Protein AF-A0A558NL32-F1 (afdb_monomer_lite)

Foldseek 3Di:
DDWWKKKFWDDPLAGDAIGGPVVVLVQQQVQPADPDDDQFKTWMKMFTADPVLATQFIFIFIFTDHPRGGHNPDDDPVVVQRVQAPFADDLPPDTHRYHALVTTPDPVRSVGGHDDDPSNSVNVSCCSVDCRVVVDDPPPPVVVDPDDPPDDPDDDDDDDDDDDDDPPPDPDVVVVVVVVVVVVVVVVVVVVVVVVVVVVVVVVVVVVVVVVVVVVVVVVVVVVVVVVVVVVVVVVVVVVVVVVVVVVVVVVVVVVVVVVVVVVDDDDDPPCDVVNVVVVVVVVVVVVVVVVVVVVVVLVVVLVVCVVVQHWDWDQDQQQGTDTHHSVCVVVCVVPVQQVVCVSLVHGSVLSVLLVVCQVFPAAPPPRDHFDRDRHSVPDDCLQRNHDPVVSVVSVVVD

Secondary structure (DSSP, 8-state):
---EEEEEEEETTEEEEEEEHHHHHHHHHHTPPPTT--SSEEEEEEEEE-TTS-EEEEEEEEEEEETTEE-TT----HHHHHHT-EEEEE-SSSEEEEE-GGG-SSGGGGGGB----HHHHHHHHHHHHSSTTTSS----GGGGS---------------------------HHHHHHHHHHHHHHHHHHHHHHHHHHHHHHHHHHHHHHHHHHHHHHHHHHHHHHHHHHHHHHHHHHHHHHHHHHHHHHHHHHHHHHHHHHHTS--------HHHHHHHHHHHHHHHHHHHHHHHHHHHHHHHHHHHTT--EEEEETTTEEEEE-HHHHHHHHH-HHHHHHHHHTS-HHHHHHHHHHHHS-B-TTT--B-PPPS-GGG--HHHHSS-HHHHHHHHHH-

pLDDT: mean 79.1, std 15.91, range [29.22, 96.56]

Sequence (399 aa):
MSIQEAVLVLHDHEVVEAYWLADFERLVRQQTPLQHAAEHKIQAAYLQIGNHRSAEALVLFEAPVKHSVIDARWYMPLRRLADSAGRGPNMGAGRIRLACRSQCSISWHADSLWEPVTSDFMAIRKALRGSMLRDQAPLTERDLWPQERISAVERVTGGAGAGSLLAKKHSDPEVEDLKRTLRNEMEAYRRQLQQLQQEIERQKSLNEKLGRQADASGEAELEELRQVHRNEMAAHAAEVESLTLALEQERQETERLRQSLNDNQPVAEPVVSDEEAARLKEEAATLRQYLEQAEEQSAERFVNRLDGLEAVLVAFHPGVGHLTITPANMLRYADNPLAYAAQKCFVSEEVYRRWLDHYDDPRCQQCNAEIPRIEHPREFDHDLNAYCKLHRQLHLAGS

Radius of gyration: 38.89 Å; chains: 1; bounding box: 104×57×118 Å

Structure (mmCIF, N/CA/C/O backbone):
data_AF-A0A558NL32-F1
#
_entry.id   AF-A0A558NL32-F1
#
loop_
_atom_site.group_PDB
_atom_site.id
_atom_site.type_symbol
_atom_site.label_atom_id
_atom_site.label_alt_id
_atom_site.label_comp_id
_atom_site.label_asym_id
_atom_site.label_entity_id
_atom_site.label_seq_id
_atom_site.pdbx_PDB_ins_code
_atom_site.Cartn_x
_atom_site.Cartn_y
_atom_site.Cartn_z
_atom_site.occupancy
_atom_site.B_iso_or_equiv
_atom_site.auth_seq_id
_atom_site.auth_comp_id
_atom_site.auth_asym_id
_atom_site.auth_atom_id
_atom_site.pdbx_PDB_model_num
ATOM 1 N N . MET A 1 1 ? 21.631 3.223 -28.228 1.00 47.09 1 MET A N 1
ATOM 2 C CA . MET A 1 1 ? 22.002 2.672 -26.908 1.00 47.09 1 MET A CA 1
ATOM 3 C C . MET A 1 1 ? 21.368 1.298 -26.822 1.00 47.09 1 MET A C 1
ATOM 5 O O . MET A 1 1 ? 20.150 1.228 -26.850 1.00 47.09 1 MET A O 1
ATOM 9 N N . SER A 1 2 ? 22.153 0.223 -26.873 1.00 62.09 2 SER A N 1
ATOM 10 C CA . SER A 1 2 ? 21.621 -1.146 -26.854 1.00 62.09 2 SER A CA 1
ATOM 11 C C . SER A 1 2 ? 21.577 -1.634 -25.409 1.00 62.09 2 SER A C 1
ATOM 13 O O . SER A 1 2 ? 22.583 -2.127 -24.902 1.00 62.09 2 SER A O 1
ATOM 15 N N . ILE A 1 3 ? 20.440 -1.451 -24.742 1.00 74.75 3 ILE A N 1
ATOM 16 C CA . ILE A 1 3 ? 20.199 -2.073 -23.438 1.00 74.75 3 ILE A CA 1
ATOM 17 C C . ILE A 1 3 ? 19.966 -3.559 -23.704 1.00 74.75 3 ILE A C 1
ATOM 19 O O . ILE A 1 3 ? 19.124 -3.914 -24.528 1.00 74.75 3 ILE A O 1
ATOM 23 N N . GLN A 1 4 ? 20.757 -4.414 -23.065 1.00 82.94 4 GLN A N 1
ATOM 24 C CA . GLN A 1 4 ? 20.587 -5.861 -23.150 1.00 82.94 4 GLN A CA 1
ATOM 25 C C . GLN A 1 4 ? 19.827 -6.354 -21.921 1.00 82.94 4 GLN A C 1
ATOM 27 O O . GLN A 1 4 ? 20.002 -5.821 -20.830 1.00 82.94 4 GLN A O 1
ATOM 32 N N . GLU A 1 5 ? 18.982 -7.365 -22.084 1.00 86.94 5 GLU A N 1
ATOM 33 C CA . GLU A 1 5 ? 18.046 -7.794 -21.042 1.00 86.94 5 GLU A CA 1
ATOM 34 C C . GLU A 1 5 ? 18.222 -9.278 -20.752 1.00 86.94 5 GLU A C 1
ATOM 36 O O . GLU A 1 5 ? 18.058 -10.113 -21.643 1.00 86.94 5 GLU A O 1
ATOM 41 N N . ALA A 1 6 ? 18.540 -9.609 -19.506 1.00 86.38 6 ALA A N 1
ATOM 42 C CA . ALA A 1 6 ? 18.813 -10.975 -19.079 1.00 86.38 6 ALA A CA 1
ATOM 43 C C . ALA A 1 6 ? 17.983 -11.354 -17.852 1.00 86.38 6 ALA A C 1
ATOM 45 O O . ALA A 1 6 ? 17.604 -10.501 -17.052 1.00 86.38 6 ALA A O 1
ATOM 46 N N . V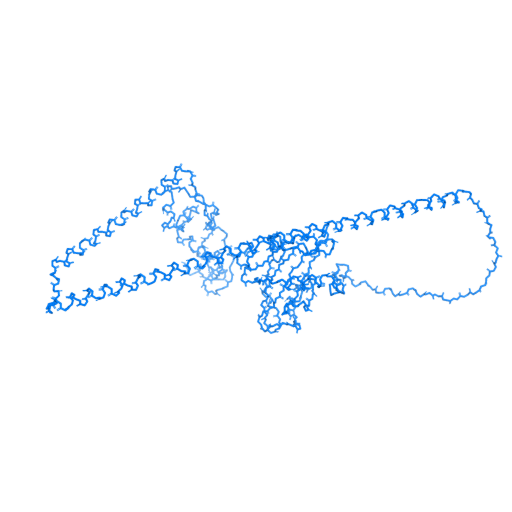AL A 1 7 ? 17.724 -12.647 -17.697 1.00 87.12 7 VAL A N 1
ATOM 47 C CA . VAL A 1 7 ? 17.088 -13.253 -16.530 1.00 87.12 7 VAL A CA 1
ATOM 48 C C . VAL A 1 7 ? 18.059 -14.271 -15.946 1.00 87.12 7 VAL A C 1
ATOM 50 O O . VAL A 1 7 ? 18.533 -15.167 -16.641 1.00 87.12 7 VAL A O 1
ATOM 53 N N . LEU A 1 8 ? 18.373 -14.120 -14.665 1.00 85.50 8 LEU A N 1
ATOM 54 C CA . LEU A 1 8 ? 19.165 -15.066 -13.890 1.00 85.50 8 LEU A CA 1
ATOM 55 C C . LEU A 1 8 ? 18.236 -15.846 -12.971 1.00 85.50 8 LEU A C 1
ATOM 57 O O . LEU A 1 8 ? 17.367 -15.261 -12.333 1.00 85.50 8 LEU A O 1
ATOM 61 N N . VAL A 1 9 ? 18.438 -17.149 -12.885 1.00 84.31 9 VAL A N 1
ATOM 62 C CA . VAL A 1 9 ? 17.718 -18.038 -11.979 1.00 84.31 9 VAL A CA 1
ATOM 63 C C . VAL A 1 9 ? 18.613 -18.320 -10.780 1.00 84.31 9 VAL A C 1
ATOM 65 O O . VAL A 1 9 ? 19.775 -18.703 -10.945 1.00 84.31 9 VAL A O 1
ATOM 68 N N . LEU A 1 10 ? 18.076 -18.108 -9.580 1.00 80.62 10 LEU A N 1
ATOM 69 C CA . LEU A 1 10 ? 18.781 -18.288 -8.320 1.00 80.62 10 LEU A CA 1
ATOM 70 C C . LEU A 1 10 ? 18.198 -19.457 -7.524 1.00 80.62 10 LEU A C 1
ATOM 72 O O . LEU A 1 10 ? 16.984 -19.660 -7.479 1.00 80.62 10 LEU A O 1
ATOM 76 N N . HIS A 1 11 ? 19.089 -20.194 -6.870 1.00 78.00 11 HIS A N 1
ATOM 77 C CA . HIS A 1 11 ? 18.764 -21.222 -5.889 1.00 78.00 11 HIS A CA 1
ATOM 78 C C . HIS A 1 11 ? 19.760 -21.108 -4.732 1.00 78.00 11 HIS A C 1
ATOM 80 O O . HIS A 1 11 ? 20.960 -21.018 -4.982 1.00 78.00 11 HIS A O 1
ATOM 86 N N . ASP A 1 12 ? 19.274 -21.053 -3.490 1.00 71.25 12 ASP A N 1
ATOM 87 C CA . ASP A 1 12 ? 20.101 -20.944 -2.276 1.00 71.25 12 ASP A CA 1
ATOM 88 C C . ASP A 1 12 ? 21.215 -19.878 -2.356 1.00 71.25 12 ASP A C 1
ATOM 90 O O . ASP A 1 12 ? 22.365 -20.110 -1.988 1.00 71.25 12 ASP A O 1
ATOM 94 N N . HIS A 1 13 ? 20.869 -18.680 -2.840 1.00 73.12 13 HIS A N 1
ATOM 95 C CA . HIS A 1 13 ? 21.782 -17.538 -3.002 1.00 73.12 13 HIS A CA 1
ATOM 96 C C . HIS A 1 13 ? 22.908 -17.718 -4.037 1.00 73.12 13 HIS A C 1
ATOM 98 O O . HIS A 1 13 ? 23.832 -16.900 -4.096 1.00 73.12 13 HIS A O 1
ATOM 104 N N . GLU A 1 14 ? 22.829 -18.735 -4.897 1.00 74.56 14 GLU A N 1
ATOM 105 C CA . GLU A 1 14 ? 23.719 -18.918 -6.043 1.00 74.56 14 GLU A CA 1
ATOM 106 C C . GLU A 1 14 ? 22.961 -18.809 -7.371 1.00 74.56 14 GLU A C 1
ATOM 108 O O . GLU A 1 14 ? 21.807 -19.212 -7.499 1.00 74.56 14 GLU A O 1
ATOM 113 N N . VAL A 1 15 ? 23.617 -18.236 -8.385 1.00 78.50 15 VAL A N 1
ATOM 114 C CA . VAL A 1 15 ? 23.070 -18.176 -9.747 1.00 78.50 15 VAL A CA 1
ATOM 115 C C . VAL A 1 15 ? 23.340 -19.512 -10.422 1.00 78.50 15 VAL A C 1
ATOM 117 O O . VAL A 1 15 ? 24.498 -19.843 -10.682 1.00 78.50 15 VAL A O 1
ATOM 120 N N . VAL A 1 16 ? 22.275 -20.254 -10.709 1.00 77.31 16 VAL A N 1
ATOM 121 C CA . VAL A 1 16 ? 22.363 -21.604 -11.277 1.00 77.31 16 VAL A CA 1
ATOM 122 C C . VAL A 1 16 ? 22.254 -21.569 -12.795 1.00 77.31 16 VAL A C 1
ATOM 124 O O . VAL A 1 16 ? 23.026 -22.219 -13.497 1.00 77.31 16 VAL A O 1
ATOM 127 N N . GLU A 1 17 ? 21.326 -20.764 -13.312 1.00 76.94 17 GLU A N 1
ATOM 128 C CA . GLU A 1 17 ? 21.079 -20.628 -14.745 1.00 76.94 17 GLU A CA 1
ATOM 129 C C . GLU A 1 17 ? 20.969 -19.147 -15.126 1.00 76.94 17 GLU A C 1
ATOM 131 O O . GLU A 1 17 ? 20.566 -18.293 -14.334 1.00 76.94 17 GLU A O 1
ATOM 136 N N . ALA A 1 18 ? 21.351 -18.832 -16.358 1.00 81.81 18 ALA A N 1
ATOM 137 C CA . ALA A 1 18 ? 21.277 -17.496 -16.930 1.00 81.81 18 ALA A CA 1
ATOM 138 C C . ALA A 1 18 ? 20.695 -17.611 -18.337 1.00 81.81 18 ALA A C 1
ATOM 140 O O . ALA A 1 18 ? 21.094 -18.511 -19.072 1.00 81.81 18 ALA A O 1
ATOM 141 N N . TYR A 1 19 ? 19.782 -16.710 -18.691 1.00 82.62 19 TYR A N 1
ATOM 142 C CA . TYR A 1 19 ? 19.100 -16.670 -19.983 1.00 82.62 19 TYR A CA 1
ATOM 143 C C . TYR A 1 19 ? 18.935 -15.223 -20.455 1.00 82.62 19 TYR A C 1
ATOM 145 O O . TYR A 1 19 ? 18.805 -14.306 -19.642 1.00 82.62 19 TYR A O 1
ATOM 153 N N . TRP A 1 20 ? 18.877 -14.985 -21.766 1.00 84.62 20 TRP A N 1
ATOM 154 C CA . TRP A 1 20 ? 18.369 -13.706 -22.279 1.00 84.62 20 TRP A CA 1
ATOM 155 C C . TRP A 1 20 ? 16.858 -13.625 -22.100 1.00 84.62 20 TRP A C 1
ATOM 157 O O . TRP A 1 20 ? 16.180 -14.650 -22.134 1.00 84.62 20 TRP A O 1
ATOM 167 N N . LEU A 1 21 ? 16.307 -12.414 -21.972 1.00 83.38 21 LEU A N 1
ATOM 168 C CA . LEU A 1 21 ? 14.862 -12.231 -21.793 1.00 83.38 21 LEU A CA 1
ATOM 169 C C . LEU A 1 21 ? 14.055 -12.923 -22.905 1.00 83.38 21 LEU A C 1
ATOM 171 O O . LEU A 1 21 ? 13.088 -13.619 -22.617 1.00 83.38 21 LEU A O 1
ATOM 175 N N . ALA A 1 22 ? 14.488 -12.791 -24.162 1.00 81.12 22 ALA A N 1
ATOM 176 C CA . ALA A 1 22 ? 13.816 -13.407 -25.308 1.00 81.12 22 ALA A CA 1
ATOM 177 C C . ALA A 1 22 ? 13.823 -14.947 -25.261 1.00 81.12 22 ALA A C 1
ATOM 179 O O . ALA A 1 22 ? 12.872 -15.593 -25.706 1.00 81.12 22 ALA A O 1
ATOM 180 N N . ASP A 1 23 ? 14.887 -15.541 -24.720 1.00 81.12 23 ASP A N 1
ATOM 181 C CA . ASP A 1 23 ? 14.994 -16.991 -24.562 1.00 81.12 23 ASP A CA 1
ATOM 182 C C . ASP A 1 23 ? 14.188 -17.460 -23.351 1.00 81.12 23 ASP A C 1
ATOM 184 O O . ASP A 1 23 ? 13.478 -18.459 -23.433 1.00 81.12 23 ASP A O 1
ATOM 188 N N . PHE A 1 24 ? 14.195 -16.693 -22.262 1.00 82.38 24 PHE A N 1
ATOM 189 C CA . PHE A 1 24 ? 13.385 -16.962 -21.080 1.00 82.38 24 PHE A CA 1
ATOM 190 C C . PHE A 1 24 ? 11.880 -16.919 -21.387 1.00 82.38 24 PHE A C 1
ATOM 192 O O . PHE A 1 24 ? 11.158 -17.858 -21.061 1.00 82.38 24 PHE A O 1
ATOM 199 N N . GLU A 1 25 ? 11.395 -15.891 -22.092 1.00 81.25 25 GLU A N 1
ATOM 200 C CA . GLU A 1 25 ? 9.992 -15.815 -22.528 1.00 81.25 25 GLU A CA 1
ATOM 201 C C . GLU A 1 25 ? 9.606 -16.999 -23.424 1.00 81.25 25 GLU A C 1
ATOM 203 O O . GLU A 1 25 ? 8.476 -17.493 -23.373 1.00 81.25 25 GLU A O 1
ATOM 208 N N . ARG A 1 26 ? 10.551 -17.487 -24.235 1.00 79.19 26 ARG A N 1
ATOM 209 C CA . ARG A 1 26 ? 10.356 -18.675 -25.065 1.00 79.19 26 ARG A CA 1
ATOM 210 C C . ARG A 1 26 ? 10.267 -19.941 -24.221 1.00 79.19 26 ARG A C 1
ATOM 212 O O . ARG A 1 26 ? 9.374 -20.741 -24.477 1.00 79.19 26 ARG A O 1
ATOM 219 N N . LEU A 1 27 ? 11.126 -20.101 -23.214 1.00 78.88 27 LEU A N 1
ATOM 220 C CA . LEU A 1 27 ? 11.086 -21.229 -22.278 1.00 78.88 27 LEU A CA 1
ATOM 221 C C . LEU A 1 27 ? 9.757 -21.276 -21.512 1.00 78.88 27 LEU A C 1
ATOM 223 O O . LEU A 1 27 ? 9.153 -22.343 -21.418 1.00 78.88 27 LEU A O 1
ATOM 227 N N . VAL A 1 28 ? 9.254 -20.123 -21.053 1.00 79.62 28 VAL A N 1
ATOM 228 C CA . VAL A 1 28 ? 7.941 -20.021 -20.388 1.00 79.62 28 VAL A CA 1
ATOM 229 C C . VAL A 1 28 ? 6.806 -20.403 -21.347 1.00 79.62 28 VAL A C 1
ATOM 231 O O . VAL A 1 28 ? 5.924 -21.178 -20.984 1.00 79.62 28 VAL A O 1
ATOM 234 N N . ARG A 1 29 ? 6.838 -19.927 -22.602 1.00 76.25 29 ARG A N 1
ATOM 235 C CA . ARG A 1 29 ? 5.827 -20.282 -23.620 1.00 76.25 29 ARG A CA 1
ATOM 236 C C . ARG A 1 29 ? 5.870 -21.754 -24.027 1.00 76.25 29 ARG A C 1
ATOM 238 O O . ARG A 1 29 ? 4.824 -22.329 -24.309 1.00 76.25 29 ARG A O 1
ATOM 245 N N . GLN A 1 30 ? 7.063 -22.336 -24.107 1.00 76.31 30 GLN A N 1
ATOM 246 C CA . GLN A 1 30 ? 7.280 -23.725 -24.520 1.00 76.31 30 GLN A CA 1
ATOM 247 C C . GLN A 1 30 ? 7.145 -24.721 -23.369 1.00 76.31 30 GLN A C 1
ATOM 249 O O . GLN A 1 30 ? 7.211 -25.921 -23.618 1.00 76.31 30 GLN A O 1
ATOM 254 N N . GLN A 1 31 ? 6.916 -24.240 -22.141 1.00 73.88 31 GLN A N 1
ATOM 255 C CA . GLN A 1 31 ? 6.741 -25.088 -20.967 1.00 73.88 31 GLN A CA 1
ATOM 256 C C . GLN A 1 31 ? 7.930 -26.044 -20.749 1.00 73.88 31 GLN A C 1
ATOM 258 O O . GLN A 1 31 ? 7.764 -27.207 -20.383 1.00 73.88 31 GLN A O 1
ATOM 263 N N . THR A 1 32 ? 9.148 -25.554 -20.989 1.00 69.81 32 THR A N 1
ATOM 264 C CA . THR A 1 32 ? 10.369 -26.357 -20.861 1.00 69.81 32 THR A CA 1
ATOM 265 C C . THR A 1 32 ? 10.717 -26.569 -19.383 1.00 69.81 32 THR A C 1
ATOM 267 O O . THR A 1 32 ? 10.715 -25.596 -18.623 1.00 69.81 32 THR A O 1
ATOM 270 N N . PRO A 1 33 ? 11.042 -27.802 -18.951 1.00 66.81 33 PRO A N 1
ATOM 271 C CA . PRO A 1 33 ? 11.432 -28.061 -17.572 1.00 66.81 33 PRO A CA 1
ATOM 272 C C . PRO A 1 33 ? 12.791 -27.426 -17.248 1.00 66.81 33 PRO A C 1
ATOM 274 O O . PRO A 1 33 ? 13.761 -27.610 -17.987 1.00 66.81 33 PRO A O 1
ATOM 277 N N . LEU A 1 34 ? 12.860 -26.692 -16.137 1.00 68.31 34 LEU A N 1
ATOM 278 C CA . LEU A 1 34 ? 14.097 -26.102 -15.611 1.00 68.31 34 LEU A CA 1
ATOM 279 C C . LEU A 1 34 ? 14.805 -27.125 -14.714 1.00 68.31 34 LEU A C 1
ATOM 281 O O . LEU A 1 34 ? 14.155 -27.798 -13.911 1.00 68.31 34 LEU A O 1
ATOM 285 N N . GLN A 1 35 ? 16.130 -27.256 -14.839 1.00 59.69 35 GLN A N 1
ATOM 286 C CA . GLN A 1 35 ? 16.876 -28.356 -14.205 1.00 59.69 35 GLN A CA 1
ATOM 287 C C . GLN A 1 35 ? 16.937 -28.229 -12.674 1.00 59.69 35 GLN A C 1
ATOM 289 O O . GLN A 1 35 ? 17.120 -29.229 -11.986 1.00 59.69 35 GLN A O 1
ATOM 294 N N . HIS A 1 36 ? 16.728 -27.018 -12.146 1.00 62.06 36 HIS A N 1
ATOM 295 C CA . HIS A 1 36 ? 16.843 -26.692 -10.720 1.00 62.06 36 HIS A CA 1
ATOM 296 C C . HIS A 1 36 ? 15.595 -25.992 -10.160 1.00 62.06 36 HIS A C 1
ATOM 298 O O . HIS A 1 36 ? 15.676 -25.173 -9.245 1.00 62.06 36 HIS A O 1
ATOM 304 N N . ALA A 1 37 ? 14.417 -26.282 -10.720 1.00 58.72 37 ALA A N 1
ATOM 305 C CA . ALA A 1 37 ? 13.176 -25.717 -10.208 1.00 58.72 37 ALA A CA 1
ATOM 306 C C . ALA A 1 37 ? 12.769 -26.373 -8.879 1.00 58.72 37 ALA A C 1
ATOM 308 O O . ALA A 1 37 ? 12.465 -27.565 -8.837 1.00 58.72 37 ALA A O 1
ATOM 309 N N . ALA A 1 38 ? 12.718 -25.580 -7.805 1.00 58.75 38 ALA A N 1
ATOM 310 C CA . ALA A 1 38 ? 12.114 -26.007 -6.547 1.00 58.75 38 ALA A CA 1
ATOM 311 C C . ALA A 1 38 ? 10.613 -26.292 -6.745 1.00 58.75 38 ALA A C 1
ATOM 313 O O . ALA A 1 38 ? 9.960 -25.664 -7.580 1.00 58.75 38 ALA A O 1
ATOM 314 N N . GLU A 1 39 ? 10.059 -27.226 -5.964 1.00 56.84 39 GLU A N 1
ATOM 315 C CA . GLU A 1 39 ? 8.739 -27.849 -6.192 1.00 56.84 39 GLU A CA 1
ATOM 316 C C . GLU A 1 39 ? 7.543 -26.875 -6.288 1.00 56.84 39 GLU A C 1
ATOM 318 O O . GLU A 1 39 ? 6.479 -27.280 -6.747 1.00 56.84 39 GLU A O 1
ATOM 323 N N . HIS A 1 40 ? 7.695 -25.601 -5.894 1.00 63.97 40 HIS A N 1
ATOM 324 C CA . HIS A 1 40 ? 6.584 -24.641 -5.819 1.00 63.97 40 HIS A CA 1
ATOM 325 C C . HIS A 1 40 ? 6.880 -23.250 -6.412 1.00 63.97 40 HIS A C 1
ATOM 327 O O . HIS A 1 40 ? 5.987 -22.619 -6.984 1.00 63.97 40 HIS A O 1
ATOM 333 N N . LYS A 1 41 ? 8.109 -22.737 -6.282 1.00 77.81 41 LYS A N 1
ATOM 334 C CA . LYS A 1 41 ? 8.485 -21.384 -6.721 1.00 77.81 41 LYS A CA 1
ATOM 335 C C . LYS A 1 41 ? 9.950 -21.331 -7.119 1.00 77.81 41 LYS A C 1
ATOM 337 O O . LYS A 1 41 ? 10.776 -21.970 -6.478 1.00 77.81 41 LYS A O 1
ATOM 342 N N . ILE A 1 42 ? 10.269 -20.518 -8.120 1.00 82.31 42 ILE A N 1
ATOM 343 C CA . ILE A 1 42 ? 11.649 -20.251 -8.519 1.00 82.31 42 ILE A CA 1
ATOM 344 C C . ILE A 1 42 ? 11.984 -18.778 -8.316 1.00 82.31 42 ILE A C 1
ATOM 346 O O . ILE A 1 42 ? 11.212 -17.903 -8.711 1.00 82.31 42 ILE A O 1
ATOM 350 N N . GLN A 1 43 ? 13.124 -18.509 -7.683 1.00 86.19 43 GLN A N 1
ATOM 351 C CA . GLN A 1 43 ? 13.634 -17.155 -7.510 1.00 86.19 43 GLN A CA 1
ATOM 352 C C . GLN A 1 43 ? 14.421 -16.766 -8.754 1.00 86.19 43 GLN A C 1
ATOM 354 O O . GLN A 1 43 ? 15.348 -17.457 -9.173 1.00 86.19 43 GLN A O 1
ATOM 359 N N . ALA A 1 44 ? 14.039 -15.654 -9.364 1.00 86.81 44 ALA A N 1
ATOM 360 C CA . ALA A 1 44 ? 14.695 -15.132 -10.543 1.00 86.81 44 ALA A CA 1
ATOM 361 C C . ALA A 1 44 ? 14.977 -13.636 -10.391 1.00 86.81 44 ALA A C 1
ATOM 363 O O . ALA A 1 44 ? 14.311 -12.902 -9.656 1.00 86.81 44 ALA A O 1
ATOM 364 N N . ALA A 1 45 ? 16.008 -13.192 -11.095 1.00 88.12 45 ALA A N 1
ATOM 365 C CA . ALA A 1 45 ? 16.477 -11.824 -11.129 1.00 88.12 45 ALA A CA 1
ATOM 366 C C . ALA A 1 45 ? 16.535 -11.355 -12.582 1.00 88.12 45 ALA A C 1
ATOM 368 O O . ALA A 1 45 ? 17.319 -11.860 -13.382 1.00 88.12 45 ALA A O 1
ATOM 369 N N . TYR A 1 46 ? 15.708 -10.380 -12.929 1.00 89.88 46 TYR A N 1
ATOM 370 C CA . TYR A 1 46 ? 15.735 -9.707 -14.219 1.00 89.88 46 TYR A CA 1
ATOM 371 C C . TYR A 1 46 ? 16.705 -8.526 -14.187 1.00 89.88 46 TYR A C 1
ATOM 373 O O . TYR A 1 46 ? 16.661 -7.716 -13.263 1.00 89.88 46 TYR A O 1
ATOM 381 N N . LEU A 1 47 ? 17.553 -8.407 -15.209 1.00 88.62 47 LEU A N 1
ATOM 382 C CA . LEU A 1 47 ? 18.591 -7.388 -15.317 1.00 88.62 47 LEU A CA 1
ATOM 383 C C . LEU A 1 47 ? 18.520 -6.634 -16.637 1.00 88.62 47 LEU A C 1
ATOM 385 O O . LEU A 1 47 ? 18.509 -7.238 -17.710 1.00 88.62 47 LEU A O 1
ATOM 389 N N . GLN A 1 48 ? 18.610 -5.308 -16.546 1.00 88.12 48 GLN A N 1
ATOM 390 C CA . GLN A 1 48 ? 18.974 -4.451 -17.672 1.00 88.12 48 GLN A CA 1
ATOM 391 C C . GLN A 1 48 ? 20.475 -4.179 -17.623 1.00 88.12 48 GLN A C 1
ATOM 393 O O . GLN A 1 48 ? 20.988 -3.599 -16.664 1.00 88.12 48 GLN A O 1
ATOM 398 N N . ILE A 1 49 ? 21.181 -4.610 -18.659 1.00 82.88 49 ILE A N 1
ATOM 399 C CA . ILE A 1 49 ? 22.624 -4.487 -18.809 1.00 82.88 49 ILE A CA 1
ATOM 400 C C . ILE A 1 49 ? 22.914 -3.326 -19.760 1.00 82.88 49 ILE A C 1
ATOM 402 O O . ILE A 1 49 ? 22.501 -3.326 -20.922 1.00 82.88 49 ILE A O 1
ATOM 406 N N . GLY A 1 50 ? 23.651 -2.345 -19.247 1.00 78.62 50 GLY A N 1
ATOM 407 C CA . GLY A 1 50 ? 24.116 -1.187 -19.999 1.00 78.62 50 GLY A CA 1
ATOM 408 C C . GLY A 1 50 ? 25.305 -1.483 -20.913 1.00 78.62 50 GLY A C 1
ATOM 409 O O . GLY A 1 50 ? 25.902 -2.563 -20.893 1.00 78.62 50 GLY A O 1
ATOM 410 N N . ASN A 1 51 ? 25.739 -0.464 -21.659 1.00 70.94 51 ASN A N 1
ATOM 411 C CA . ASN A 1 51 ? 26.839 -0.566 -22.634 1.00 70.94 51 ASN A CA 1
ATOM 412 C C . ASN A 1 51 ? 28.179 -1.032 -22.020 1.00 70.94 51 ASN A C 1
ATOM 414 O O . ASN A 1 51 ? 29.049 -1.531 -22.731 1.00 70.94 51 ASN A O 1
ATOM 418 N N . HIS A 1 52 ? 28.359 -0.877 -20.705 1.00 66.50 52 HIS A N 1
ATOM 419 C CA . HIS A 1 52 ? 29.585 -1.228 -19.984 1.00 66.50 52 HIS A CA 1
ATOM 420 C C . HIS A 1 52 ? 29.518 -2.581 -19.258 1.00 66.50 52 HIS A C 1
ATOM 422 O O . HIS A 1 52 ? 30.355 -2.843 -18.396 1.00 66.50 52 HIS A O 1
ATOM 428 N N . ARG A 1 53 ? 28.544 -3.450 -19.585 1.00 69.12 53 ARG A N 1
ATOM 429 C CA . ARG A 1 53 ? 28.270 -4.703 -18.844 1.00 69.12 53 ARG A CA 1
ATOM 430 C C . ARG A 1 53 ? 27.992 -4.476 -17.354 1.00 69.12 53 ARG A C 1
ATOM 432 O O . ARG A 1 53 ? 28.267 -5.323 -16.507 1.00 69.12 53 ARG A O 1
ATOM 439 N N . SER A 1 54 ? 27.446 -3.312 -17.042 1.00 74.31 54 SER A N 1
ATOM 440 C CA . SER A 1 54 ? 26.947 -2.955 -15.724 1.00 74.31 54 SER A CA 1
ATOM 441 C C . SER A 1 54 ? 25.447 -3.190 -15.664 1.00 74.31 54 SER A C 1
ATOM 443 O O . SER A 1 54 ? 24.739 -2.844 -16.608 1.00 74.31 54 SER A O 1
ATOM 445 N N . ALA A 1 55 ? 24.959 -3.735 -14.551 1.00 81.19 55 ALA A N 1
ATOM 446 C CA . ALA A 1 55 ? 23.528 -3.735 -14.278 1.00 81.19 55 ALA A CA 1
ATOM 447 C C . ALA A 1 55 ? 23.068 -2.290 -14.033 1.00 81.19 55 ALA A C 1
ATOM 449 O O . ALA A 1 55 ? 23.592 -1.623 -13.144 1.00 81.19 55 ALA A O 1
ATOM 450 N N . GLU A 1 56 ? 22.125 -1.806 -14.835 1.00 86.31 56 GLU A N 1
ATOM 451 C CA . GLU A 1 56 ? 21.489 -0.493 -14.676 1.00 86.31 56 GLU A CA 1
ATOM 452 C C . GLU A 1 56 ? 20.167 -0.602 -13.902 1.00 86.31 56 GLU A C 1
ATOM 454 O O . GLU A 1 56 ? 19.823 0.297 -13.131 1.00 86.31 56 GLU A O 1
ATOM 459 N N . ALA A 1 57 ? 19.446 -1.714 -14.069 1.00 87.31 57 ALA A N 1
ATOM 460 C CA . ALA A 1 57 ? 18.239 -2.033 -13.313 1.00 87.31 57 ALA A CA 1
ATOM 461 C C . ALA A 1 57 ? 18.166 -3.527 -12.974 1.00 87.31 57 ALA A C 1
ATOM 463 O O . ALA A 1 57 ? 18.645 -4.363 -13.745 1.00 87.31 57 ALA A O 1
ATOM 464 N N . LEU A 1 58 ? 17.563 -3.839 -11.828 1.00 88.69 58 LEU A N 1
ATOM 465 C CA . LEU A 1 58 ? 17.402 -5.173 -11.264 1.00 88.69 58 LEU A CA 1
ATOM 466 C C . LEU A 1 58 ? 15.976 -5.338 -10.715 1.00 88.69 58 LEU A C 1
ATOM 468 O O . LEU A 1 58 ? 15.525 -4.523 -9.911 1.00 88.69 58 LEU A O 1
ATOM 472 N N . VAL A 1 59 ? 15.280 -6.398 -11.123 1.00 90.06 59 VAL A N 1
ATOM 473 C CA . VAL A 1 59 ? 13.942 -6.757 -10.622 1.00 90.06 59 VAL A CA 1
ATOM 474 C C . VAL A 1 59 ? 13.980 -8.193 -10.117 1.00 90.06 59 VAL A C 1
ATOM 476 O O . VAL A 1 59 ? 14.354 -9.097 -10.859 1.00 90.06 59 VAL A O 1
ATOM 479 N N . LEU A 1 60 ? 13.602 -8.405 -8.861 1.00 89.06 60 LEU A N 1
ATOM 480 C CA . LEU A 1 60 ? 13.736 -9.691 -8.176 1.00 89.06 60 LEU A CA 1
ATOM 481 C C . LEU A 1 60 ? 12.367 -10.319 -7.958 1.00 89.06 60 LEU A C 1
ATOM 483 O O . LEU A 1 60 ? 11.611 -9.878 -7.095 1.00 89.06 60 LEU A O 1
ATOM 487 N N . PHE A 1 61 ? 12.046 -11.340 -8.746 1.00 89.44 61 PHE A N 1
ATOM 488 C CA . PHE A 1 61 ? 10.715 -11.933 -8.795 1.00 89.44 61 PHE A CA 1
ATOM 489 C C . PHE A 1 61 ? 10.726 -13.437 -8.529 1.00 89.44 61 PHE A C 1
ATOM 491 O O . PHE A 1 61 ? 11.710 -14.132 -8.769 1.00 89.44 61 PHE A O 1
ATOM 498 N N . GLU A 1 62 ? 9.610 -13.931 -8.010 1.00 85.88 62 GLU A N 1
ATOM 499 C CA . GLU A 1 62 ? 9.313 -15.345 -7.846 1.00 85.88 62 GLU A CA 1
ATOM 500 C C . GLU A 1 62 ? 8.328 -15.761 -8.940 1.00 85.88 62 GLU A C 1
ATOM 502 O O . GLU A 1 62 ? 7.229 -15.207 -9.046 1.00 85.88 62 GLU A O 1
ATOM 507 N N . ALA A 1 63 ? 8.705 -16.740 -9.761 1.00 83.38 63 ALA A N 1
ATOM 508 C CA . ALA A 1 63 ? 7.783 -17.339 -10.720 1.00 83.38 63 ALA A CA 1
ATOM 509 C C . ALA A 1 63 ? 7.191 -18.641 -10.142 1.00 83.38 63 ALA A C 1
ATOM 511 O O . ALA A 1 63 ? 7.934 -19.465 -9.595 1.00 83.38 63 ALA A O 1
ATOM 512 N N . PRO A 1 64 ? 5.862 -18.847 -10.231 1.00 80.88 64 PRO A N 1
ATOM 513 C CA . PRO A 1 64 ? 5.218 -20.070 -9.782 1.00 80.88 64 PRO A CA 1
ATOM 514 C C . PRO A 1 64 ? 5.561 -21.216 -10.735 1.00 80.88 64 PRO A C 1
ATOM 516 O O . PRO A 1 64 ? 5.397 -21.108 -11.955 1.00 80.88 64 PRO A O 1
ATOM 519 N N . VAL A 1 65 ? 6.011 -22.327 -10.161 1.00 78.88 65 VAL A N 1
ATOM 520 C CA . VAL A 1 65 ? 6.371 -23.538 -10.901 1.00 78.88 65 VAL A CA 1
ATOM 521 C C . VAL A 1 65 ? 5.333 -24.619 -10.619 1.00 78.88 65 VAL A C 1
ATOM 523 O O . VAL A 1 65 ? 4.948 -24.838 -9.473 1.00 78.88 65 VAL A O 1
ATOM 526 N N . LYS A 1 66 ? 4.887 -25.320 -11.665 1.00 73.75 66 LYS A N 1
ATOM 527 C CA . LYS A 1 66 ? 4.084 -26.547 -11.574 1.00 73.75 66 LYS A CA 1
ATOM 528 C C . LYS A 1 66 ? 4.803 -27.651 -12.345 1.00 73.75 66 LYS A C 1
ATOM 530 O O . LYS A 1 66 ? 5.030 -27.502 -13.540 1.00 73.75 66 LYS A O 1
ATOM 535 N N . HIS A 1 67 ? 5.141 -28.759 -11.684 1.00 65.94 67 HIS A N 1
ATOM 536 C CA . HIS A 1 67 ? 5.836 -29.905 -12.300 1.00 65.94 67 HIS A CA 1
ATOM 537 C C . HIS A 1 67 ? 7.152 -29.524 -13.012 1.00 65.94 67 HIS A C 1
ATOM 539 O O . HIS A 1 67 ? 7.376 -29.906 -14.157 1.00 65.94 67 HIS A O 1
ATOM 545 N N . SER A 1 68 ? 8.004 -28.729 -12.350 1.00 68.06 68 SER A N 1
ATOM 546 C CA . SER A 1 68 ? 9.290 -28.233 -12.887 1.00 68.06 68 SER A CA 1
ATOM 547 C C . SER A 1 68 ? 9.187 -27.308 -14.107 1.00 68.06 68 SER A C 1
ATOM 549 O O . SER A 1 68 ? 10.203 -26.970 -14.712 1.00 68.06 68 SER A O 1
ATOM 551 N N . VAL A 1 69 ? 7.978 -26.848 -14.437 1.00 74.88 69 VAL A N 1
ATOM 552 C CA . VAL A 1 69 ? 7.686 -25.927 -15.537 1.00 74.88 69 VAL A CA 1
ATOM 553 C C . VAL A 1 69 ? 7.056 -24.643 -14.991 1.00 74.88 69 VAL A C 1
ATOM 555 O O . VAL A 1 69 ? 6.218 -24.687 -14.090 1.00 74.88 69 VAL A O 1
ATOM 558 N N . ILE A 1 70 ? 7.439 -23.487 -15.536 1.00 77.38 70 ILE A N 1
ATOM 559 C CA . ILE A 1 70 ? 6.800 -22.204 -15.201 1.00 77.38 70 ILE A CA 1
ATOM 560 C C . ILE A 1 70 ? 5.390 -22.173 -15.806 1.00 77.38 70 ILE A C 1
ATOM 562 O O . ILE A 1 70 ? 5.206 -22.504 -16.978 1.00 77.38 70 ILE A O 1
ATOM 566 N N . ASP A 1 71 ? 4.388 -21.771 -15.019 1.00 75.44 71 ASP A N 1
ATOM 567 C CA . ASP A 1 71 ? 3.005 -21.677 -15.501 1.00 75.44 71 ASP A CA 1
ATOM 568 C C . ASP A 1 71 ? 2.920 -20.734 -16.718 1.00 75.44 71 ASP A C 1
ATOM 570 O O . ASP A 1 71 ? 3.324 -19.576 -16.649 1.00 75.44 71 ASP A O 1
ATOM 574 N N . ALA A 1 72 ? 2.361 -21.205 -17.836 1.00 68.12 72 ALA A N 1
ATOM 575 C CA . ALA A 1 72 ? 2.235 -20.405 -19.059 1.00 68.12 72 ALA A CA 1
ATOM 576 C C . ALA A 1 72 ? 1.305 -19.187 -18.893 1.00 68.12 72 ALA A C 1
ATOM 578 O O . ALA A 1 72 ? 1.337 -18.271 -19.714 1.00 68.12 72 ALA A O 1
ATOM 579 N N . ARG A 1 73 ? 0.466 -19.170 -17.846 1.00 70.88 73 ARG A N 1
ATOM 580 C CA . ARG A 1 73 ? -0.375 -18.017 -17.483 1.00 70.88 73 ARG A CA 1
ATOM 581 C C . ARG A 1 73 ? 0.365 -16.981 -16.640 1.00 70.88 73 ARG A C 1
ATOM 583 O O . ARG A 1 73 ? -0.197 -15.923 -16.363 1.00 70.88 73 ARG A O 1
ATOM 590 N N . TRP A 1 74 ? 1.593 -17.270 -16.213 1.00 79.19 74 TRP A N 1
ATOM 591 C CA . TRP A 1 74 ? 2.407 -16.308 -15.492 1.00 79.19 74 TRP A CA 1
ATOM 592 C C . TRP A 1 74 ? 2.872 -15.206 -16.445 1.00 79.19 74 TRP A C 1
ATOM 594 O O . TRP A 1 74 ? 3.549 -15.452 -17.443 1.00 79.19 74 TRP A O 1
ATOM 604 N N . TYR A 1 75 ? 2.496 -13.974 -16.125 1.00 76.06 75 TYR A N 1
ATOM 605 C CA . TYR A 1 75 ? 2.915 -12.788 -16.850 1.00 76.06 75 TYR A CA 1
ATOM 606 C C . TYR A 1 75 ? 3.272 -11.699 -15.847 1.00 76.06 75 TYR A C 1
ATOM 608 O O . TYR A 1 75 ? 2.450 -11.312 -15.015 1.00 76.06 75 TYR A O 1
ATOM 616 N N . MET A 1 76 ? 4.497 -11.189 -15.937 1.00 79.62 76 MET A N 1
ATOM 617 C CA . MET A 1 76 ? 4.960 -10.077 -15.118 1.00 79.62 76 MET A CA 1
ATOM 618 C C . MET A 1 76 ? 5.619 -9.023 -16.014 1.00 79.62 76 MET A C 1
ATOM 620 O O . MET A 1 76 ? 6.492 -9.364 -16.814 1.00 79.62 76 MET A O 1
ATOM 624 N N . PRO A 1 77 ? 5.244 -7.735 -15.904 1.00 80.81 77 PRO A N 1
ATOM 625 C CA . PRO A 1 77 ? 5.791 -6.678 -16.747 1.00 80.81 77 PRO A CA 1
ATOM 626 C C . PRO A 1 77 ? 7.184 -6.235 -16.259 1.00 80.81 77 PRO A C 1
ATOM 628 O O . PRO A 1 77 ? 7.357 -5.119 -15.768 1.00 80.81 77 PRO A O 1
ATOM 631 N N . LEU A 1 78 ? 8.186 -7.107 -16.421 1.00 85.06 78 LEU A N 1
ATOM 632 C CA . LEU A 1 78 ? 9.557 -6.932 -15.914 1.00 85.06 78 LEU A CA 1
ATOM 633 C C . LEU A 1 78 ? 10.201 -5.608 -16.354 1.00 85.06 78 LEU A C 1
ATOM 635 O O . LEU A 1 78 ? 10.792 -4.908 -15.537 1.00 85.06 78 LEU A O 1
ATOM 639 N N . ARG A 1 79 ? 10.023 -5.215 -17.624 1.00 87.00 79 ARG A N 1
ATOM 640 C CA . ARG A 1 79 ? 10.528 -3.935 -18.152 1.00 87.00 79 ARG A CA 1
ATOM 641 C C . ARG A 1 79 ? 9.934 -2.727 -17.431 1.00 87.00 79 ARG A C 1
ATOM 643 O O . ARG A 1 79 ? 10.676 -1.849 -17.011 1.00 87.00 79 ARG A O 1
ATOM 650 N N . ARG A 1 80 ? 8.609 -2.705 -17.231 1.00 84.06 80 ARG A N 1
ATOM 651 C CA . ARG A 1 80 ? 7.948 -1.587 -16.535 1.00 84.06 80 ARG A CA 1
ATOM 652 C C . ARG A 1 80 ? 8.382 -1.505 -15.079 1.00 84.06 80 ARG A C 1
ATOM 654 O O . ARG A 1 80 ? 8.644 -0.408 -14.609 1.00 84.06 80 ARG A O 1
ATOM 661 N N . LEU A 1 81 ? 8.513 -2.650 -14.408 1.00 83.69 81 LEU A N 1
ATOM 662 C CA . LEU A 1 81 ? 9.011 -2.709 -13.033 1.00 83.69 81 LEU A CA 1
ATOM 663 C C . LEU A 1 81 ? 10.461 -2.223 -12.923 1.00 83.69 81 LEU A C 1
ATOM 665 O O . LEU A 1 81 ? 10.790 -1.543 -11.959 1.00 83.69 81 LEU A O 1
ATOM 669 N N . ALA A 1 82 ? 11.312 -2.518 -13.909 1.00 85.31 82 ALA A N 1
ATOM 670 C CA . ALA A 1 82 ? 12.679 -2.001 -13.968 1.00 85.31 82 ALA A CA 1
ATOM 671 C C . ALA A 1 82 ? 12.724 -0.486 -14.237 1.00 85.31 82 ALA A C 1
ATOM 673 O O . ALA A 1 82 ? 13.581 0.219 -13.701 1.00 85.31 82 ALA A O 1
ATOM 674 N N . ASP A 1 83 ? 11.789 0.028 -15.037 1.00 84.44 83 ASP A N 1
ATOM 675 C CA . ASP A 1 83 ? 11.690 1.456 -15.340 1.00 84.44 83 ASP A CA 1
ATOM 676 C C . ASP A 1 83 ? 11.209 2.280 -14.147 1.00 84.44 83 ASP A C 1
ATOM 678 O O . ASP A 1 83 ? 11.775 3.338 -13.871 1.00 84.44 83 ASP A O 1
ATOM 682 N N . SER A 1 84 ? 10.237 1.766 -13.393 1.00 81.62 84 SER A N 1
ATOM 683 C CA . SER A 1 84 ? 9.699 2.394 -12.183 1.00 81.62 84 SER A CA 1
ATOM 684 C C . SER A 1 84 ? 10.377 1.929 -10.885 1.00 81.62 84 SER A C 1
ATOM 686 O O . SER A 1 84 ? 9.841 2.157 -9.797 1.00 81.62 84 SER A O 1
ATOM 688 N N . ALA A 1 85 ? 11.524 1.251 -10.976 1.00 83.25 85 ALA A N 1
ATOM 689 C CA . ALA A 1 85 ? 12.270 0.739 -9.831 1.00 83.25 85 ALA A CA 1
ATOM 690 C C . ALA A 1 85 ? 12.914 1.864 -8.997 1.00 83.25 85 ALA A C 1
ATOM 692 O O . ALA A 1 85 ? 13.354 2.893 -9.520 1.00 83.25 85 ALA A O 1
ATOM 693 N N . GLY A 1 86 ? 12.983 1.645 -7.681 1.00 81.25 86 GLY A N 1
ATOM 694 C CA . GLY A 1 86 ? 13.550 2.585 -6.717 1.00 81.25 86 GLY A CA 1
ATOM 695 C C . GLY A 1 86 ? 15.081 2.613 -6.723 1.00 81.25 86 GLY A C 1
ATOM 696 O O . GLY A 1 86 ? 15.748 1.989 -7.547 1.00 81.25 86 GLY A O 1
ATOM 697 N N . ARG A 1 87 ? 15.671 3.362 -5.784 1.00 82.75 87 ARG A N 1
ATOM 698 C CA . ARG A 1 87 ? 17.134 3.437 -5.635 1.00 82.75 87 ARG A CA 1
ATOM 699 C C . ARG A 1 87 ? 17.656 2.173 -4.952 1.00 82.75 87 ARG A C 1
ATOM 701 O O . ARG A 1 87 ? 17.319 1.936 -3.796 1.00 82.75 87 ARG A O 1
ATOM 708 N N . GLY A 1 88 ? 18.521 1.439 -5.645 1.00 82.50 88 GLY A N 1
ATOM 709 C CA . GLY A 1 88 ? 19.186 0.236 -5.156 1.00 82.50 88 GLY A CA 1
ATOM 710 C C . GLY A 1 88 ? 20.665 0.428 -4.783 1.00 82.50 88 GLY A C 1
ATOM 711 O O . GLY A 1 88 ? 21.218 1.534 -4.888 1.00 82.50 88 GLY A O 1
ATOM 712 N N . PRO A 1 89 ? 21.327 -0.659 -4.347 1.00 78.81 89 PRO A N 1
ATOM 713 C CA . PRO A 1 89 ? 22.747 -0.665 -4.008 1.00 78.81 89 PRO A CA 1
ATOM 714 C C . PRO A 1 89 ? 23.637 -0.447 -5.243 1.00 78.81 89 PRO A C 1
ATOM 716 O O . PRO A 1 89 ? 23.215 -0.585 -6.391 1.00 78.81 89 PRO A O 1
ATOM 719 N N . ASN A 1 90 ? 24.900 -0.082 -5.023 1.00 79.00 90 ASN A N 1
ATOM 720 C CA . ASN A 1 90 ? 25.868 0.060 -6.110 1.00 79.00 90 ASN A CA 1
ATOM 721 C C . ASN A 1 90 ? 26.497 -1.301 -6.445 1.00 79.00 90 ASN A C 1
ATOM 723 O O . ASN A 1 90 ? 27.104 -1.933 -5.585 1.00 79.00 90 ASN A O 1
ATOM 727 N N . MET A 1 91 ? 26.396 -1.736 -7.704 1.00 71.00 91 MET A N 1
ATOM 728 C CA . MET A 1 91 ? 26.966 -3.010 -8.176 1.00 71.00 91 MET A CA 1
ATOM 729 C C . MET A 1 91 ? 28.324 -2.877 -8.891 1.00 71.00 91 MET A C 1
ATOM 731 O O . MET A 1 91 ? 28.814 -3.836 -9.490 1.00 71.00 91 MET A O 1
ATOM 735 N N . GLY A 1 92 ? 28.971 -1.713 -8.794 1.00 62.69 92 GLY A N 1
ATOM 736 C CA . GLY A 1 92 ? 30.326 -1.460 -9.300 1.00 62.69 92 GLY A CA 1
ATOM 737 C C . GLY A 1 92 ? 30.415 -0.441 -10.438 1.00 62.69 92 GLY A C 1
ATOM 738 O O . GLY A 1 92 ? 31.522 -0.093 -10.834 1.00 62.69 92 GLY A O 1
ATOM 739 N N . ALA A 1 93 ? 29.285 0.060 -10.941 1.00 65.81 93 ALA A N 1
ATOM 740 C CA . ALA A 1 93 ? 29.230 1.099 -11.978 1.00 65.81 93 ALA A CA 1
ATOM 741 C C . ALA A 1 93 ? 28.297 2.272 -11.616 1.00 65.81 93 ALA A C 1
ATOM 743 O O . ALA A 1 93 ? 27.999 3.109 -12.461 1.00 65.81 93 ALA A O 1
ATOM 744 N N . GLY A 1 94 ? 27.830 2.331 -10.367 1.00 74.12 94 GLY A N 1
ATOM 745 C CA . GLY A 1 94 ? 26.820 3.279 -9.909 1.00 74.12 94 GLY A CA 1
ATOM 746 C C . GLY A 1 94 ? 25.653 2.576 -9.218 1.00 74.12 94 GLY A C 1
ATOM 747 O O . GLY A 1 94 ? 25.539 1.348 -9.237 1.00 74.12 94 GLY A O 1
ATOM 748 N N . ARG A 1 95 ? 24.797 3.368 -8.564 1.00 80.38 95 ARG A N 1
ATOM 749 C CA . ARG A 1 95 ? 23.568 2.868 -7.931 1.00 80.38 95 ARG A CA 1
ATOM 750 C C . ARG A 1 95 ? 22.656 2.285 -9.007 1.00 80.38 95 ARG A C 1
ATOM 752 O O . ARG A 1 95 ? 22.343 2.983 -9.970 1.00 80.38 95 ARG A O 1
ATOM 759 N N . ILE A 1 96 ? 22.241 1.036 -8.832 1.00 87.81 96 ILE A N 1
ATOM 760 C CA . ILE A 1 96 ? 21.286 0.394 -9.739 1.00 87.81 96 ILE A CA 1
ATOM 761 C C . ILE A 1 96 ? 19.865 0.831 -9.385 1.00 87.81 96 ILE A C 1
ATOM 763 O O . ILE A 1 96 ? 19.595 1.230 -8.248 1.00 87.81 96 ILE A O 1
ATOM 767 N N . ARG A 1 97 ? 18.937 0.714 -10.332 1.00 88.69 97 ARG A N 1
ATOM 768 C CA . ARG A 1 97 ? 17.506 0.738 -10.014 1.00 88.69 97 ARG A CA 1
ATOM 769 C C . ARG A 1 97 ? 17.090 -0.641 -9.498 1.00 88.69 97 ARG A C 1
ATOM 771 O O . ARG A 1 97 ? 17.386 -1.629 -10.161 1.00 88.69 97 ARG A O 1
ATOM 778 N N . LEU A 1 98 ? 16.462 -0.724 -8.327 1.00 88.62 98 LEU A N 1
ATOM 779 C CA . LEU A 1 98 ? 16.055 -1.991 -7.706 1.00 88.62 98 LEU A CA 1
ATOM 780 C C . LEU A 1 98 ? 14.539 -2.037 -7.499 1.00 88.62 98 LEU A C 1
ATOM 782 O O . LEU A 1 98 ? 13.960 -1.107 -6.941 1.00 88.62 98 LEU A O 1
ATOM 786 N N . ALA A 1 99 ? 13.920 -3.134 -7.933 1.00 88.50 99 ALA A N 1
ATOM 787 C CA . ALA A 1 99 ? 12.576 -3.520 -7.526 1.00 88.50 99 ALA A CA 1
ATOM 788 C C . ALA A 1 99 ? 12.634 -4.859 -6.778 1.00 88.50 99 ALA A C 1
ATOM 790 O O . ALA A 1 99 ? 12.974 -5.898 -7.350 1.00 88.50 99 ALA A O 1
ATOM 791 N N . CYS A 1 100 ? 12.304 -4.811 -5.493 1.00 86.19 100 CYS A N 1
ATOM 792 C CA . CYS A 1 100 ? 12.165 -5.956 -4.592 1.00 86.19 100 CYS A CA 1
ATOM 793 C C . CYS A 1 100 ? 10.832 -5.845 -3.835 1.00 86.19 100 CYS A C 1
ATOM 795 O O . CYS A 1 100 ? 10.114 -4.856 -3.997 1.00 86.19 100 CYS A O 1
ATOM 797 N N . ARG A 1 101 ? 10.498 -6.833 -2.994 1.00 84.81 101 ARG A N 1
ATOM 798 C CA . ARG A 1 101 ? 9.233 -6.844 -2.230 1.00 84.81 101 ARG A CA 1
ATOM 799 C C . ARG A 1 101 ? 8.973 -5.542 -1.459 1.00 84.81 101 ARG A C 1
ATOM 801 O O . ARG A 1 101 ? 7.880 -4.994 -1.552 1.00 84.81 101 ARG A O 1
ATOM 808 N N . SER A 1 102 ? 9.975 -5.028 -0.746 1.00 81.56 102 SER A N 1
ATOM 809 C CA . SER A 1 102 ? 9.887 -3.786 0.037 1.00 81.56 102 SER A CA 1
ATOM 810 C C . SER A 1 102 ? 9.994 -2.507 -0.805 1.00 81.56 102 SER A C 1
ATOM 812 O O . SER A 1 102 ? 9.634 -1.429 -0.336 1.00 81.56 102 SER A O 1
ATOM 814 N N . GLN A 1 103 ? 10.448 -2.608 -2.059 1.00 74.94 103 GLN A N 1
ATOM 815 C CA . GLN A 1 103 ? 10.690 -1.475 -2.956 1.00 74.94 103 GLN A CA 1
ATOM 816 C C . GLN A 1 103 ? 10.011 -1.677 -4.320 1.00 74.94 103 GLN A C 1
ATOM 818 O O . GLN A 1 103 ? 10.638 -1.557 -5.374 1.00 74.94 103 GLN A O 1
ATOM 823 N N . CYS A 1 104 ? 8.713 -1.985 -4.302 1.00 77.44 104 CYS A N 1
ATOM 824 C CA . CYS A 1 104 ? 7.896 -2.095 -5.506 1.00 77.44 104 CYS A CA 1
ATOM 825 C C . CYS A 1 104 ? 7.031 -0.843 -5.703 1.00 77.44 104 CYS A C 1
ATOM 827 O O . CYS A 1 104 ? 6.252 -0.470 -4.830 1.00 77.44 104 CYS A O 1
ATOM 829 N N . SER A 1 105 ? 7.117 -0.219 -6.878 1.00 72.56 105 SER A N 1
ATOM 830 C CA . SER A 1 105 ? 6.251 0.906 -7.263 1.00 72.56 105 SER A CA 1
ATOM 831 C C . SER A 1 105 ? 4.818 0.486 -7.602 1.00 72.56 105 SER A C 1
ATOM 833 O O . SER A 1 105 ? 3.929 1.333 -7.646 1.00 72.56 105 SER A O 1
ATOM 835 N N . ILE A 1 106 ? 4.583 -0.810 -7.831 1.00 75.62 106 ILE A N 1
ATOM 836 C CA . ILE A 1 106 ? 3.278 -1.375 -8.173 1.00 75.62 106 ILE A CA 1
ATOM 837 C C . ILE A 1 106 ? 2.896 -2.417 -7.113 1.00 75.62 106 ILE A C 1
ATOM 839 O O . ILE A 1 106 ? 3.315 -3.574 -7.176 1.00 75.62 106 ILE A O 1
ATOM 843 N N . SER A 1 107 ? 2.101 -2.002 -6.125 1.00 68.69 107 SER A N 1
ATOM 844 C CA . SER A 1 107 ? 1.812 -2.779 -4.909 1.00 68.69 107 SER A CA 1
ATOM 845 C C . SER A 1 107 ? 1.228 -4.174 -5.167 1.00 68.69 107 SER A C 1
ATOM 847 O O . SER A 1 107 ? 1.595 -5.111 -4.468 1.00 68.69 107 SER A O 1
ATOM 849 N N . TRP A 1 108 ? 0.409 -4.369 -6.206 1.00 78.25 108 TRP A N 1
ATOM 850 C CA . TRP A 1 108 ? -0.176 -5.684 -6.523 1.00 78.25 108 TRP A CA 1
ATOM 851 C C . TRP A 1 108 ? 0.828 -6.717 -7.065 1.00 78.25 108 TRP A C 1
ATOM 853 O O . TRP A 1 108 ? 0.509 -7.899 -7.146 1.00 78.25 108 TRP A O 1
ATOM 863 N N . HIS A 1 109 ? 2.037 -6.299 -7.455 1.00 76.56 109 HIS A N 1
ATOM 864 C CA . HIS A 1 109 ? 3.115 -7.219 -7.832 1.00 76.56 109 HIS A CA 1
ATOM 865 C C . HIS A 1 109 ? 4.061 -7.543 -6.663 1.00 76.56 109 HIS A C 1
ATOM 867 O O . HIS A 1 109 ? 4.918 -8.411 -6.820 1.00 76.56 109 HIS A O 1
ATOM 873 N N . ALA A 1 110 ? 3.905 -6.900 -5.496 1.00 75.00 110 ALA A N 1
ATOM 874 C CA . ALA A 1 110 ? 4.806 -7.054 -4.348 1.00 75.00 110 ALA A CA 1
ATOM 875 C C . ALA A 1 110 ? 4.880 -8.496 -3.814 1.00 75.00 110 ALA A C 1
ATOM 877 O O . ALA A 1 110 ? 5.969 -8.973 -3.498 1.00 75.00 110 ALA A O 1
ATOM 878 N N . ASP A 1 111 ? 3.760 -9.224 -3.804 1.00 79.56 111 ASP A N 1
ATOM 879 C CA . ASP A 1 111 ? 3.696 -10.613 -3.315 1.00 79.56 111 ASP A CA 1
ATOM 880 C C . ASP A 1 111 ? 4.460 -11.604 -4.202 1.00 79.56 111 ASP A C 1
ATOM 882 O O . ASP A 1 111 ? 4.893 -12.663 -3.749 1.00 79.56 111 ASP A O 1
ATOM 886 N N . SER A 1 112 ? 4.637 -11.251 -5.476 1.00 81.38 112 SER A N 1
ATOM 887 C CA . SER A 1 112 ? 5.411 -12.031 -6.446 1.00 81.38 112 SER A CA 1
ATOM 888 C C . SER A 1 112 ? 6.874 -11.591 -6.518 1.00 81.38 112 SER A C 1
ATOM 890 O O . SER A 1 112 ? 7.631 -12.140 -7.311 1.00 81.38 112 SER A O 1
ATOM 892 N N . LEU A 1 113 ? 7.283 -10.594 -5.732 1.00 84.69 113 LEU A N 1
ATOM 893 C CA . LEU A 1 113 ? 8.676 -10.185 -5.584 1.00 84.69 113 LEU A CA 1
ATOM 894 C C . LEU A 1 113 ? 9.250 -10.808 -4.309 1.00 84.69 113 LEU A C 1
ATOM 896 O O . LEU A 1 113 ? 8.536 -11.033 -3.324 1.00 84.69 113 LEU A O 1
ATOM 900 N N . TRP A 1 114 ? 10.552 -11.070 -4.322 1.00 87.06 114 TRP A N 1
ATOM 901 C CA . TRP A 1 114 ? 11.292 -11.514 -3.141 1.00 87.06 114 TRP A CA 1
ATOM 902 C C . TRP A 1 114 ? 12.239 -10.419 -2.650 1.00 87.06 114 TRP A C 1
ATOM 904 O O . TRP A 1 114 ? 12.457 -9.402 -3.319 1.00 87.06 114 TRP A O 1
ATOM 914 N N . GLU A 1 115 ? 12.734 -10.583 -1.427 1.00 85.25 115 GLU A N 1
ATOM 915 C CA . GLU A 1 115 ? 13.632 -9.628 -0.786 1.00 85.25 115 GLU A CA 1
ATOM 916 C C . GLU A 1 115 ? 15.064 -10.179 -0.791 1.00 85.25 115 GLU A C 1
ATOM 918 O O . GLU A 1 115 ? 15.293 -11.253 -0.234 1.00 85.25 115 GLU A O 1
ATOM 923 N N . PRO A 1 116 ? 16.017 -9.493 -1.447 1.00 82.31 116 PRO A N 1
ATOM 924 C CA . PRO A 1 116 ? 17.388 -9.971 -1.555 1.00 82.31 116 PRO A CA 1
ATOM 925 C C . PRO A 1 116 ? 18.193 -9.728 -0.287 1.00 82.31 116 PRO A C 1
ATOM 927 O O . PRO A 1 116 ? 18.041 -8.708 0.388 1.00 82.31 116 PRO A O 1
ATOM 930 N N . VAL A 1 117 ? 19.161 -10.604 -0.050 1.00 82.69 117 VAL A N 1
ATOM 931 C CA . VAL A 1 117 ? 20.239 -10.400 0.917 1.00 82.69 117 VAL A CA 1
ATOM 932 C C . VAL A 1 117 ? 21.547 -10.046 0.204 1.00 82.69 117 VAL A C 1
ATOM 934 O O . VAL A 1 117 ? 21.695 -10.172 -1.012 1.00 82.69 117 VAL A O 1
ATOM 937 N N . THR A 1 118 ? 22.543 -9.581 0.960 1.00 79.50 118 THR A N 1
ATOM 938 C CA . THR A 1 118 ? 23.833 -9.129 0.411 1.00 79.50 118 THR A CA 1
ATOM 939 C C . THR A 1 118 ? 24.535 -10.203 -0.436 1.00 79.50 118 THR A C 1
ATOM 941 O O . THR A 1 118 ? 25.188 -9.867 -1.427 1.00 79.50 118 THR A O 1
ATOM 944 N N . SER A 1 119 ? 24.384 -11.488 -0.092 1.00 78.06 119 SER A N 1
ATOM 945 C CA . SER A 1 119 ? 24.941 -12.616 -0.855 1.00 78.06 119 SER A CA 1
ATOM 946 C C . SER A 1 119 ? 24.369 -12.716 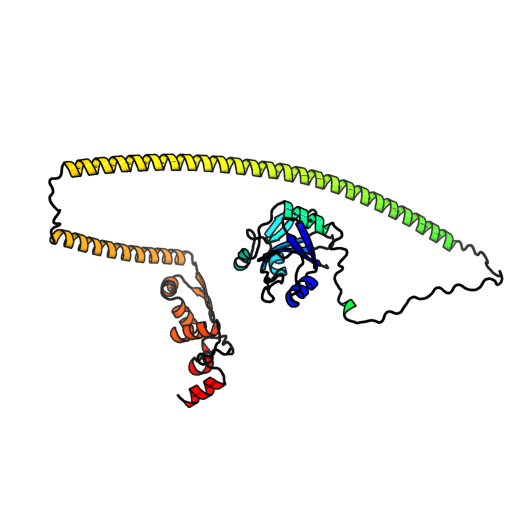-2.271 1.00 78.06 119 SER A C 1
ATOM 948 O O . SER A 1 119 ? 25.137 -12.951 -3.205 1.00 78.06 119 SER A O 1
ATOM 950 N N . ASP A 1 120 ? 23.080 -12.431 -2.469 1.00 82.19 120 ASP A N 1
ATOM 951 C CA . ASP A 1 120 ? 22.425 -12.503 -3.783 1.00 82.19 120 ASP A CA 1
ATOM 952 C C . ASP A 1 120 ? 23.007 -11.478 -4.755 1.00 82.19 120 ASP A C 1
ATOM 954 O O . ASP A 1 120 ? 23.341 -11.792 -5.899 1.00 82.19 120 ASP A O 1
ATOM 958 N N . PHE A 1 121 ? 23.232 -10.249 -4.282 1.00 80.06 121 PHE A N 1
ATOM 959 C CA . PHE A 1 121 ? 23.882 -9.213 -5.085 1.00 80.06 121 PHE A CA 1
ATOM 960 C C . PHE A 1 121 ? 25.312 -9.609 -5.472 1.00 80.06 121 PHE A C 1
ATOM 962 O O . PHE A 1 121 ? 25.763 -9.316 -6.584 1.00 80.06 121 PHE A O 1
ATOM 969 N N . MET A 1 122 ? 26.041 -10.297 -4.584 1.00 78.50 122 MET A N 1
ATOM 970 C CA . MET A 1 122 ? 27.378 -10.804 -4.895 1.00 78.50 122 MET A CA 1
ATOM 971 C C . MET A 1 122 ? 27.336 -11.929 -5.933 1.00 78.50 122 MET A C 1
ATOM 973 O O . MET A 1 122 ? 28.165 -11.917 -6.849 1.00 78.50 122 MET A O 1
ATOM 977 N N . ALA A 1 123 ? 26.372 -12.847 -5.831 1.00 80.19 123 ALA A N 1
ATOM 978 C CA . ALA A 1 123 ? 26.165 -13.937 -6.780 1.00 80.19 123 ALA A CA 1
ATOM 979 C C . ALA A 1 123 ? 25.796 -13.408 -8.174 1.00 80.19 123 ALA A C 1
ATOM 981 O O . ALA A 1 123 ? 26.445 -13.754 -9.163 1.00 80.19 123 ALA A O 1
ATOM 982 N N . ILE A 1 124 ? 24.862 -12.459 -8.248 1.00 81.50 124 ILE A N 1
ATOM 983 C CA . ILE A 1 124 ? 24.467 -11.773 -9.486 1.00 81.50 124 ILE A CA 1
ATOM 984 C C . ILE A 1 124 ? 25.660 -11.024 -10.100 1.00 81.50 124 ILE A C 1
ATOM 986 O O . ILE A 1 124 ? 25.944 -11.138 -11.294 1.00 81.50 124 ILE A O 1
ATOM 990 N N . ARG A 1 125 ? 26.437 -10.296 -9.286 1.00 77.44 125 ARG A N 1
ATOM 991 C CA . ARG A 1 125 ? 27.645 -9.591 -9.750 1.00 77.44 125 ARG A CA 1
ATOM 992 C C . ARG A 1 125 ? 28.745 -10.548 -10.218 1.00 77.44 125 ARG A C 1
ATOM 994 O O . ARG A 1 125 ? 29.547 -10.192 -11.087 1.00 77.44 125 ARG A O 1
ATOM 1001 N N . LYS A 1 126 ? 28.840 -11.739 -9.623 1.00 77.50 126 LYS A N 1
ATOM 1002 C CA . LYS A 1 126 ? 29.753 -12.807 -10.050 1.00 77.50 126 LYS A CA 1
ATOM 1003 C C . LYS A 1 126 ? 29.298 -13.389 -11.389 1.00 77.50 126 LYS A C 1
ATOM 1005 O O . LYS A 1 126 ? 30.137 -13.515 -12.274 1.00 77.50 126 LYS A O 1
ATOM 1010 N N . ALA A 1 127 ? 28.001 -13.635 -11.574 1.00 75.38 127 ALA A N 1
ATOM 1011 C CA . ALA A 1 127 ? 27.429 -14.119 -12.830 1.00 75.38 127 ALA A CA 1
ATOM 1012 C C . ALA A 1 127 ? 27.618 -13.123 -13.989 1.00 75.38 127 ALA A C 1
ATOM 1014 O O . ALA A 1 127 ? 28.067 -13.518 -15.061 1.00 75.38 127 ALA A O 1
ATOM 1015 N N . LEU A 1 128 ? 27.401 -11.823 -13.749 1.00 75.44 128 LEU A N 1
ATOM 1016 C CA . LEU A 1 128 ? 27.630 -10.757 -14.741 1.00 75.44 128 LEU A CA 1
ATOM 1017 C C . LEU A 1 128 ? 29.094 -10.638 -15.193 1.00 75.44 128 LEU A C 1
ATOM 1019 O O . LEU A 1 128 ? 29.370 -10.284 -16.338 1.00 75.44 128 LEU A O 1
ATOM 1023 N N . ARG A 1 129 ? 30.045 -10.900 -14.287 1.00 71.06 129 ARG A N 1
ATOM 1024 C CA . ARG A 1 129 ? 31.485 -10.882 -14.601 1.00 71.06 129 ARG A CA 1
ATOM 1025 C C . ARG A 1 129 ? 32.004 -12.227 -15.115 1.00 71.06 129 ARG A C 1
ATOM 1027 O O . ARG A 1 129 ? 33.085 -12.262 -15.700 1.00 71.06 129 ARG A O 1
ATOM 1034 N N . GLY A 1 130 ? 31.261 -13.306 -14.884 1.00 64.50 130 GLY A N 1
ATOM 1035 C CA . GLY A 1 130 ? 31.589 -14.668 -15.291 1.00 64.50 130 GLY A CA 1
ATOM 1036 C C . GLY A 1 130 ? 31.294 -14.961 -16.766 1.00 64.50 130 GLY A C 1
ATOM 1037 O O . GLY A 1 130 ? 30.750 -14.136 -17.496 1.00 64.50 130 GLY A O 1
ATOM 1038 N N . SER A 1 131 ? 31.666 -16.166 -17.211 1.00 53.62 131 SER A N 1
ATOM 1039 C CA . SER A 1 131 ? 31.459 -16.640 -18.595 1.00 53.62 131 SER A CA 1
ATOM 1040 C C . SER A 1 131 ? 30.004 -17.013 -18.910 1.00 53.62 131 SER A C 1
ATOM 1042 O O . SER A 1 131 ? 29.646 -17.108 -20.077 1.00 53.62 131 SER A O 1
ATOM 1044 N N . MET A 1 132 ? 29.139 -17.181 -17.901 1.00 57.81 132 MET A N 1
ATOM 1045 C CA . MET A 1 132 ? 27.799 -17.759 -18.093 1.00 57.81 132 MET A CA 1
ATOM 1046 C C . MET A 1 132 ? 26.896 -16.966 -19.046 1.00 57.81 132 MET A C 1
ATOM 1048 O O . MET A 1 132 ? 26.211 -17.567 -19.864 1.00 57.81 132 MET A O 1
ATOM 1052 N N . LEU A 1 133 ? 26.936 -15.630 -19.008 1.00 58.06 133 LEU A N 1
ATOM 1053 C CA . LEU A 1 133 ? 26.185 -14.795 -19.957 1.00 58.06 133 LEU A CA 1
ATOM 1054 C C . LEU A 1 133 ? 26.944 -14.556 -21.278 1.00 58.06 133 LEU A C 1
ATOM 1056 O O . LEU A 1 133 ? 26.407 -13.982 -22.218 1.00 58.06 133 LEU A O 1
ATOM 1060 N N . ARG A 1 134 ? 28.229 -14.932 -21.343 1.00 51.69 134 ARG A N 1
ATOM 1061 C CA . ARG A 1 134 ? 29.094 -14.729 -22.515 1.00 51.69 134 ARG A CA 1
ATOM 1062 C C . ARG A 1 134 ? 28.929 -15.854 -23.539 1.00 51.69 134 ARG A C 1
ATOM 1064 O O . ARG A 1 134 ? 29.033 -15.580 -24.731 1.00 51.69 134 ARG A O 1
ATOM 1071 N N . ASP A 1 135 ? 28.677 -17.075 -23.072 1.00 51.38 135 ASP A N 1
ATOM 1072 C CA . ASP A 1 135 ? 28.561 -18.267 -23.923 1.00 51.38 135 ASP A CA 1
ATOM 1073 C C . ASP A 1 135 ? 27.175 -18.406 -24.573 1.00 51.38 135 ASP A C 1
ATOM 1075 O O . ASP A 1 135 ? 27.028 -19.042 -25.614 1.00 51.38 135 ASP A O 1
ATOM 1079 N N . GLN A 1 136 ? 26.171 -17.735 -24.015 1.00 54.25 136 GLN A N 1
ATOM 1080 C CA . GLN A 1 136 ? 24.880 -17.528 -24.652 1.00 54.25 136 GLN A CA 1
ATOM 1081 C C . GLN A 1 136 ? 24.918 -16.136 -25.284 1.00 54.25 136 GLN A C 1
ATOM 1083 O O . GLN A 1 136 ? 24.688 -15.151 -24.600 1.00 54.25 136 GLN A O 1
ATOM 1088 N N . ALA A 1 137 ? 25.283 -15.991 -26.555 1.00 47.78 137 ALA A N 1
ATOM 1089 C CA . ALA A 1 137 ? 25.057 -14.723 -27.253 1.00 47.78 137 ALA A CA 1
ATOM 1090 C C . ALA A 1 137 ? 23.556 -14.606 -27.582 1.00 47.78 137 ALA A C 1
ATOM 1092 O O . ALA A 1 137 ? 22.946 -15.626 -27.906 1.00 47.78 137 ALA A O 1
ATOM 1093 N N . PRO A 1 138 ? 22.944 -13.410 -27.516 1.00 44.78 138 PRO A N 1
ATOM 1094 C CA . PRO A 1 138 ? 21.550 -13.256 -27.903 1.00 44.78 138 PRO A CA 1
ATOM 1095 C C . PRO A 1 138 ? 21.430 -13.603 -29.388 1.00 44.78 138 PRO A C 1
ATOM 1097 O O . PRO A 1 138 ? 22.145 -13.026 -30.212 1.00 44.78 138 PRO A O 1
ATOM 1100 N N . LEU A 1 139 ? 20.549 -14.549 -29.720 1.00 41.84 139 LEU A N 1
ATOM 1101 C CA . LEU A 1 139 ? 20.179 -14.846 -31.103 1.00 41.84 139 LEU A CA 1
ATOM 1102 C C . LEU A 1 139 ? 19.633 -13.554 -31.721 1.00 41.84 139 LEU A C 1
ATOM 1104 O O . LEU A 1 139 ? 18.524 -13.115 -31.418 1.00 41.84 139 LEU A O 1
ATOM 1108 N N . THR A 1 140 ? 20.452 -12.880 -32.522 1.00 39.94 140 THR A N 1
ATOM 1109 C CA . THR A 1 140 ? 20.031 -11.682 -33.250 1.00 39.94 140 THR A CA 1
ATOM 1110 C C . THR A 1 140 ? 19.070 -12.076 -34.369 1.00 39.94 140 THR A C 1
ATOM 1112 O O . THR A 1 140 ? 19.202 -13.152 -34.941 1.00 39.94 140 THR A O 1
ATOM 1115 N N . GLU A 1 141 ? 18.166 -11.178 -34.772 1.00 40.00 141 GLU A N 1
ATOM 1116 C CA . GLU A 1 141 ? 17.241 -11.357 -35.914 1.00 40.00 141 GLU A CA 1
ATOM 1117 C C . GLU A 1 141 ? 17.916 -11.781 -37.241 1.00 40.00 141 GLU A C 1
ATOM 1119 O O . GLU A 1 141 ? 17.240 -12.183 -38.183 1.00 40.00 141 GLU A O 1
ATOM 1124 N N . ARG A 1 142 ? 19.253 -11.746 -37.328 1.00 42.00 142 ARG A N 1
ATOM 1125 C CA . ARG A 1 142 ? 20.030 -12.327 -38.433 1.00 42.00 142 ARG A CA 1
ATOM 1126 C C . ARG A 1 142 ? 19.963 -13.855 -38.527 1.00 42.00 142 ARG A C 1
ATOM 1128 O O . ARG A 1 142 ? 20.245 -14.373 -39.601 1.00 42.00 142 ARG A O 1
ATOM 1135 N N . ASP A 1 143 ? 19.542 -14.552 -37.476 1.00 42.94 143 ASP A N 1
ATOM 1136 C CA . ASP A 1 143 ? 19.402 -16.016 -37.472 1.00 42.94 143 ASP A CA 1
ATOM 1137 C C . ASP A 1 143 ? 18.018 -16.490 -37.974 1.00 42.94 143 ASP A C 1
ATOM 1139 O O . ASP A 1 143 ? 17.732 -17.687 -37.997 1.00 42.94 143 ASP A O 1
ATOM 1143 N N . LEU A 1 144 ? 17.146 -15.564 -38.404 1.00 40.69 144 LEU A N 1
ATOM 1144 C CA . LEU A 1 144 ? 15.777 -15.845 -38.869 1.00 40.69 144 LEU A CA 1
ATOM 1145 C C . LEU A 1 144 ? 15.677 -16.299 -40.339 1.00 40.69 144 LEU A C 1
ATOM 1147 O O . LEU A 1 144 ? 14.582 -16.612 -40.805 1.00 40.69 144 LEU A O 1
ATOM 1151 N N . TRP A 1 145 ? 16.796 -16.403 -41.062 1.00 34.97 145 TRP A N 1
ATOM 1152 C CA . TRP A 1 145 ? 16.846 -17.036 -42.383 1.00 34.97 145 TRP A CA 1
ATOM 1153 C C . TRP A 1 145 ? 17.931 -18.115 -42.417 1.00 34.97 145 TRP A C 1
ATOM 1155 O O . TRP A 1 145 ? 19.087 -17.805 -42.126 1.00 34.97 145 TRP A O 1
ATOM 1165 N N . PRO A 1 146 ? 17.620 -19.360 -42.830 1.00 31.95 146 PRO A N 1
ATOM 1166 C CA . PRO A 1 146 ? 18.647 -20.340 -43.151 1.00 31.95 146 PRO A CA 1
ATOM 1167 C C . PRO A 1 146 ? 19.398 -19.859 -44.399 1.00 31.95 146 PRO A C 1
ATOM 1169 O O . PRO A 1 146 ? 19.010 -20.156 -45.526 1.00 31.95 146 PRO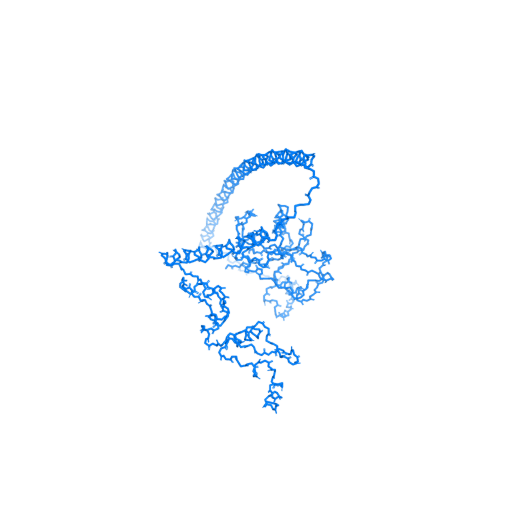 A O 1
ATOM 1172 N N . GLN A 1 147 ? 20.460 -19.074 -44.220 1.00 35.91 147 GLN A N 1
ATOM 1173 C CA . GLN A 1 147 ? 21.451 -18.895 -45.270 1.00 35.91 147 GLN A CA 1
ATOM 1174 C C . GLN A 1 147 ? 22.380 -20.099 -45.232 1.00 35.91 147 GLN A C 1
ATOM 1176 O O . GLN A 1 147 ? 23.077 -20.364 -44.251 1.00 35.91 147 GLN A O 1
ATOM 1181 N N . GLU A 1 148 ? 22.299 -20.864 -46.313 1.00 33.44 148 GLU A N 1
ATOM 1182 C CA . GLU A 1 148 ? 23.130 -22.013 -46.607 1.00 33.44 148 GLU A CA 1
ATOM 1183 C C . GLU A 1 148 ? 24.592 -21.723 -46.271 1.00 33.44 148 GLU A C 1
ATOM 1185 O O . GLU A 1 148 ? 25.167 -20.699 -46.649 1.00 33.44 148 GLU A O 1
ATOM 1190 N N . ARG A 1 149 ? 25.195 -22.664 -45.544 1.00 33.69 149 ARG A N 1
ATOM 1191 C CA . ARG A 1 149 ? 26.629 -22.694 -45.290 1.00 33.69 149 ARG A CA 1
ATOM 1192 C C . ARG A 1 149 ? 27.343 -22.755 -46.636 1.00 33.69 149 ARG A C 1
ATOM 1194 O O . ARG A 1 149 ? 27.474 -23.834 -47.211 1.00 33.69 149 ARG A O 1
ATOM 1201 N N . ILE A 1 150 ? 27.857 -21.628 -47.115 1.00 32.91 150 ILE A N 1
ATOM 1202 C CA . ILE A 1 150 ? 28.913 -21.675 -48.119 1.00 32.91 150 ILE A CA 1
ATOM 1203 C C . ILE A 1 150 ? 30.177 -22.082 -47.376 1.00 32.91 150 ILE A C 1
ATOM 1205 O O . ILE A 1 150 ? 30.751 -21.344 -46.574 1.00 32.91 150 ILE A O 1
ATOM 1209 N N . SER A 1 151 ? 30.502 -23.347 -47.607 1.00 33.22 151 SER A N 1
ATOM 1210 C CA . SER A 1 151 ? 31.678 -24.051 -47.146 1.00 33.22 151 SER A CA 1
ATOM 1211 C C . SER A 1 151 ? 32.964 -23.296 -47.483 1.00 33.22 151 SER A C 1
ATOM 1213 O O . SER A 1 151 ? 33.060 -22.575 -48.474 1.00 33.22 151 SER A O 1
ATOM 1215 N N . ALA A 1 152 ? 33.939 -23.519 -46.611 1.00 34.69 152 ALA A N 1
ATOM 1216 C CA . ALA A 1 152 ? 35.348 -23.198 -46.717 1.00 34.69 152 ALA A CA 1
ATOM 1217 C C . ALA A 1 152 ? 35.870 -22.983 -48.151 1.00 34.69 152 ALA A C 1
ATOM 1219 O O . ALA A 1 152 ? 35.841 -23.889 -48.980 1.00 34.69 152 ALA A O 1
ATOM 1220 N N . VAL A 1 153 ? 36.472 -21.814 -48.398 1.00 33.91 153 VAL A N 1
ATOM 1221 C CA . VAL A 1 153 ? 37.455 -21.683 -49.478 1.00 33.91 153 VAL A CA 1
ATOM 1222 C C . VAL A 1 153 ? 38.741 -22.357 -49.017 1.00 33.91 153 VAL A C 1
ATOM 1224 O O . VAL A 1 153 ? 39.521 -21.851 -48.208 1.00 33.91 153 VAL A O 1
ATOM 1227 N N . GLU A 1 154 ? 38.881 -23.560 -49.545 1.00 33.50 154 GLU A N 1
ATOM 1228 C CA . GLU A 1 154 ? 40.048 -24.416 -49.609 1.00 33.50 154 GLU A CA 1
ATOM 1229 C C . GLU A 1 154 ? 41.263 -23.629 -50.131 1.00 33.50 154 GLU A C 1
ATOM 1231 O O . GLU A 1 154 ? 41.260 -23.081 -51.236 1.00 33.50 154 GLU A O 1
ATOM 1236 N N . ARG A 1 155 ? 42.327 -23.548 -49.323 1.00 34.62 155 ARG A N 1
ATOM 1237 C CA . ARG A 1 155 ? 43.633 -23.084 -49.800 1.00 34.62 155 ARG A CA 1
ATOM 1238 C C . ARG A 1 155 ? 44.239 -24.193 -50.650 1.00 34.62 155 ARG A C 1
ATOM 1240 O O . ARG A 1 155 ? 44.760 -25.165 -50.108 1.00 34.62 155 ARG A O 1
ATOM 1247 N N . VAL A 1 156 ? 44.195 -24.020 -51.966 1.00 33.62 156 VAL A N 1
ATOM 1248 C CA . VAL A 1 156 ? 44.942 -24.848 -52.915 1.00 33.62 156 VAL A CA 1
ATOM 1249 C C . VAL A 1 156 ? 46.438 -24.639 -52.689 1.00 33.62 156 VAL A C 1
ATOM 1251 O O . VAL A 1 156 ? 46.994 -23.568 -52.934 1.00 33.62 156 VAL A O 1
ATOM 1254 N N . THR A 1 157 ? 47.089 -25.689 -52.207 1.00 37.03 157 THR A N 1
ATOM 1255 C CA . THR A 1 157 ? 48.523 -25.917 -52.324 1.00 37.03 157 THR A CA 1
ATOM 1256 C C . THR A 1 157 ? 48.825 -26.421 -53.734 1.00 37.03 157 THR A C 1
ATOM 1258 O O . THR A 1 157 ? 48.305 -27.448 -54.161 1.00 37.03 157 THR A O 1
ATOM 1261 N N . GLY A 1 158 ? 49.702 -25.729 -54.463 1.00 29.92 158 GLY A N 1
ATOM 1262 C CA . GLY A 1 158 ? 50.261 -26.267 -55.702 1.00 29.92 158 GLY A CA 1
ATOM 1263 C C . GLY A 1 158 ? 51.035 -25.249 -56.531 1.00 29.92 158 GLY A C 1
ATOM 1264 O O . GLY A 1 158 ? 50.459 -24.284 -57.016 1.00 29.92 158 GLY A O 1
ATOM 1265 N N . GLY A 1 159 ? 52.323 -25.525 -56.751 1.00 29.22 159 GLY A N 1
ATOM 1266 C CA . GLY A 1 159 ? 53.049 -25.036 -57.927 1.00 29.22 159 GLY A CA 1
ATOM 1267 C C . GLY A 1 159 ? 54.239 -24.130 -57.638 1.00 29.22 159 GLY A C 1
ATOM 1268 O O . GLY A 1 159 ? 54.123 -22.910 -57.613 1.00 29.22 159 GLY A O 1
ATOM 1269 N N . ALA A 1 160 ? 55.413 -24.738 -57.486 1.00 33.16 160 ALA A N 1
ATOM 1270 C CA . ALA A 1 160 ? 56.692 -24.053 -57.569 1.00 33.16 160 ALA A CA 1
ATOM 1271 C C . ALA A 1 160 ? 57.001 -23.601 -59.012 1.00 33.16 160 ALA A C 1
ATOM 1273 O O . ALA A 1 160 ? 56.809 -24.367 -59.951 1.00 33.16 160 ALA A O 1
ATOM 1274 N N . GLY A 1 161 ? 57.602 -22.412 -59.137 1.00 37.00 161 GLY A N 1
ATOM 1275 C CA . GLY A 1 161 ? 58.619 -22.110 -60.150 1.00 37.00 161 GLY A CA 1
ATOM 1276 C C . GLY A 1 161 ? 58.172 -21.424 -61.445 1.00 37.00 161 GLY A C 1
ATOM 1277 O O . GLY A 1 161 ? 57.814 -22.095 -62.402 1.00 37.00 161 GLY A O 1
ATOM 1278 N N . ALA A 1 162 ? 58.378 -20.104 -61.529 1.00 33.91 162 ALA A N 1
ATOM 1279 C CA . ALA A 1 162 ? 58.841 -19.441 -62.753 1.00 33.91 162 ALA A CA 1
ATOM 1280 C C . ALA A 1 162 ? 59.391 -18.034 -62.452 1.00 33.91 162 ALA A C 1
ATOM 1282 O O . ALA A 1 162 ? 58.663 -17.141 -62.039 1.00 33.91 162 ALA A O 1
ATOM 1283 N N . GLY A 1 163 ? 60.689 -17.852 -62.704 1.00 31.91 163 GLY A N 1
ATOM 1284 C CA . GLY A 1 163 ? 61.200 -16.652 -63.369 1.00 31.91 163 GLY A CA 1
ATOM 1285 C C . GLY A 1 163 ? 61.111 -15.314 -62.639 1.00 31.91 163 GLY A C 1
ATOM 1286 O O . GLY A 1 163 ? 60.236 -14.500 -62.903 1.00 31.91 163 GLY A O 1
ATOM 1287 N N . SER A 1 164 ? 62.149 -15.030 -61.854 1.00 44.84 164 SER A N 1
ATOM 1288 C CA . SER A 1 164 ? 62.739 -13.694 -61.716 1.00 44.84 164 SER A CA 1
ATOM 1289 C C . SER A 1 164 ? 62.681 -12.898 -63.024 1.00 44.84 164 SER A C 1
ATOM 1291 O O . SER A 1 164 ? 63.462 -13.231 -63.903 1.00 44.84 164 SER A O 1
ATOM 1293 N N . LEU A 1 165 ? 61.887 -11.824 -63.110 1.00 45.34 165 LEU A N 1
ATOM 1294 C CA . LEU A 1 165 ? 62.179 -10.614 -63.894 1.00 45.34 165 LEU A CA 1
ATOM 1295 C C . LEU A 1 165 ? 61.327 -9.432 -63.368 1.00 45.34 165 LEU A C 1
ATOM 1297 O O . LEU A 1 165 ? 60.105 -9.501 -63.355 1.00 45.34 165 LEU A O 1
ATOM 1301 N N . LEU A 1 166 ? 62.005 -8.326 -63.018 1.00 46.69 166 LEU A N 1
ATOM 1302 C CA . LEU A 1 166 ? 61.481 -6.956 -62.813 1.00 46.69 166 LEU A CA 1
ATOM 1303 C C . LEU A 1 166 ? 60.961 -6.543 -61.417 1.00 46.69 166 LEU A C 1
ATOM 1305 O O . LEU A 1 166 ? 59.903 -5.935 -61.294 1.00 46.69 166 LEU A O 1
ATOM 1309 N N . ALA A 1 167 ? 61.781 -6.691 -60.371 1.00 42.06 167 ALA A N 1
ATOM 1310 C CA . ALA A 1 167 ? 61.704 -5.802 -59.203 1.00 42.06 167 ALA A CA 1
ATOM 1311 C C . ALA A 1 167 ? 62.628 -4.588 -59.420 1.00 42.06 167 ALA A C 1
ATOM 1313 O O . ALA A 1 167 ? 63.739 -4.522 -58.891 1.00 42.06 167 ALA A O 1
ATOM 1314 N N . LYS A 1 168 ? 62.193 -3.619 -60.238 1.00 42.50 168 LYS A N 1
ATOM 1315 C CA . LYS A 1 168 ? 62.819 -2.290 -60.235 1.00 42.50 168 LYS A CA 1
ATOM 1316 C C . LYS A 1 168 ? 62.475 -1.625 -58.906 1.00 42.50 168 LYS A C 1
ATOM 1318 O O . LYS A 1 168 ? 61.351 -1.201 -58.672 1.00 42.50 168 LYS A O 1
ATOM 1323 N N . LYS A 1 169 ? 63.469 -1.578 -58.027 1.00 49.22 169 LYS A N 1
ATOM 1324 C CA . LYS A 1 169 ? 63.460 -0.862 -56.756 1.00 49.22 169 LYS A CA 1
ATOM 1325 C C . LYS A 1 169 ? 63.464 0.642 -57.057 1.00 49.22 169 LYS A C 1
ATOM 1327 O O . LYS A 1 169 ? 64.522 1.257 -57.113 1.00 49.22 169 LYS A O 1
ATOM 1332 N N . HIS A 1 170 ? 62.296 1.216 -57.329 1.00 45.03 170 HIS A N 1
ATOM 1333 C CA . HIS A 1 170 ? 62.122 2.665 -57.298 1.00 45.03 170 HIS A CA 1
ATOM 1334 C C . HIS A 1 170 ? 61.822 3.045 -55.849 1.00 45.03 170 HIS A C 1
ATOM 1336 O O . HIS A 1 170 ? 60.792 2.684 -55.287 1.00 45.03 170 HIS A O 1
ATOM 1342 N N . SER A 1 171 ? 62.810 3.663 -55.205 1.00 56.66 171 SER A N 1
ATOM 1343 C CA . SER A 1 171 ? 62.666 4.247 -53.878 1.00 56.66 171 SER A CA 1
ATOM 1344 C C . SER A 1 171 ? 62.091 5.644 -54.069 1.00 56.66 171 SER A C 1
ATOM 1346 O O . SER A 1 171 ? 62.849 6.607 -54.160 1.00 56.66 171 SER A O 1
ATOM 1348 N N . ASP A 1 172 ? 60.768 5.740 -54.198 1.00 63.47 172 ASP A N 1
ATOM 1349 C CA . ASP A 1 172 ? 60.101 7.034 -54.315 1.00 63.47 172 ASP A CA 1
ATOM 1350 C C . ASP A 1 172 ? 60.220 7.789 -52.978 1.00 63.47 172 ASP A C 1
ATOM 1352 O O . ASP A 1 172 ? 59.826 7.254 -51.933 1.00 63.47 172 ASP A O 1
ATOM 1356 N N . PRO A 1 173 ? 60.786 9.011 -52.968 1.00 71.25 173 PRO A N 1
ATOM 1357 C CA . PRO A 1 173 ? 61.045 9.763 -51.739 1.00 71.25 173 PRO A CA 1
ATOM 1358 C C . PRO A 1 173 ? 59.756 10.077 -50.962 1.00 71.25 173 PRO A C 1
ATOM 1360 O O . PRO A 1 173 ? 59.757 10.044 -49.733 1.00 71.25 173 PRO A O 1
ATOM 1363 N N . GLU A 1 174 ? 58.637 10.262 -51.665 1.00 68.12 174 GLU A N 1
ATOM 1364 C CA . GLU A 1 174 ? 57.317 10.523 -51.076 1.00 68.12 174 GLU A CA 1
ATOM 1365 C C . GLU A 1 174 ? 56.804 9.355 -50.219 1.00 68.12 174 GLU A C 1
ATOM 1367 O O . GLU A 1 174 ? 56.189 9.567 -49.174 1.00 68.12 174 GLU A O 1
ATOM 1372 N N . VAL A 1 175 ? 57.105 8.109 -50.605 1.00 75.88 175 VAL A N 1
ATOM 1373 C CA . VAL A 1 175 ? 56.681 6.913 -49.860 1.00 75.88 175 VAL A CA 1
ATOM 1374 C C . VAL A 1 175 ? 57.478 6.760 -48.562 1.00 75.88 175 VAL A C 1
ATOM 1376 O O . VAL A 1 175 ? 56.937 6.313 -47.549 1.00 75.88 175 VAL A O 1
ATOM 1379 N N . GLU A 1 176 ? 58.759 7.132 -48.555 1.00 80.25 176 GLU A N 1
ATOM 1380 C CA . GLU A 1 176 ? 59.571 7.106 -47.335 1.00 80.25 176 GLU A CA 1
ATOM 1381 C C . GLU A 1 176 ? 59.217 8.242 -46.372 1.00 80.25 176 GLU A C 1
ATOM 1383 O O . GLU A 1 176 ? 59.175 8.014 -45.158 1.00 80.25 176 GLU A O 1
ATOM 1388 N N . ASP A 1 177 ? 58.876 9.425 -46.882 1.00 81.94 177 ASP A N 1
ATOM 1389 C CA . ASP A 1 177 ? 58.394 10.524 -46.045 1.00 81.94 177 ASP A CA 1
ATOM 1390 C C . ASP A 1 177 ? 57.014 10.220 -45.444 1.00 81.94 177 ASP A C 1
ATOM 1392 O O . ASP A 1 177 ? 56.825 10.417 -44.242 1.00 81.94 177 ASP A O 1
ATOM 1396 N N . LEU A 1 178 ? 56.104 9.593 -46.199 1.00 83.00 178 LEU A N 1
ATOM 1397 C CA . LEU A 1 178 ? 54.809 9.142 -45.675 1.00 83.00 178 LEU A CA 1
ATOM 1398 C C . LEU A 1 178 ? 54.951 8.048 -44.597 1.00 83.00 178 LEU A C 1
ATOM 1400 O O . LEU A 1 178 ? 54.218 8.017 -43.609 1.00 83.00 178 LEU A O 1
ATOM 1404 N N . LYS A 1 179 ? 55.938 7.151 -44.727 1.00 83.38 179 LYS A N 1
ATOM 1405 C CA . LYS A 1 179 ? 56.257 6.177 -43.666 1.00 83.38 179 LYS A CA 1
ATOM 1406 C C . LYS A 1 179 ? 56.831 6.850 -42.420 1.00 83.38 179 LYS A C 1
ATOM 1408 O O . LYS A 1 179 ? 56.625 6.354 -41.313 1.00 83.38 179 LYS A O 1
ATOM 1413 N N . ARG A 1 180 ? 57.596 7.938 -42.567 1.00 85.12 180 ARG A N 1
ATOM 1414 C CA . ARG A 1 180 ? 58.137 8.706 -41.432 1.00 85.12 180 ARG A CA 1
ATOM 1415 C C . ARG A 1 180 ? 57.030 9.444 -40.687 1.00 85.12 180 ARG A C 1
ATOM 1417 O O . ARG A 1 180 ? 56.998 9.345 -39.463 1.00 85.12 180 ARG A O 1
ATOM 1424 N N . THR A 1 181 ? 56.115 10.107 -41.392 1.00 85.94 181 THR A N 1
ATOM 1425 C CA . THR A 1 181 ? 54.973 10.788 -40.760 1.00 85.94 181 THR A CA 1
ATOM 1426 C C . THR A 1 181 ? 54.080 9.796 -40.023 1.00 85.94 181 THR A C 1
ATOM 1428 O O . THR A 1 181 ? 53.831 9.987 -38.836 1.00 85.94 181 THR A O 1
ATOM 1431 N N . LEU A 1 182 ? 53.728 8.669 -40.653 1.00 84.94 182 LEU A N 1
ATOM 1432 C CA . LEU A 1 182 ? 52.914 7.629 -40.018 1.00 84.94 182 LEU A CA 1
ATOM 1433 C C . LEU A 1 182 ? 53.578 7.049 -38.758 1.00 84.94 182 LEU A C 1
ATOM 1435 O O . LEU A 1 182 ? 52.907 6.823 -37.754 1.00 84.94 182 LEU A O 1
ATOM 1439 N N . ARG A 1 183 ? 54.903 6.836 -38.769 1.00 89.75 183 ARG A N 1
ATOM 1440 C CA . ARG A 1 183 ? 55.641 6.389 -37.571 1.00 89.75 183 ARG A CA 1
ATOM 1441 C C . ARG A 1 183 ? 55.576 7.416 -36.441 1.00 89.75 183 ARG A C 1
ATOM 1443 O O . ARG A 1 183 ? 55.301 7.036 -35.305 1.00 89.75 183 ARG A O 1
ATOM 1450 N N . ASN A 1 184 ? 55.773 8.696 -36.750 1.00 90.00 184 ASN A N 1
ATOM 1451 C CA . ASN A 1 184 ? 55.714 9.769 -35.757 1.00 90.00 184 ASN A CA 1
ATOM 1452 C C . ASN A 1 184 ? 54.304 9.912 -35.160 1.00 90.00 184 ASN A C 1
ATOM 1454 O O . ASN A 1 184 ? 54.156 10.061 -33.948 1.00 90.00 184 ASN A O 1
ATOM 1458 N N . GLU A 1 185 ? 53.265 9.806 -35.991 1.00 91.00 185 GLU A N 1
ATOM 1459 C CA . GLU A 1 185 ? 51.868 9.821 -35.547 1.00 91.00 185 GLU A CA 1
ATOM 1460 C C . GLU A 1 185 ? 51.538 8.602 -34.680 1.00 91.00 185 GLU A C 1
ATOM 1462 O O . GLU A 1 185 ? 50.952 8.746 -33.609 1.00 91.00 185 GLU A O 1
ATOM 1467 N N . MET A 1 186 ? 51.981 7.403 -35.070 1.00 88.50 186 MET A N 1
ATOM 1468 C CA . MET A 1 186 ? 51.814 6.194 -34.258 1.00 88.50 186 MET A CA 1
ATOM 1469 C C . MET A 1 186 ? 52.485 6.312 -32.883 1.00 88.50 186 MET A C 1
ATOM 1471 O O . MET A 1 186 ? 51.934 5.843 -31.884 1.00 88.50 186 MET A O 1
ATOM 1475 N N . GLU A 1 187 ? 53.664 6.927 -32.802 1.00 92.56 187 GLU A N 1
ATOM 1476 C CA . GLU A 1 187 ? 54.333 7.190 -31.526 1.00 92.56 187 GLU A CA 1
ATOM 1477 C C . GLU A 1 187 ? 53.593 8.236 -30.686 1.00 92.56 187 GLU A C 1
ATOM 1479 O O . GLU A 1 187 ? 53.462 8.057 -29.473 1.00 92.56 187 GLU A O 1
ATOM 1484 N N . ALA A 1 188 ? 53.058 9.288 -31.312 1.00 90.81 188 ALA A N 1
ATOM 1485 C CA . ALA A 1 188 ? 52.236 10.288 -30.636 1.00 90.81 188 ALA A CA 1
ATOM 1486 C C . ALA A 1 188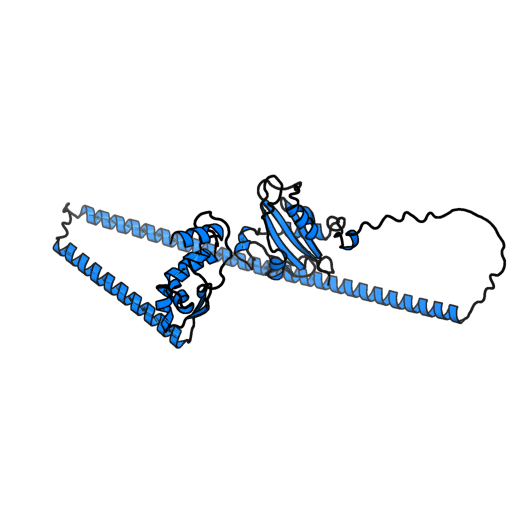 ? 50.952 9.667 -30.059 1.00 90.81 188 ALA A C 1
ATOM 1488 O O . ALA A 1 188 ? 50.664 9.856 -28.874 1.00 90.81 188 ALA A O 1
ATOM 1489 N N . TYR A 1 189 ? 50.245 8.843 -30.841 1.00 85.62 189 TYR A N 1
ATOM 1490 C CA . TYR A 1 189 ? 49.061 8.119 -30.375 1.00 85.62 189 TYR A CA 1
ATOM 1491 C C . TYR A 1 189 ? 49.389 7.142 -29.245 1.00 85.62 189 TYR A C 1
ATOM 1493 O O . TYR A 1 189 ? 48.639 7.062 -28.275 1.00 85.62 189 TYR A O 1
ATOM 1501 N N . ARG A 1 190 ? 50.529 6.439 -29.301 1.00 92.81 190 ARG A N 1
ATOM 1502 C CA . ARG A 1 190 ? 50.972 5.567 -28.196 1.00 92.81 190 ARG A CA 1
ATOM 1503 C C . ARG A 1 190 ? 51.221 6.342 -26.903 1.00 92.81 190 ARG A C 1
ATOM 1505 O O . ARG A 1 190 ? 50.810 5.874 -25.844 1.00 92.81 190 ARG A O 1
ATOM 1512 N N . ARG A 1 191 ? 51.854 7.519 -26.976 1.00 93.81 191 ARG A N 1
ATOM 1513 C CA . ARG A 1 191 ? 52.083 8.379 -25.799 1.00 93.81 191 ARG A CA 1
ATOM 1514 C C . ARG A 1 191 ? 50.768 8.897 -25.221 1.00 93.81 191 ARG A C 1
ATOM 1516 O O . ARG A 1 191 ? 50.580 8.829 -24.010 1.00 93.81 191 ARG A O 1
ATOM 1523 N N . GLN A 1 192 ? 49.841 9.338 -26.072 1.00 91.31 192 GLN A N 1
ATOM 1524 C CA . GLN A 1 192 ? 48.502 9.750 -25.637 1.00 91.31 192 GLN A CA 1
ATOM 1525 C C . GLN A 1 192 ? 47.743 8.599 -24.970 1.00 91.31 192 GLN A C 1
ATOM 1527 O O . GLN A 1 192 ? 47.143 8.794 -23.915 1.00 91.31 192 GLN A O 1
ATOM 1532 N N . LEU A 1 193 ? 47.818 7.384 -25.525 1.00 88.62 193 LEU A N 1
ATOM 1533 C CA . LEU A 1 193 ? 47.186 6.207 -24.927 1.00 88.62 193 LEU A CA 1
ATOM 1534 C C . LEU A 1 193 ? 47.757 5.904 -23.535 1.00 88.62 193 LEU A C 1
ATOM 1536 O O . LEU A 1 193 ? 46.997 5.624 -22.614 1.00 88.62 193 LEU A O 1
ATOM 1540 N N . GLN A 1 194 ? 49.080 5.998 -23.368 1.00 94.19 194 GLN A N 1
ATOM 1541 C CA . GLN A 1 194 ? 49.739 5.800 -22.073 1.00 94.19 194 GLN A CA 1
ATOM 1542 C C . GLN A 1 194 ? 49.342 6.870 -21.048 1.00 94.19 194 GLN A C 1
ATOM 1544 O O . GLN A 1 194 ? 49.073 6.534 -19.896 1.00 94.19 194 GLN A O 1
ATOM 1549 N N . GLN A 1 195 ? 49.255 8.139 -21.455 1.00 93.69 195 GLN A N 1
ATOM 1550 C CA . GLN A 1 195 ? 48.801 9.223 -20.577 1.00 93.69 195 GLN A CA 1
ATOM 1551 C C . GLN A 1 195 ? 47.348 9.023 -20.135 1.00 93.69 195 GLN A C 1
ATOM 1553 O O . GLN A 1 195 ? 47.043 9.130 -18.949 1.00 93.69 195 GLN A O 1
ATOM 1558 N N . LEU A 1 196 ? 46.459 8.667 -21.066 1.00 88.75 196 LEU A N 1
ATOM 1559 C CA . LEU A 1 196 ? 45.060 8.374 -20.750 1.00 88.75 196 LEU A CA 1
ATOM 1560 C C . LEU A 1 196 ? 44.926 7.155 -19.830 1.00 88.75 196 LEU A C 1
ATOM 1562 O O . LEU A 1 196 ? 44.116 7.173 -18.909 1.00 88.75 196 LEU A O 1
ATOM 1566 N N . GLN A 1 197 ? 45.739 6.114 -20.029 1.00 90.06 197 GLN A N 1
ATOM 1567 C CA . GLN A 1 197 ? 45.767 4.952 -19.138 1.00 90.06 197 GLN A CA 1
ATOM 1568 C C . GLN A 1 197 ? 46.204 5.323 -17.716 1.00 90.06 197 GLN A C 1
ATOM 1570 O O . GLN A 1 197 ? 45.565 4.889 -16.759 1.00 90.06 197 GLN A O 1
ATOM 1575 N N . GLN A 1 198 ? 47.243 6.151 -17.566 1.00 94.12 198 GLN A N 1
ATOM 1576 C CA . GLN A 1 198 ? 47.682 6.641 -16.255 1.00 94.12 198 GLN A CA 1
ATOM 1577 C C . GLN A 1 198 ? 46.603 7.480 -15.567 1.00 94.12 198 GLN A C 1
ATOM 1579 O O . GLN A 1 198 ? 46.375 7.320 -14.369 1.00 94.12 198 GLN A O 1
ATOM 1584 N N . GLU A 1 199 ? 45.902 8.330 -16.316 1.00 89.75 199 GLU A N 1
ATOM 1585 C CA . GLU A 1 199 ? 44.831 9.162 -15.769 1.00 89.75 199 GLU A CA 1
ATOM 1586 C C . GLU A 1 199 ? 43.617 8.326 -15.340 1.00 89.75 199 GLU A C 1
ATOM 1588 O O . GLU A 1 199 ? 43.070 8.545 -14.259 1.00 89.75 199 GLU A O 1
ATOM 1593 N N . ILE A 1 200 ? 43.241 7.307 -16.121 1.00 90.44 200 ILE A N 1
ATOM 1594 C CA . ILE A 1 200 ? 42.195 6.350 -15.735 1.00 90.44 200 ILE A CA 1
ATOM 1595 C C . ILE A 1 200 ? 42.584 5.621 -14.446 1.00 90.44 200 ILE A C 1
ATOM 1597 O O . ILE A 1 200 ? 41.756 5.486 -13.546 1.00 90.44 200 ILE A O 1
ATOM 1601 N N . GLU A 1 201 ? 43.830 5.163 -14.327 1.00 92.38 201 GLU A N 1
ATOM 1602 C CA . GLU A 1 201 ? 44.294 4.451 -13.133 1.00 92.38 201 GLU A CA 1
ATOM 1603 C C . GLU A 1 201 ? 44.310 5.368 -11.901 1.00 92.38 201 GLU A C 1
ATOM 1605 O O . GLU A 1 201 ? 43.844 4.995 -10.819 1.00 92.38 201 GLU A O 1
ATOM 1610 N N . ARG A 1 202 ? 44.735 6.623 -12.085 1.00 93.38 202 ARG A N 1
ATOM 1611 C CA . ARG A 1 202 ? 44.665 7.663 -11.055 1.00 93.38 202 ARG A CA 1
ATOM 1612 C C . ARG A 1 202 ? 43.224 7.887 -10.598 1.00 93.38 202 ARG A C 1
ATOM 1614 O O . ARG A 1 202 ? 42.968 7.879 -9.392 1.00 93.38 202 ARG A O 1
ATOM 1621 N N . GLN A 1 203 ? 42.281 8.042 -11.528 1.00 87.88 203 GLN A N 1
ATOM 1622 C CA . GLN A 1 203 ? 40.869 8.254 -11.200 1.00 87.88 203 GLN A CA 1
ATOM 1623 C C . GLN A 1 203 ? 40.227 7.043 -10.524 1.00 87.88 203 GLN A C 1
ATOM 1625 O O . GLN A 1 203 ? 39.482 7.218 -9.561 1.00 87.88 203 GLN A O 1
ATOM 1630 N N . LYS A 1 204 ? 40.553 5.819 -10.953 1.00 86.81 204 LYS A N 1
ATOM 1631 C CA . LYS A 1 204 ? 40.107 4.596 -10.270 1.00 86.81 204 LYS A CA 1
ATOM 1632 C C . LYS A 1 204 ? 40.564 4.571 -8.816 1.00 86.81 204 LYS A C 1
ATOM 1634 O O . LYS A 1 204 ? 39.739 4.347 -7.937 1.00 86.81 204 LYS A O 1
ATOM 1639 N N . SER A 1 205 ? 41.839 4.874 -8.558 1.00 91.88 205 SER A N 1
ATOM 1640 C CA . SER A 1 205 ? 42.379 4.891 -7.192 1.00 91.88 205 SER A CA 1
ATOM 1641 C C . SER A 1 205 ? 41.707 5.944 -6.302 1.00 91.88 205 SER A C 1
ATOM 1643 O O . SER A 1 205 ? 41.513 5.722 -5.107 1.00 91.88 205 SER A O 1
ATOM 1645 N N . LEU A 1 206 ? 41.324 7.089 -6.877 1.00 89.31 206 LEU A N 1
ATOM 1646 C CA . LEU A 1 206 ? 40.623 8.146 -6.155 1.00 89.31 206 LEU A CA 1
ATOM 1647 C C . LEU A 1 206 ? 39.174 7.745 -5.853 1.00 89.31 206 LEU A C 1
ATOM 1649 O O . LEU A 1 206 ? 38.730 7.894 -4.719 1.00 89.31 206 LEU A O 1
ATOM 1653 N N . ASN A 1 207 ? 38.468 7.178 -6.834 1.00 81.44 207 ASN A N 1
ATOM 1654 C CA . ASN A 1 207 ? 37.108 6.672 -6.648 1.00 81.44 207 ASN A CA 1
ATOM 1655 C C . ASN A 1 207 ? 37.052 5.525 -5.636 1.00 81.44 207 ASN A C 1
ATOM 1657 O O . ASN A 1 207 ? 36.118 5.462 -4.846 1.00 81.44 207 ASN A O 1
ATOM 1661 N N . GLU A 1 208 ? 38.056 4.649 -5.608 1.00 90.81 208 GLU A N 1
ATOM 1662 C CA . GLU A 1 208 ? 38.132 3.577 -4.615 1.00 90.81 208 GLU A CA 1
ATOM 1663 C C . GLU A 1 208 ? 38.324 4.131 -3.194 1.00 90.81 208 GLU A C 1
ATOM 1665 O O . GLU A 1 208 ? 37.674 3.669 -2.258 1.00 90.81 208 GLU A O 1
ATOM 1670 N N . LYS A 1 209 ? 39.160 5.164 -3.025 1.00 88.62 209 LYS A N 1
ATOM 1671 C CA . LYS A 1 209 ? 39.338 5.842 -1.729 1.00 88.62 209 LYS A CA 1
ATOM 1672 C C . LYS A 1 209 ? 38.065 6.549 -1.265 1.00 88.62 209 LYS A C 1
ATOM 1674 O O . LYS A 1 209 ? 37.694 6.402 -0.104 1.00 88.62 209 LYS A O 1
ATOM 1679 N N . LEU A 1 210 ? 37.401 7.281 -2.160 1.00 82.88 210 LEU A N 1
ATOM 1680 C CA . LEU A 1 210 ? 36.137 7.958 -1.855 1.00 82.88 210 LEU A CA 1
ATOM 1681 C C . LEU A 1 210 ? 35.022 6.954 -1.540 1.00 82.88 210 LEU A C 1
ATOM 1683 O O . LEU A 1 210 ? 34.259 7.179 -0.608 1.00 82.88 210 LEU A O 1
ATOM 1687 N N . GLY A 1 211 ? 34.968 5.828 -2.259 1.00 82.81 211 GLY A N 1
ATOM 1688 C CA . GLY A 1 211 ? 34.042 4.731 -1.975 1.00 82.81 211 GLY A CA 1
ATOM 1689 C C . GLY A 1 211 ? 34.238 4.173 -0.567 1.00 82.81 211 GLY A C 1
ATOM 1690 O O . GLY A 1 211 ? 33.298 4.167 0.215 1.00 82.81 211 GLY A O 1
ATOM 1691 N N . ARG A 1 212 ? 35.479 3.831 -0.193 1.00 84.62 212 ARG A N 1
ATOM 1692 C CA . ARG A 1 212 ? 35.790 3.331 1.160 1.00 84.62 212 ARG A CA 1
ATOM 1693 C C . ARG A 1 212 ? 35.447 4.332 2.268 1.00 84.62 212 ARG A C 1
ATOM 1695 O O . ARG A 1 212 ? 35.029 3.914 3.339 1.00 84.62 212 ARG A O 1
ATOM 1702 N N . GLN A 1 213 ? 35.632 5.633 2.035 1.00 83.94 213 GLN A N 1
ATOM 1703 C CA . GLN A 1 213 ? 35.247 6.667 3.004 1.00 83.94 213 GLN A CA 1
ATOM 1704 C C . GLN A 1 213 ? 33.728 6.811 3.131 1.00 83.94 213 GLN A C 1
ATOM 1706 O O . GLN A 1 213 ? 33.229 6.948 4.243 1.00 83.94 213 GLN A O 1
ATOM 1711 N N . ALA A 1 214 ? 32.997 6.760 2.016 1.00 78.44 214 ALA A N 1
ATOM 1712 C CA . ALA A 1 214 ? 31.539 6.814 2.025 1.00 78.44 214 ALA A CA 1
ATOM 1713 C C . ALA A 1 214 ? 30.925 5.574 2.693 1.00 78.44 214 ALA A C 1
ATOM 1715 O O . ALA A 1 214 ? 29.992 5.717 3.478 1.00 78.44 214 ALA A O 1
ATOM 1716 N N . ASP A 1 215 ? 31.479 4.386 2.434 1.00 81.44 215 ASP A N 1
ATOM 1717 C CA . ASP A 1 215 ? 31.035 3.135 3.054 1.00 81.44 215 ASP A CA 1
ATOM 1718 C C . ASP A 1 215 ? 31.315 3.147 4.566 1.00 81.44 215 ASP A C 1
ATOM 1720 O O . ASP A 1 215 ? 30.410 2.891 5.353 1.00 81.44 215 ASP A O 1
ATOM 1724 N N . ALA A 1 216 ? 32.518 3.555 4.990 1.00 82.31 216 ALA A N 1
ATOM 1725 C CA . ALA A 1 216 ? 32.860 3.660 6.411 1.00 82.31 216 ALA A CA 1
ATOM 1726 C C . ALA A 1 216 ? 32.011 4.708 7.158 1.00 82.31 216 ALA A C 1
ATOM 1728 O O . ALA A 1 216 ? 31.633 4.488 8.306 1.00 82.31 216 ALA A O 1
ATOM 1729 N N . SER A 1 217 ? 31.695 5.839 6.513 1.00 82.88 217 SER A N 1
ATOM 1730 C CA . SER A 1 217 ? 30.800 6.857 7.083 1.00 82.88 217 SER A CA 1
ATOM 1731 C C . SER A 1 217 ? 29.362 6.345 7.186 1.00 82.88 217 SER A C 1
ATOM 1733 O O . SER A 1 217 ? 28.722 6.528 8.215 1.00 82.88 217 SER A O 1
ATOM 1735 N N . GLY A 1 218 ? 28.865 5.667 6.145 1.00 81.12 218 GLY A N 1
ATOM 1736 C CA . GLY A 1 218 ? 27.513 5.109 6.134 1.00 81.12 218 GLY A CA 1
ATOM 1737 C C . GLY A 1 218 ? 27.328 3.966 7.135 1.00 81.12 218 GLY A C 1
ATOM 1738 O O . GLY A 1 218 ? 26.284 3.876 7.773 1.00 81.12 218 GLY A O 1
ATOM 1739 N N . GLU A 1 219 ? 28.339 3.113 7.317 1.00 81.19 219 GLU A N 1
ATOM 1740 C CA . GLU A 1 219 ? 28.326 2.058 8.338 1.00 81.19 219 GLU A CA 1
ATOM 1741 C C . GLU A 1 219 ? 28.293 2.635 9.760 1.00 81.19 219 GLU A C 1
ATOM 1743 O O . GLU A 1 219 ? 27.548 2.127 10.597 1.00 81.19 219 GLU A O 1
ATOM 1748 N N . ALA A 1 220 ? 29.037 3.715 10.026 1.00 83.94 220 ALA A N 1
ATOM 1749 C CA . ALA A 1 220 ? 29.026 4.387 11.325 1.00 83.94 220 ALA A CA 1
ATOM 1750 C C . ALA A 1 220 ? 27.659 5.024 11.642 1.00 83.94 220 ALA A C 1
ATOM 1752 O O . ALA A 1 220 ? 27.133 4.815 12.734 1.00 83.94 220 ALA A O 1
ATOM 1753 N N . GLU A 1 221 ? 27.052 5.729 10.681 1.00 85.62 221 GLU A N 1
ATOM 1754 C CA . GLU A 1 221 ? 25.713 6.325 10.837 1.00 85.62 221 GLU A CA 1
ATOM 1755 C C . GLU A 1 221 ? 24.624 5.259 11.046 1.00 85.62 221 GLU A C 1
ATOM 1757 O O . GLU A 1 221 ? 23.726 5.423 11.873 1.00 85.62 221 GLU A O 1
ATOM 1762 N N . LEU A 1 222 ? 24.704 4.134 10.324 1.00 82.38 222 LEU A N 1
ATOM 1763 C CA . LEU A 1 222 ? 23.768 3.019 10.494 1.00 82.38 222 LEU A CA 1
ATOM 1764 C C . LEU A 1 222 ? 23.900 2.358 11.867 1.00 82.38 222 LEU A C 1
ATOM 1766 O O . LEU A 1 222 ? 22.888 1.961 12.449 1.00 82.38 222 LEU A O 1
ATOM 1770 N N . GLU A 1 223 ? 25.120 2.215 12.382 1.00 86.88 223 GLU A N 1
ATOM 1771 C CA . GLU A 1 223 ? 25.340 1.634 13.705 1.00 86.88 223 GLU A CA 1
ATOM 1772 C C . GLU A 1 223 ? 24.856 2.568 14.820 1.00 86.88 223 GLU A C 1
ATOM 1774 O O . GLU A 1 223 ? 24.209 2.107 15.761 1.00 86.88 223 GLU A O 1
ATOM 1779 N N . GLU A 1 224 ? 25.057 3.879 14.673 1.00 90.50 224 GLU A N 1
ATOM 1780 C CA . GLU A 1 224 ? 24.504 4.881 15.587 1.00 90.50 224 GLU A CA 1
ATOM 1781 C C . GLU A 1 224 ? 22.969 4.827 15.608 1.00 90.50 224 GLU A C 1
ATOM 1783 O O . GLU A 1 224 ? 22.365 4.724 16.679 1.00 90.50 224 GLU A O 1
ATOM 1788 N N . LEU A 1 225 ? 22.322 4.781 14.438 1.00 88.00 225 LEU A N 1
ATOM 1789 C CA . LEU A 1 225 ? 20.863 4.682 14.348 1.00 88.00 225 LEU A CA 1
ATOM 1790 C C . LEU A 1 225 ? 20.330 3.382 14.974 1.00 88.00 225 LEU A C 1
ATOM 1792 O O . LEU A 1 225 ? 19.323 3.394 15.683 1.00 88.00 225 LEU A O 1
ATOM 1796 N N . ARG A 1 226 ? 21.017 2.251 14.761 1.00 91.00 226 ARG A N 1
ATOM 1797 C CA . ARG A 1 226 ? 20.673 0.972 15.407 1.00 91.00 226 ARG A CA 1
ATOM 1798 C C . ARG A 1 226 ? 20.816 1.040 16.920 1.00 91.00 226 ARG A C 1
ATOM 1800 O O . ARG A 1 226 ? 20.004 0.446 17.630 1.00 91.00 226 ARG A O 1
ATOM 1807 N N . GLN A 1 227 ? 21.842 1.726 17.412 1.00 92.81 227 GLN A N 1
ATOM 1808 C CA . GLN A 1 227 ? 22.072 1.891 18.839 1.00 92.81 227 GLN A CA 1
ATOM 1809 C C . GLN A 1 227 ? 20.983 2.762 19.476 1.00 92.81 227 GLN A C 1
ATOM 1811 O O . GLN A 1 227 ? 20.443 2.379 20.514 1.00 92.81 227 GLN A O 1
ATOM 1816 N N . VAL A 1 228 ? 20.599 3.866 18.829 1.00 93.44 228 VAL A N 1
ATOM 1817 C CA . VAL A 1 228 ? 19.474 4.713 19.262 1.00 93.44 228 VAL A CA 1
ATOM 1818 C C . VAL A 1 228 ? 18.181 3.903 19.307 1.00 93.44 228 VAL A C 1
ATOM 1820 O O . VAL A 1 228 ? 17.559 3.818 20.363 1.00 93.44 228 VAL A O 1
ATOM 1823 N N . HIS A 1 229 ? 17.841 3.207 18.220 1.00 91.75 229 HIS A N 1
ATOM 1824 C CA . HIS A 1 229 ? 16.635 2.380 18.163 1.00 91.75 229 HIS A CA 1
ATOM 1825 C C . HIS A 1 229 ? 16.634 1.288 19.244 1.00 91.75 229 HIS A C 1
ATOM 1827 O O . HIS A 1 229 ? 15.609 1.006 19.857 1.00 91.75 229 HIS A O 1
ATOM 1833 N N . ARG A 1 230 ? 17.785 0.662 19.528 1.00 93.44 230 ARG A N 1
ATOM 1834 C CA . ARG A 1 230 ? 17.897 -0.328 20.612 1.00 93.44 230 ARG A CA 1
ATOM 1835 C C . ARG A 1 230 ? 17.602 0.291 21.980 1.00 93.44 230 ARG A C 1
ATOM 1837 O O . ARG A 1 230 ? 16.920 -0.339 22.785 1.00 93.44 230 ARG A O 1
ATOM 1844 N N . ASN A 1 231 ? 18.103 1.496 22.235 1.00 93.44 231 ASN A N 1
ATOM 1845 C CA . ASN A 1 231 ? 17.881 2.197 23.497 1.00 93.44 231 ASN A CA 1
ATOM 1846 C C . ASN A 1 231 ? 16.414 2.617 23.658 1.00 93.44 231 ASN A C 1
ATOM 1848 O O . ASN A 1 231 ? 15.848 2.424 24.730 1.00 93.44 231 ASN A O 1
ATOM 1852 N N . GLU A 1 232 ? 15.788 3.126 22.595 1.00 92.81 232 GLU A N 1
ATOM 1853 C CA . GLU A 1 232 ? 14.362 3.477 22.587 1.00 92.81 232 GLU A CA 1
ATOM 1854 C C . GLU A 1 232 ? 13.483 2.247 22.831 1.00 92.81 232 GLU A C 1
ATOM 1856 O O . GLU A 1 232 ? 12.600 2.275 23.685 1.00 92.81 232 GLU A O 1
ATOM 1861 N N . MET A 1 233 ? 13.776 1.126 22.166 1.00 92.12 233 MET A N 1
ATOM 1862 C CA . MET A 1 233 ? 13.040 -0.124 22.380 1.00 92.12 233 MET A CA 1
ATOM 1863 C C . MET A 1 233 ? 13.189 -0.649 23.811 1.00 92.12 233 MET A C 1
ATOM 1865 O O . MET A 1 233 ? 12.217 -1.128 24.391 1.00 92.12 233 MET A O 1
ATOM 1869 N N . ALA A 1 234 ? 14.379 -0.536 24.406 1.00 94.19 234 ALA A N 1
ATOM 1870 C CA . ALA A 1 234 ? 14.592 -0.906 25.803 1.00 94.19 234 ALA A CA 1
ATOM 1871 C C . ALA A 1 234 ? 13.833 0.019 26.772 1.00 94.19 234 ALA A C 1
ATOM 1873 O O . ALA A 1 234 ? 13.257 -0.462 27.747 1.00 94.19 234 ALA A O 1
ATOM 1874 N N . ALA A 1 235 ? 13.791 1.325 26.492 1.00 94.38 235 ALA A N 1
ATOM 1875 C CA . ALA A 1 235 ? 13.038 2.290 27.290 1.00 94.38 235 ALA A CA 1
ATOM 1876 C C . ALA A 1 235 ? 11.528 2.015 27.230 1.00 94.38 235 ALA A C 1
ATOM 1878 O O . ALA A 1 235 ? 10.880 1.941 28.273 1.00 94.38 235 ALA A O 1
ATOM 1879 N N . HIS A 1 236 ? 10.984 1.774 26.034 1.00 91.31 236 HIS A N 1
ATOM 1880 C CA . HIS A 1 236 ? 9.577 1.413 25.867 1.00 91.31 236 HIS A CA 1
ATOM 1881 C C . HIS A 1 236 ? 9.233 0.080 26.533 1.00 91.31 236 HIS A C 1
ATOM 1883 O O . HIS A 1 236 ? 8.178 -0.033 27.150 1.00 91.31 236 HIS A O 1
ATOM 1889 N N . ALA A 1 237 ? 10.114 -0.922 26.462 1.00 93.31 237 ALA A N 1
ATOM 1890 C CA . ALA A 1 237 ? 9.897 -2.191 27.153 1.00 93.31 237 ALA A CA 1
ATOM 1891 C C . ALA A 1 237 ? 9.800 -2.001 28.678 1.00 93.31 237 ALA A C 1
ATOM 1893 O O . ALA A 1 237 ? 8.889 -2.544 29.300 1.00 93.31 237 ALA A O 1
ATOM 1894 N N . ALA A 1 238 ? 10.684 -1.187 29.264 1.00 95.12 238 ALA A N 1
ATOM 1895 C CA . ALA A 1 238 ? 10.645 -0.867 30.690 1.00 95.12 238 ALA A CA 1
ATOM 1896 C C . ALA A 1 238 ? 9.382 -0.074 31.080 1.00 95.12 238 ALA A C 1
ATOM 1898 O O . ALA A 1 238 ? 8.784 -0.329 32.126 1.00 95.12 238 ALA A O 1
ATOM 1899 N N . GLU A 1 239 ? 8.946 0.863 30.236 1.00 93.69 239 GLU A N 1
ATOM 1900 C CA . GLU A 1 239 ? 7.710 1.619 30.450 1.00 93.69 239 GLU A CA 1
ATOM 1901 C C . GLU A 1 239 ? 6.479 0.704 30.420 1.00 93.69 239 GLU A C 1
ATOM 1903 O O . GLU A 1 239 ? 5.662 0.741 31.342 1.00 93.69 239 GLU A O 1
ATOM 1908 N N . VAL A 1 240 ? 6.382 -0.185 29.426 1.00 94.94 240 VAL A N 1
ATOM 1909 C CA . VAL A 1 240 ? 5.307 -1.185 29.347 1.00 94.94 240 VAL A CA 1
ATOM 1910 C C . VAL A 1 240 ? 5.306 -2.080 30.583 1.00 94.94 240 VAL A C 1
ATOM 1912 O O . VAL A 1 240 ? 4.250 -2.271 31.180 1.00 94.94 240 VAL A O 1
ATOM 1915 N N . GLU A 1 241 ? 6.465 -2.582 31.015 1.00 94.94 241 GLU A N 1
ATOM 1916 C CA . GLU A 1 241 ? 6.566 -3.403 32.226 1.00 94.94 241 GLU A CA 1
ATOM 1917 C C . GLU A 1 241 ? 6.052 -2.641 33.461 1.00 94.94 241 GLU A C 1
ATOM 1919 O O . GLU A 1 241 ? 5.219 -3.154 34.214 1.00 94.94 241 GLU A O 1
ATOM 1924 N N . SER A 1 242 ? 6.448 -1.375 33.621 1.00 95.88 242 SER A N 1
ATOM 1925 C CA . SER A 1 242 ? 5.974 -0.529 34.721 1.00 95.88 242 SER A CA 1
ATOM 1926 C C . SER A 1 242 ? 4.451 -0.325 34.705 1.00 95.88 242 SER A C 1
ATOM 1928 O O . SER A 1 242 ? 3.802 -0.439 35.747 1.00 95.88 242 SER A O 1
ATOM 1930 N N . LEU A 1 243 ? 3.859 -0.106 33.525 1.00 93.31 243 LEU A N 1
ATOM 1931 C CA . LEU A 1 243 ? 2.416 0.074 33.362 1.00 93.31 243 LEU A CA 1
ATOM 1932 C C . LEU A 1 243 ? 1.655 -1.228 33.620 1.00 93.31 243 LEU A C 1
ATOM 1934 O O . LEU A 1 243 ? 0.589 -1.201 34.232 1.00 93.31 243 LEU A O 1
ATOM 1938 N N . THR A 1 244 ? 2.204 -2.373 33.200 1.00 93.88 244 THR A N 1
ATOM 1939 C CA . THR A 1 244 ? 1.602 -3.682 33.490 1.00 93.88 244 THR A CA 1
ATOM 1940 C C . THR A 1 244 ? 1.575 -3.968 34.987 1.00 93.88 244 THR A C 1
ATOM 1942 O O . THR A 1 244 ? 0.545 -4.401 35.498 1.00 93.88 244 THR A O 1
ATOM 1945 N N . LEU A 1 245 ? 2.652 -3.647 35.712 1.00 96.56 245 LEU A N 1
ATOM 1946 C CA . LEU A 1 245 ? 2.701 -3.779 37.168 1.00 96.56 245 LEU A CA 1
ATOM 1947 C C . LEU A 1 245 ? 1.699 -2.850 37.864 1.00 96.56 245 LEU A C 1
ATOM 1949 O O . LEU A 1 245 ? 1.005 -3.289 38.779 1.00 96.56 245 LEU A O 1
ATOM 1953 N N . ALA A 1 246 ? 1.586 -1.594 37.423 1.00 95.31 246 ALA A N 1
ATOM 1954 C CA . ALA A 1 246 ? 0.611 -0.650 37.970 1.00 95.31 246 ALA A CA 1
ATOM 1955 C C . ALA A 1 246 ? -0.838 -1.114 37.735 1.00 95.31 246 ALA A C 1
ATOM 1957 O O . ALA A 1 246 ? -1.663 -1.061 38.646 1.00 95.31 246 ALA A O 1
ATOM 1958 N N . LEU A 1 247 ? -1.139 -1.636 36.541 1.00 94.75 247 LEU A N 1
ATOM 1959 C CA . LEU A 1 247 ? -2.457 -2.187 36.224 1.00 94.75 247 LEU A CA 1
ATOM 1960 C C . LEU A 1 247 ? -2.782 -3.418 37.081 1.00 94.75 247 LEU A C 1
ATOM 1962 O O . LEU A 1 247 ? -3.918 -3.577 37.523 1.00 94.75 247 LEU A O 1
ATOM 1966 N N . GLU A 1 248 ? -1.798 -4.283 37.327 1.00 93.56 248 GLU A N 1
ATOM 1967 C CA . GLU A 1 248 ? -1.964 -5.458 38.184 1.00 93.56 248 GLU A CA 1
ATOM 1968 C C . GLU A 1 248 ? -2.240 -5.052 39.642 1.00 93.56 248 GLU A C 1
ATOM 1970 O O . GLU A 1 248 ? -3.087 -5.651 40.305 1.00 93.56 248 GLU A O 1
ATOM 1975 N N . GLN A 1 249 ? -1.581 -3.996 40.134 1.00 94.06 249 GLN A N 1
ATOM 1976 C CA . GLN A 1 249 ? -1.828 -3.439 41.469 1.00 94.06 249 GLN A CA 1
ATOM 1977 C C . GLN A 1 249 ? -3.241 -2.861 41.598 1.00 94.06 249 GLN A C 1
ATOM 1979 O O . GLN A 1 249 ? -3.957 -3.222 42.531 1.00 94.06 249 GLN A O 1
ATOM 1984 N N . GLU A 1 250 ? -3.674 -2.044 40.636 1.00 91.69 250 GLU A N 1
ATOM 1985 C CA . GLU A 1 250 ? -5.044 -1.512 40.568 1.00 91.69 250 GLU A CA 1
ATOM 1986 C C . GLU A 1 250 ? -6.089 -2.635 40.495 1.00 91.69 250 GLU A C 1
ATOM 1988 O O . GLU A 1 250 ? -7.118 -2.605 41.172 1.00 91.69 250 GLU A O 1
ATOM 1993 N N . ARG A 1 251 ? -5.819 -3.698 39.728 1.00 91.50 251 ARG A N 1
ATOM 1994 C CA . ARG A 1 251 ? -6.684 -4.888 39.688 1.00 91.50 251 ARG A CA 1
ATOM 1995 C C . ARG A 1 251 ? -6.793 -5.566 41.048 1.00 91.50 251 ARG A C 1
ATOM 1997 O O . ARG A 1 251 ? -7.895 -5.882 41.483 1.00 91.50 251 ARG A O 1
ATOM 2004 N N . GLN A 1 252 ? -5.679 -5.753 41.746 1.00 93.06 252 GLN A N 1
ATOM 2005 C CA . GLN A 1 252 ? -5.697 -6.341 43.085 1.00 93.06 252 GLN A CA 1
ATOM 2006 C C . GLN A 1 252 ? -6.421 -5.448 44.096 1.00 93.06 252 GLN A C 1
ATOM 2008 O O . GLN A 1 252 ? -7.135 -5.956 44.960 1.00 93.06 252 GLN A O 1
ATOM 2013 N N . GLU A 1 253 ? -6.259 -4.129 44.008 1.00 90.44 253 GLU A N 1
ATOM 2014 C CA . GLU A 1 253 ? -6.936 -3.180 44.890 1.00 90.44 253 GLU A CA 1
ATOM 2015 C C . GLU A 1 253 ? -8.444 -3.140 44.626 1.00 90.44 253 GLU A C 1
ATOM 2017 O O . GLU A 1 253 ? -9.236 -3.282 45.559 1.00 90.44 253 GLU A O 1
ATOM 2022 N N . THR A 1 254 ? -8.856 -3.060 43.361 1.00 86.94 254 THR A N 1
ATOM 2023 C CA . THR A 1 254 ? -10.271 -3.139 42.971 1.00 86.94 254 THR A CA 1
ATOM 2024 C C . THR A 1 254 ? -10.903 -4.470 43.369 1.00 86.94 254 THR A C 1
ATOM 2026 O O . THR A 1 254 ? -12.046 -4.489 43.822 1.00 86.94 254 THR A O 1
ATOM 2029 N N . GLU A 1 255 ? -10.177 -5.583 43.268 1.00 89.69 255 GLU A N 1
ATOM 2030 C CA . GLU A 1 255 ? -10.663 -6.896 43.691 1.00 89.69 255 GLU A CA 1
ATOM 2031 C C . GLU A 1 255 ? -10.778 -7.011 45.216 1.00 89.69 255 GLU A C 1
ATOM 2033 O O . GLU A 1 255 ? -11.788 -7.506 45.715 1.00 89.69 255 GLU A O 1
ATOM 2038 N N . ARG A 1 256 ? -9.822 -6.458 45.973 1.00 91.06 256 ARG A N 1
ATOM 2039 C CA . ARG A 1 256 ? -9.920 -6.342 47.439 1.00 91.06 256 ARG A CA 1
ATOM 2040 C C . ARG A 1 256 ? -11.098 -5.474 47.868 1.00 91.06 256 ARG A C 1
ATOM 2042 O O . ARG A 1 256 ? -11.830 -5.853 48.778 1.00 91.06 256 ARG A O 1
ATOM 2049 N N . LEU A 1 257 ? -11.300 -4.328 47.218 1.00 86.56 257 LEU A N 1
ATOM 2050 C CA . LEU A 1 257 ? -12.440 -3.448 47.481 1.00 86.56 257 LEU A CA 1
ATOM 2051 C C . LEU A 1 257 ? -13.759 -4.149 47.148 1.00 86.56 257 LEU A C 1
ATOM 2053 O O . LEU A 1 257 ? -14.693 -4.089 47.942 1.00 86.56 257 LEU A O 1
ATOM 2057 N N . ARG A 1 258 ? -13.830 -4.875 46.025 1.00 84.44 258 ARG A N 1
ATOM 2058 C CA . ARG A 1 258 ? -14.994 -5.700 45.667 1.00 84.44 258 ARG A CA 1
ATOM 2059 C C . ARG A 1 258 ? -15.276 -6.781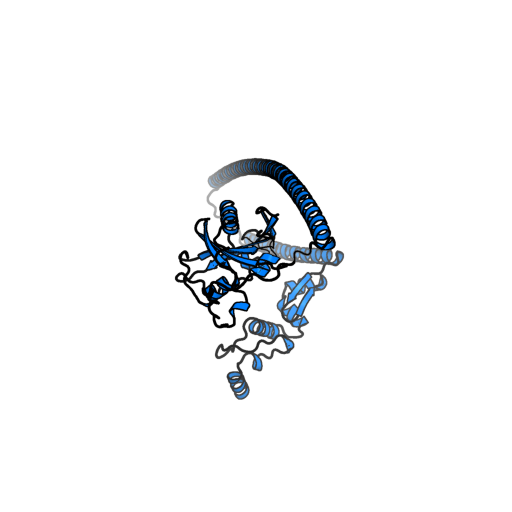 46.701 1.00 84.44 258 ARG A C 1
ATOM 2061 O O . ARG A 1 258 ? -16.427 -6.932 47.086 1.00 84.44 258 ARG A O 1
ATOM 2068 N N . GLN A 1 259 ? -14.257 -7.505 47.161 1.00 84.44 259 GLN A N 1
ATOM 2069 C CA . GLN A 1 259 ? -14.408 -8.515 48.211 1.00 84.44 259 GLN A CA 1
ATOM 2070 C C . GLN A 1 259 ? -14.887 -7.881 49.520 1.00 84.44 259 GLN A C 1
ATOM 2072 O O . GLN A 1 259 ? -15.845 -8.363 50.107 1.00 84.44 259 GLN A O 1
ATOM 2077 N N . SER A 1 260 ? -14.313 -6.743 49.922 1.00 83.25 260 SER A N 1
ATOM 2078 C CA . SER A 1 260 ? -14.751 -6.016 51.117 1.00 83.25 260 SER A CA 1
ATOM 2079 C C . SER A 1 260 ? -16.191 -5.503 51.007 1.00 83.25 260 SER A C 1
ATOM 2081 O O . SER A 1 260 ? -16.931 -5.550 51.986 1.00 83.25 260 SER A O 1
ATOM 2083 N N . LEU A 1 261 ? -16.619 -5.037 49.832 1.00 77.25 261 LEU A N 1
ATOM 2084 C CA . LEU A 1 261 ? -18.012 -4.655 49.589 1.00 77.25 261 LEU A CA 1
ATOM 2085 C C . LEU A 1 261 ? -18.939 -5.875 49.621 1.00 77.25 261 LEU A C 1
ATOM 2087 O O . LEU A 1 261 ? -19.999 -5.807 50.232 1.00 77.25 261 LEU A O 1
ATOM 2091 N N . ASN A 1 262 ? -18.520 -6.994 49.030 1.00 71.12 262 ASN A N 1
ATOM 2092 C CA . ASN A 1 262 ? -19.276 -8.243 49.008 1.00 71.12 262 ASN A CA 1
ATOM 2093 C C . ASN A 1 262 ? -19.429 -8.868 50.409 1.00 71.12 262 ASN A C 1
ATOM 2095 O O . ASN A 1 262 ? -20.508 -9.341 50.747 1.00 71.12 262 ASN A O 1
ATOM 2099 N N . ASP A 1 263 ? -18.391 -8.811 51.247 1.00 69.75 263 ASP A N 1
ATOM 2100 C CA . ASP A 1 263 ? -18.425 -9.304 52.632 1.00 69.75 263 ASP A CA 1
ATOM 2101 C C . ASP A 1 263 ? -19.278 -8.412 53.555 1.00 69.75 263 ASP A C 1
ATOM 2103 O O . ASP A 1 263 ? -19.839 -8.886 54.543 1.00 69.75 263 ASP A O 1
ATOM 2107 N N . ASN A 1 264 ? -19.404 -7.119 53.230 1.00 63.00 264 ASN A N 1
ATOM 2108 C CA . ASN A 1 264 ? -20.218 -6.153 53.976 1.00 63.00 264 ASN A CA 1
ATOM 2109 C C . ASN A 1 264 ? -21.673 -6.050 53.478 1.00 63.00 264 ASN A C 1
ATOM 2111 O O . ASN A 1 264 ? -22.465 -5.308 54.065 1.00 63.00 264 ASN A O 1
ATOM 2115 N N . GLN A 1 265 ? -22.047 -6.775 52.421 1.00 52.25 265 GLN A N 1
ATOM 2116 C CA . GLN A 1 265 ? -23.382 -6.713 51.835 1.00 52.25 265 GLN A CA 1
ATOM 2117 C C . GLN A 1 265 ? -24.191 -7.962 52.228 1.00 52.25 265 GLN A C 1
ATOM 2119 O O . GLN A 1 265 ? -23.868 -9.065 51.786 1.00 52.25 265 GLN A O 1
ATOM 2124 N N . PRO A 1 266 ? -25.261 -7.850 53.044 1.00 52.78 266 PRO A N 1
ATOM 2125 C CA . PRO A 1 266 ? -26.204 -8.952 53.171 1.00 52.78 266 PRO A CA 1
ATOM 2126 C C . PRO A 1 266 ? -26.814 -9.213 51.790 1.00 52.78 266 PRO A C 1
ATOM 2128 O O . PRO A 1 266 ? -27.115 -8.267 51.061 1.00 52.78 266 PRO A O 1
ATOM 2131 N N . VAL A 1 267 ? -26.968 -10.492 51.439 1.00 51.22 267 VAL A N 1
ATOM 2132 C CA . VAL A 1 267 ? -27.539 -10.974 50.173 1.00 51.22 267 VAL A CA 1
ATOM 2133 C C . VAL A 1 267 ? -28.935 -10.377 49.975 1.00 51.22 267 VAL A C 1
ATOM 2135 O O . VAL A 1 267 ? -29.938 -10.923 50.424 1.00 51.22 267 VAL A O 1
ATOM 2138 N N . ALA A 1 268 ? -28.989 -9.227 49.321 1.00 53.31 268 ALA A N 1
ATOM 2139 C CA . ALA A 1 268 ? -30.182 -8.645 48.749 1.00 53.31 268 ALA A CA 1
ATOM 2140 C C . ALA A 1 268 ? -29.904 -8.558 47.253 1.00 53.31 268 ALA A C 1
ATOM 2142 O O . ALA A 1 268 ? -29.030 -7.802 46.823 1.00 53.31 268 ALA A O 1
ATOM 2143 N N . GLU A 1 269 ? -30.604 -9.377 46.469 1.00 50.69 269 GLU A N 1
ATOM 2144 C CA . GLU A 1 269 ? -30.673 -9.181 45.025 1.00 50.69 269 GLU A CA 1
ATOM 2145 C C . GLU A 1 269 ? -31.086 -7.723 44.789 1.00 50.69 269 GLU A C 1
ATOM 2147 O O . GLU A 1 269 ? -32.096 -7.290 45.359 1.00 50.69 269 GLU A O 1
ATOM 2152 N N . PRO A 1 270 ? -30.323 -6.928 44.016 1.00 53.84 270 PRO A N 1
ATOM 2153 C CA . PRO A 1 270 ? -30.773 -5.602 43.661 1.00 53.84 270 PRO A CA 1
ATOM 2154 C C . PRO A 1 270 ? -31.937 -5.809 42.699 1.00 53.84 270 PRO A C 1
ATOM 2156 O O . PRO A 1 270 ? -31.755 -5.977 41.494 1.00 53.84 270 PRO A O 1
ATOM 2159 N N . VAL A 1 271 ? -33.150 -5.839 43.242 1.00 59.19 271 VAL A N 1
ATOM 2160 C CA . VAL A 1 271 ? -34.356 -5.586 42.467 1.00 59.19 271 VAL A CA 1
ATOM 2161 C C . VAL A 1 271 ? -34.246 -4.120 42.073 1.00 59.19 271 VAL A C 1
ATOM 2163 O O . VAL A 1 271 ? -34.703 -3.240 42.797 1.00 59.19 271 VAL A O 1
ATOM 2166 N N . VAL A 1 272 ? -33.535 -3.853 40.973 1.00 59.31 272 VAL A N 1
ATOM 2167 C CA . VAL A 1 272 ? -33.610 -2.566 40.285 1.00 59.31 272 VAL A CA 1
ATOM 2168 C C . VAL A 1 272 ? -35.092 -2.377 40.026 1.00 59.31 272 VAL A C 1
ATOM 2170 O O . VAL A 1 272 ? -35.698 -3.188 39.322 1.00 59.31 272 VAL A O 1
ATOM 2173 N N . SER A 1 273 ? -35.689 -1.385 40.682 1.00 68.94 273 SER A N 1
ATOM 2174 C CA . SER A 1 273 ? -37.114 -1.118 40.519 1.00 68.94 273 SER A CA 1
ATOM 2175 C C . SER A 1 273 ? -37.380 -0.931 39.026 1.00 68.94 273 SER A C 1
ATOM 2177 O O . SER A 1 273 ? -36.569 -0.306 38.335 1.00 68.94 273 SER A O 1
ATOM 2179 N N . ASP A 1 274 ? -38.494 -1.450 38.504 1.00 75.25 274 ASP A N 1
ATOM 2180 C CA . ASP A 1 274 ? -38.851 -1.278 37.087 1.00 75.25 274 ASP A CA 1
ATOM 2181 C C . ASP A 1 274 ? -38.806 0.209 36.670 1.00 75.25 274 ASP A C 1
ATOM 2183 O O . ASP A 1 274 ? -38.484 0.536 35.526 1.00 75.25 274 ASP A O 1
ATOM 2187 N N . GLU A 1 275 ? -39.029 1.121 37.624 1.00 76.69 275 GLU A N 1
ATOM 2188 C CA . GLU A 1 275 ? -38.889 2.572 37.471 1.00 76.69 275 GLU A CA 1
ATOM 2189 C C . GLU A 1 275 ? -37.440 3.031 37.222 1.00 76.69 275 GLU A C 1
ATOM 2191 O O . GLU A 1 275 ? -37.195 3.890 36.376 1.00 76.69 275 GLU A O 1
ATOM 2196 N N . GLU A 1 276 ? -36.454 2.457 37.912 1.00 80.75 276 GLU A N 1
ATOM 2197 C CA . GLU A 1 276 ? -35.032 2.776 37.722 1.00 80.75 276 GLU A CA 1
ATOM 2198 C C . GLU A 1 276 ? -34.516 2.217 36.395 1.00 80.75 276 GLU A C 1
ATOM 2200 O O . GLU A 1 276 ? -33.802 2.904 35.660 1.00 80.75 276 GLU A O 1
ATOM 2205 N N . ALA A 1 277 ? -34.943 1.004 36.034 1.00 78.69 277 ALA A N 1
ATOM 2206 C CA . ALA A 1 277 ? -34.640 0.416 34.735 1.00 78.69 277 ALA A CA 1
ATOM 2207 C C . ALA A 1 277 ? -35.262 1.225 33.581 1.00 78.69 277 ALA A C 1
ATOM 2209 O O . ALA A 1 277 ? -34.640 1.370 32.525 1.00 78.69 277 ALA A O 1
ATOM 2210 N N . ALA A 1 278 ? -36.467 1.773 33.771 1.00 85.38 278 ALA A N 1
ATOM 2211 C CA . ALA A 1 278 ? -37.105 2.664 32.804 1.00 85.38 278 ALA A CA 1
ATOM 2212 C C . ALA A 1 278 ? -36.344 3.992 32.662 1.00 85.38 278 ALA A C 1
ATOM 2214 O O . ALA A 1 278 ? -36.038 4.392 31.538 1.00 85.38 278 ALA A O 1
ATOM 2215 N N . ARG A 1 279 ? -35.950 4.621 33.778 1.00 89.75 279 ARG A N 1
ATOM 2216 C CA . ARG A 1 279 ? -35.156 5.863 33.770 1.00 89.75 279 ARG A CA 1
ATOM 2217 C C . ARG A 1 279 ? -33.815 5.698 33.058 1.00 89.75 279 ARG A C 1
ATOM 2219 O O . ARG A 1 279 ? -33.469 6.522 32.220 1.00 89.75 279 ARG A O 1
ATOM 2226 N N . LEU A 1 280 ? -33.087 4.616 33.338 1.00 86.44 280 LEU A N 1
ATOM 2227 C CA . LEU A 1 280 ? -31.799 4.340 32.690 1.00 86.44 280 LEU A CA 1
ATOM 2228 C C . LEU A 1 280 ? -31.947 4.073 31.186 1.00 86.44 280 LEU A C 1
ATOM 2230 O O . LEU A 1 280 ? -31.078 4.452 30.404 1.00 86.44 280 LEU A O 1
ATOM 2234 N N . LYS A 1 281 ? -33.044 3.438 30.754 1.00 88.75 281 LYS A N 1
ATOM 2235 C CA . LYS A 1 281 ? -33.336 3.247 29.324 1.00 88.75 281 LYS A CA 1
ATOM 2236 C C . LYS A 1 281 ? -33.640 4.566 28.622 1.00 88.75 281 LYS A C 1
ATOM 2238 O O . LYS A 1 281 ? -33.184 4.760 27.499 1.00 88.75 281 LYS A O 1
ATOM 2243 N N . GLU A 1 282 ? -34.387 5.453 29.270 1.00 93.00 282 GLU A N 1
ATOM 2244 C CA . GLU A 1 282 ? -34.673 6.789 28.746 1.00 93.00 282 GLU A CA 1
ATOM 2245 C C . GLU A 1 282 ? -33.396 7.639 28.664 1.00 93.00 282 GLU A C 1
ATOM 2247 O O . GLU A 1 282 ? -33.126 8.264 27.641 1.00 93.00 282 GLU A O 1
ATOM 2252 N N . GLU A 1 283 ? -32.538 7.580 29.681 1.00 92.25 283 GLU A N 1
ATOM 2253 C CA . GLU A 1 283 ? -31.236 8.252 29.678 1.00 92.25 283 GLU A CA 1
ATOM 2254 C C . GLU A 1 283 ? -30.295 7.684 28.602 1.00 92.25 283 GLU A C 1
ATOM 2256 O O . GLU A 1 283 ? -29.662 8.430 27.861 1.00 92.25 283 GLU A O 1
ATOM 2261 N N . ALA A 1 284 ? -30.266 6.364 28.409 1.00 89.06 284 ALA A N 1
ATOM 2262 C CA . ALA A 1 284 ? -29.509 5.754 27.317 1.00 89.06 284 ALA A CA 1
ATOM 2263 C C . ALA A 1 284 ? -30.051 6.155 25.934 1.00 89.06 284 ALA A C 1
ATOM 2265 O O . ALA A 1 284 ? -29.271 6.331 24.997 1.00 89.06 284 ALA A O 1
ATOM 2266 N N . ALA A 1 285 ? -31.370 6.301 25.787 1.00 92.50 285 ALA A N 1
ATOM 2267 C CA . ALA A 1 285 ? -31.981 6.763 24.544 1.00 92.50 285 ALA A CA 1
ATOM 2268 C C . ALA A 1 285 ? -31.630 8.230 24.256 1.00 92.50 285 ALA A C 1
ATOM 2270 O O . ALA A 1 285 ? -31.231 8.548 23.135 1.00 92.50 285 ALA A O 1
ATOM 2271 N N . THR A 1 286 ? -31.694 9.104 25.265 1.00 94.88 286 THR A N 1
ATOM 2272 C CA . THR A 1 286 ? -31.323 10.521 25.110 1.00 94.88 286 THR A CA 1
ATOM 2273 C C . THR A 1 286 ? -29.831 10.693 24.832 1.00 94.88 286 THR A C 1
ATOM 2275 O O . THR A 1 286 ? -29.466 11.457 23.942 1.00 94.88 286 THR A O 1
ATOM 2278 N N . LEU A 1 287 ? -28.962 9.933 25.507 1.00 92.19 287 LEU A N 1
ATOM 2279 C CA . LEU A 1 287 ? -27.520 9.944 25.247 1.00 92.19 287 LEU A CA 1
ATOM 2280 C C . LEU A 1 287 ? -27.183 9.454 23.835 1.00 92.19 287 LEU A C 1
ATOM 2282 O O . LEU A 1 287 ? -26.338 10.052 23.176 1.00 92.19 287 LEU A O 1
ATOM 2286 N N . ARG A 1 288 ? -27.856 8.409 23.337 1.00 92.88 288 ARG A N 1
ATOM 2287 C CA . ARG A 1 288 ? -27.680 7.948 21.948 1.00 92.88 288 ARG A CA 1
ATOM 2288 C C . ARG A 1 288 ? -28.084 9.017 20.941 1.00 92.88 288 ARG A C 1
ATOM 2290 O O . ARG A 1 288 ? -27.326 9.281 20.018 1.00 92.88 288 ARG A O 1
ATOM 2297 N N . GLN A 1 289 ? -29.226 9.665 21.159 1.00 93.75 289 GLN A N 1
ATOM 2298 C CA . GLN A 1 289 ? -29.684 10.750 20.295 1.00 93.75 289 GLN A CA 1
ATOM 2299 C C . GLN A 1 289 ? -28.724 11.950 20.328 1.00 93.75 289 GLN A C 1
ATOM 2301 O O . GLN A 1 289 ? -28.472 12.571 19.299 1.00 93.75 289 GLN A O 1
ATOM 2306 N N . TYR A 1 290 ? -28.151 12.265 21.493 1.00 93.38 290 TYR A N 1
ATOM 2307 C CA . TYR A 1 290 ? -27.140 13.313 21.614 1.00 93.38 290 TYR A CA 1
ATOM 2308 C C . TYR A 1 290 ? -25.856 12.973 20.847 1.00 93.38 290 TYR A C 1
ATOM 2310 O O . TYR A 1 290 ? -25.293 13.847 20.191 1.00 93.38 290 TYR A O 1
ATOM 2318 N N . LEU A 1 291 ? -25.401 11.716 20.907 1.00 91.62 291 LEU A N 1
ATOM 2319 C CA . LEU A 1 291 ? -24.230 11.258 20.154 1.00 91.62 291 LEU A CA 1
ATOM 2320 C C . LEU A 1 291 ? -24.458 11.350 18.643 1.00 91.62 291 LEU A C 1
ATOM 2322 O O . LEU A 1 291 ? -23.612 11.906 17.954 1.00 91.62 291 LEU A O 1
ATOM 2326 N N . GLU A 1 292 ? -25.609 10.894 18.150 1.00 88.44 292 GLU A N 1
ATOM 2327 C CA . GLU A 1 292 ? -25.962 10.966 16.726 1.00 88.44 292 GLU A CA 1
ATOM 2328 C C . GLU A 1 292 ? -25.985 12.423 16.228 1.00 88.44 292 GLU A C 1
ATOM 2330 O O . GLU A 1 292 ? -25.338 12.765 15.240 1.00 88.44 292 GLU A O 1
ATOM 2335 N N . GLN A 1 293 ? -26.605 13.331 16.990 1.00 90.44 293 GLN A N 1
ATOM 2336 C CA . GLN A 1 293 ? -26.590 14.763 16.669 1.00 90.44 293 GLN A CA 1
ATOM 2337 C C . GLN A 1 293 ? -25.186 15.378 16.727 1.00 90.44 293 GLN A C 1
ATOM 2339 O O . GLN A 1 293 ? -24.856 16.254 15.925 1.00 90.44 293 GLN A O 1
ATOM 2344 N N . ALA A 1 294 ? -24.352 14.966 17.684 1.00 90.12 294 ALA A N 1
ATOM 2345 C CA . ALA A 1 294 ? -22.982 15.453 17.791 1.00 90.12 294 ALA A CA 1
ATOM 2346 C C . ALA A 1 294 ? -22.111 14.965 16.620 1.00 90.12 294 ALA A C 1
ATOM 2348 O O . ALA A 1 294 ? -21.270 15.724 16.129 1.00 90.12 294 ALA A O 1
ATOM 2349 N N . GLU A 1 295 ? -22.324 13.734 16.151 1.00 88.88 295 GLU A N 1
ATOM 2350 C CA . GLU A 1 295 ? -21.658 13.169 14.975 1.00 88.88 295 GLU A CA 1
ATOM 2351 C C . GLU A 1 295 ? -22.047 13.916 13.695 1.00 88.88 295 GLU A C 1
ATOM 2353 O O . GLU A 1 295 ? -21.155 14.368 12.971 1.00 88.88 295 GLU A O 1
ATOM 2358 N N . GLU A 1 296 ? -23.343 14.146 13.461 1.00 85.69 296 GLU A N 1
ATOM 2359 C CA . GLU A 1 296 ? -23.831 14.932 12.318 1.00 85.69 296 GLU A CA 1
ATOM 2360 C C . GLU A 1 296 ? -23.246 16.353 12.320 1.00 85.69 296 GLU A C 1
ATOM 2362 O O . GLU A 1 296 ? -22.666 16.805 11.328 1.00 85.69 296 GLU A O 1
ATOM 2367 N N . GLN A 1 297 ? -23.285 17.041 13.466 1.00 86.94 297 GLN A N 1
ATOM 2368 C CA . GLN A 1 297 ? -22.707 18.383 13.606 1.00 86.94 297 GLN A CA 1
ATOM 2369 C C . GLN A 1 297 ? -21.188 18.397 13.389 1.00 86.94 297 GLN A C 1
ATOM 2371 O O . GLN A 1 297 ? -20.634 19.372 12.871 1.00 86.94 297 GLN A O 1
ATOM 2376 N N . SER A 1 298 ? -20.487 17.340 13.803 1.00 87.56 298 SER A N 1
ATOM 2377 C CA . SER A 1 298 ? -19.049 17.194 13.570 1.00 87.56 298 SER A CA 1
ATOM 2378 C C . SER A 1 298 ? -18.744 17.018 12.079 1.00 87.56 298 SER A C 1
ATOM 2380 O O . SER A 1 298 ? -17.848 17.692 11.553 1.00 87.56 298 SER A O 1
ATOM 2382 N N . ALA A 1 299 ? -19.525 16.184 11.384 1.00 85.50 299 ALA A N 1
ATOM 2383 C CA . ALA A 1 299 ? -19.406 15.963 9.947 1.00 85.50 299 ALA A CA 1
ATOM 2384 C C . ALA A 1 299 ? -19.655 17.259 9.155 1.00 85.50 299 ALA A C 1
ATOM 2386 O O . ALA A 1 299 ? -18.827 17.639 8.325 1.00 85.50 299 ALA A O 1
ATOM 2387 N N . GLU A 1 300 ? -20.712 18.010 9.475 1.00 85.62 300 GLU A N 1
ATOM 2388 C CA . GLU A 1 300 ? -20.997 19.306 8.846 1.00 85.62 300 GLU A CA 1
ATOM 2389 C C . GLU A 1 300 ? -19.876 20.329 9.080 1.00 85.62 300 GLU A C 1
ATOM 2391 O O . GLU A 1 300 ? -19.414 20.994 8.148 1.00 85.62 300 GLU A O 1
ATOM 2396 N N . ARG A 1 301 ? -19.367 20.439 10.316 1.00 88.12 301 ARG A N 1
ATOM 2397 C CA . ARG A 1 301 ? -18.232 21.327 10.637 1.00 88.12 301 ARG A CA 1
ATOM 2398 C C . ARG A 1 301 ? -16.965 20.944 9.882 1.00 88.12 301 ARG A C 1
ATOM 2400 O O . ARG A 1 301 ? -16.152 21.814 9.566 1.00 88.12 301 ARG A O 1
ATOM 2407 N N . PHE A 1 302 ? -16.741 19.658 9.635 1.00 88.81 302 PHE A N 1
ATOM 2408 C CA . PHE A 1 302 ? -15.612 19.199 8.837 1.00 88.81 302 PHE A CA 1
ATOM 2409 C C . PHE A 1 302 ? -15.773 19.584 7.362 1.00 88.81 302 PHE A C 1
ATOM 2411 O O . PHE A 1 302 ? -14.861 20.190 6.802 1.00 88.81 302 PHE A O 1
ATOM 2418 N N . VAL A 1 303 ? -16.944 19.339 6.769 1.00 87.25 303 VAL A N 1
ATOM 2419 C CA . VAL A 1 303 ? -17.239 19.705 5.373 1.00 87.25 303 VAL A CA 1
ATOM 2420 C C . VAL A 1 303 ? -17.133 21.218 5.154 1.00 87.25 303 VAL A C 1
ATOM 2422 O O . VAL A 1 303 ? -16.492 21.649 4.199 1.00 87.25 303 VAL A O 1
ATOM 2425 N N . ASN A 1 304 ? -17.644 22.035 6.078 1.00 87.56 304 ASN A N 1
ATOM 2426 C CA . ASN A 1 304 ? -17.534 23.498 5.999 1.00 87.56 304 ASN A CA 1
ATOM 2427 C C . ASN A 1 304 ? -16.078 23.994 6.066 1.00 87.56 304 ASN A C 1
ATOM 2429 O O . ASN A 1 304 ? -15.724 24.984 5.427 1.00 87.56 304 ASN A O 1
ATOM 2433 N N . ARG A 1 305 ? -15.205 23.305 6.815 1.00 88.81 305 ARG A N 1
ATOM 2434 C CA . ARG A 1 305 ? -13.764 23.613 6.820 1.00 88.81 305 ARG A CA 1
ATOM 2435 C C . ARG A 1 305 ? -13.103 23.266 5.489 1.00 88.81 305 ARG A C 1
ATOM 2437 O O . ARG A 1 305 ? -12.234 24.013 5.055 1.00 88.81 305 ARG A O 1
ATOM 2444 N N . LEU A 1 306 ? -13.504 22.164 4.852 1.00 89.12 306 LEU A N 1
ATOM 2445 C CA . LEU A 1 306 ? -13.020 21.806 3.515 1.00 89.12 306 LEU A CA 1
ATOM 2446 C C . LEU A 1 306 ? -13.473 22.818 2.459 1.00 89.12 306 LEU A C 1
ATOM 2448 O O . LEU A 1 306 ? -12.685 23.162 1.582 1.00 89.12 306 LEU A O 1
ATOM 2452 N N . ASP A 1 307 ? -14.695 23.335 2.581 1.00 89.31 307 ASP A N 1
ATOM 2453 C CA . ASP A 1 307 ? -15.226 24.380 1.701 1.00 89.31 307 ASP A CA 1
ATOM 2454 C C . ASP A 1 307 ? -14.435 25.688 1.809 1.00 89.31 307 ASP A C 1
ATOM 2456 O O . ASP A 1 307 ? -14.015 26.240 0.796 1.00 89.31 307 ASP A O 1
ATOM 2460 N N . GLY A 1 308 ? -14.096 26.120 3.030 1.00 87.56 308 GLY A N 1
ATOM 2461 C CA . GLY A 1 308 ? -13.234 27.289 3.244 1.00 87.56 308 GLY A CA 1
ATOM 2462 C C . GLY A 1 308 ? -11.796 27.134 2.725 1.00 87.56 308 GLY A C 1
ATOM 2463 O O . GLY A 1 308 ? -11.100 28.132 2.555 1.00 87.56 308 GLY A O 1
ATOM 2464 N N . LEU A 1 309 ? -11.348 25.900 2.476 1.00 89.31 309 LEU A N 1
ATOM 2465 C CA . LEU A 1 309 ? -10.054 25.589 1.861 1.00 89.31 309 LEU A CA 1
ATOM 2466 C C . LEU A 1 309 ? -10.156 25.360 0.345 1.00 89.31 309 LEU A C 1
ATOM 2468 O O . LEU A 1 309 ? -9.149 25.013 -0.271 1.00 89.31 309 LEU A O 1
ATOM 2472 N N . GLU A 1 310 ? -11.353 25.496 -0.237 1.00 84.62 310 GLU A N 1
ATOM 2473 C CA . GLU A 1 310 ? -11.656 25.149 -1.633 1.00 84.62 310 GLU A CA 1
ATOM 2474 C C . GLU A 1 310 ? -11.200 23.719 -1.996 1.00 84.62 310 GLU A C 1
ATOM 2476 O O . GLU A 1 310 ? -10.841 23.415 -3.137 1.00 84.62 310 GLU A O 1
ATOM 2481 N N . ALA A 1 311 ? -11.194 22.818 -1.007 1.00 85.88 311 ALA A N 1
ATOM 2482 C CA . ALA A 1 311 ? -10.734 21.450 -1.171 1.00 85.88 311 ALA A CA 1
ATOM 2483 C C . ALA A 1 311 ? -11.789 20.615 -1.904 1.00 85.88 311 ALA A C 1
ATOM 2485 O O . ALA A 1 311 ? -12.982 20.669 -1.596 1.00 85.88 311 ALA A O 1
ATOM 2486 N N . VAL A 1 312 ? -11.345 19.796 -2.858 1.00 89.00 312 VAL A N 1
ATOM 2487 C CA . VAL A 1 312 ? -12.240 18.993 -3.694 1.00 89.00 312 VAL A CA 1
ATOM 2488 C C . VAL A 1 312 ? -11.807 17.535 -3.692 1.00 89.00 312 VAL A C 1
ATOM 2490 O O . VAL A 1 312 ? -10.621 17.229 -3.800 1.00 89.00 312 VAL A O 1
ATOM 2493 N N . LEU A 1 313 ? -12.772 16.623 -3.577 1.00 90.12 313 LEU A N 1
ATOM 2494 C CA . LEU A 1 313 ? -12.517 15.189 -3.652 1.00 90.12 313 LEU A CA 1
ATOM 2495 C C . LEU A 1 313 ? -12.538 14.748 -5.117 1.00 90.12 313 LEU A C 1
ATOM 2497 O O . LEU A 1 313 ? -13.492 15.033 -5.836 1.00 90.12 313 LEU A O 1
ATOM 2501 N N . VAL A 1 314 ? -11.510 14.025 -5.558 1.00 90.88 314 VAL A N 1
ATOM 2502 C CA . VAL A 1 314 ? -11.455 13.443 -6.905 1.00 90.88 314 VAL A CA 1
ATOM 2503 C C . VAL A 1 314 ? -11.571 11.928 -6.787 1.00 90.88 314 VAL A C 1
ATOM 2505 O O . VAL A 1 314 ? -10.691 11.281 -6.226 1.00 90.88 314 VAL A O 1
ATOM 2508 N N . ALA A 1 315 ? -12.653 11.364 -7.320 1.00 90.25 315 ALA A N 1
ATOM 2509 C CA . ALA A 1 315 ? -12.901 9.924 -7.347 1.00 90.25 315 ALA A CA 1
ATOM 2510 C C . ALA A 1 315 ? -12.992 9.425 -8.793 1.00 90.25 315 ALA A C 1
ATOM 2512 O O . ALA A 1 315 ? -13.486 10.137 -9.662 1.00 90.25 315 ALA A O 1
ATOM 2513 N N . PHE A 1 316 ? -12.529 8.206 -9.066 1.00 92.06 316 PHE A N 1
ATOM 2514 C CA . PHE A 1 316 ? -12.692 7.583 -10.379 1.00 92.06 316 PHE A CA 1
ATOM 2515 C C . PHE A 1 316 ? -13.900 6.648 -10.370 1.00 92.06 316 PHE A C 1
ATOM 2517 O O . PHE A 1 316 ? -13.981 5.760 -9.525 1.00 92.06 316 PHE A O 1
ATOM 2524 N N . HIS A 1 317 ? -14.802 6.828 -11.334 1.00 91.00 317 HIS A N 1
ATOM 2525 C CA . HIS A 1 317 ? -15.953 5.952 -11.552 1.00 91.00 317 HIS A CA 1
ATOM 2526 C C . HIS A 1 317 ? -15.981 5.480 -13.010 1.00 91.00 317 HIS A C 1
ATOM 2528 O O . HIS A 1 317 ? -15.889 6.328 -13.905 1.00 91.00 317 HIS A O 1
ATOM 2534 N N . PRO A 1 318 ? -16.113 4.168 -13.289 1.00 87.75 318 PRO A N 1
ATOM 2535 C CA . PRO A 1 318 ? -16.260 3.671 -14.655 1.00 87.75 318 PRO A CA 1
ATOM 2536 C C . PRO A 1 318 ? -17.392 4.394 -15.404 1.00 87.75 318 PRO A C 1
ATOM 2538 O O . PRO A 1 318 ? -18.458 4.643 -14.857 1.00 87.75 318 PRO A O 1
ATOM 2541 N N . GLY A 1 319 ? -17.166 4.787 -16.657 1.00 85.81 319 GLY A N 1
ATOM 2542 C CA . GLY A 1 319 ? -18.159 5.511 -17.466 1.00 85.81 319 GLY A CA 1
ATOM 2543 C C . GLY A 1 319 ? -18.274 7.019 -17.186 1.00 85.81 319 GLY A C 1
ATOM 2544 O O . GLY A 1 319 ? -18.677 7.755 -18.085 1.00 85.81 319 GLY A O 1
ATOM 2545 N N . VAL A 1 320 ? -17.880 7.506 -16.001 1.00 86.81 320 VAL A N 1
ATOM 2546 C CA . VAL A 1 320 ? -17.767 8.953 -15.690 1.00 86.81 320 VAL A CA 1
ATOM 2547 C C . VAL A 1 320 ? -16.322 9.448 -15.824 1.00 86.81 320 VAL A C 1
ATOM 2549 O O . VAL A 1 320 ? -16.088 10.592 -16.209 1.00 86.81 320 VAL A O 1
ATOM 2552 N N . GLY A 1 321 ? -15.345 8.596 -15.507 1.00 87.75 321 GLY A N 1
ATOM 2553 C CA . GLY A 1 321 ? -13.936 8.964 -15.401 1.00 87.75 321 GLY A CA 1
ATOM 2554 C C . GLY A 1 321 ? -13.616 9.639 -14.066 1.00 87.75 321 GLY A C 1
ATOM 2555 O O . GLY A 1 321 ? -14.155 9.266 -13.022 1.00 87.75 321 GLY A O 1
ATOM 2556 N N . HIS A 1 322 ? -12.713 10.623 -14.090 1.00 89.12 322 HIS A N 1
ATOM 2557 C CA . HIS A 1 322 ? -12.379 11.416 -12.906 1.00 89.12 322 HIS A CA 1
ATOM 2558 C C . HIS A 1 322 ? -13.517 12.383 -12.573 1.00 89.12 322 HIS A C 1
ATOM 2560 O O . HIS A 1 322 ? -13.792 13.328 -13.311 1.00 89.12 322 HIS A O 1
ATOM 2566 N N . LEU A 1 323 ? -14.165 12.139 -11.439 1.00 90.00 323 LEU A N 1
ATOM 2567 C CA . LEU A 1 323 ? -15.276 12.912 -10.923 1.00 90.00 323 LEU A CA 1
ATOM 2568 C C . LEU A 1 323 ? -14.811 13.797 -9.770 1.00 90.00 323 LEU A C 1
ATOM 2570 O O . LEU A 1 323 ? -14.360 13.320 -8.730 1.00 90.00 323 LEU A O 1
ATOM 2574 N N . THR A 1 324 ? -14.972 15.098 -9.970 1.00 91.25 324 THR A N 1
ATOM 2575 C CA . THR A 1 324 ? -14.665 16.140 -8.994 1.00 91.25 324 THR A CA 1
ATOM 2576 C C . THR A 1 324 ? -15.906 16.417 -8.137 1.00 91.25 324 THR A C 1
ATOM 2578 O O . THR A 1 324 ? -16.942 16.851 -8.648 1.00 91.25 324 THR A O 1
ATOM 2581 N N . ILE A 1 325 ? -15.825 16.131 -6.837 1.00 92.75 325 ILE A N 1
ATOM 2582 C CA . ILE A 1 325 ? -16.919 16.204 -5.862 1.00 92.75 325 ILE A CA 1
ATOM 2583 C C . ILE A 1 325 ? -16.653 17.367 -4.907 1.00 92.75 325 ILE A C 1
ATOM 2585 O O . ILE A 1 325 ? -15.706 17.342 -4.119 1.00 92.75 325 ILE A O 1
ATOM 2589 N N . THR A 1 326 ? -17.503 18.390 -4.988 1.00 90.81 326 THR A N 1
ATOM 2590 C CA . THR A 1 326 ? -17.437 19.572 -4.122 1.00 90.81 326 THR A CA 1
ATOM 2591 C C . THR A 1 326 ? -17.872 19.247 -2.689 1.00 90.81 326 THR A C 1
ATOM 2593 O O . THR A 1 326 ? -18.663 18.317 -2.504 1.00 90.81 326 THR A O 1
ATOM 2596 N N . PRO A 1 327 ? -17.440 20.026 -1.679 1.00 88.06 327 PRO A N 1
ATOM 2597 C CA . PRO A 1 327 ? -17.856 19.853 -0.283 1.00 88.06 327 PRO A CA 1
ATOM 2598 C C . PRO A 1 327 ? -19.380 19.761 -0.110 1.00 88.06 327 PRO A C 1
ATOM 2600 O O . PRO A 1 327 ? -19.868 18.840 0.539 1.00 88.06 327 PRO A O 1
ATOM 2603 N N . ALA A 1 328 ? -20.145 20.602 -0.818 1.00 86.50 328 ALA A N 1
ATOM 2604 C CA . ALA A 1 328 ? -21.613 20.566 -0.817 1.00 86.50 328 ALA A CA 1
ATOM 2605 C C . ALA A 1 328 ? -22.227 19.229 -1.289 1.00 86.50 328 ALA A C 1
ATOM 2607 O O . ALA A 1 328 ? -23.343 18.891 -0.907 1.00 86.50 328 ALA A O 1
ATOM 2608 N N . ASN A 1 329 ? -21.520 18.466 -2.128 1.00 89.62 329 ASN A N 1
ATOM 2609 C CA . ASN A 1 329 ? -21.975 17.169 -2.637 1.00 89.62 329 ASN A CA 1
ATOM 2610 C C . ASN A 1 329 ? -21.276 15.979 -1.959 1.00 89.62 329 ASN A C 1
ATOM 2612 O O . ASN A 1 329 ? -21.570 14.835 -2.301 1.00 89.62 329 ASN A O 1
ATOM 2616 N N . MET A 1 330 ? -20.354 16.224 -1.023 1.00 88.69 330 MET A N 1
ATOM 2617 C CA . MET A 1 330 ? -19.505 15.188 -0.435 1.00 88.69 330 MET A CA 1
ATOM 2618 C C . MET A 1 330 ? -20.288 14.240 0.477 1.00 88.69 330 MET A C 1
ATOM 2620 O O . MET A 1 330 ? -20.106 13.033 0.368 1.00 88.69 330 MET A O 1
ATOM 2624 N N . LEU A 1 331 ? -21.200 14.768 1.303 1.00 87.56 331 LEU A N 1
ATOM 2625 C CA . LEU A 1 331 ? -22.079 13.949 2.152 1.00 87.56 331 LEU A CA 1
ATOM 2626 C C . LEU A 1 331 ? -22.977 13.051 1.299 1.00 87.56 331 LEU A C 1
ATOM 2628 O O . LEU A 1 331 ? -22.950 11.833 1.427 1.00 87.56 331 LEU A O 1
ATOM 2632 N N . ARG A 1 332 ? -23.648 13.644 0.306 1.00 89.31 332 ARG A N 1
ATOM 2633 C CA . ARG A 1 332 ? -24.495 12.904 -0.636 1.00 89.31 332 ARG A CA 1
ATOM 2634 C C . ARG A 1 332 ? -23.729 11.815 -1.396 1.00 89.31 332 ARG A C 1
ATOM 2636 O O . ARG A 1 332 ? -24.294 10.774 -1.719 1.00 89.31 332 ARG A O 1
ATOM 2643 N N . TYR A 1 333 ? -22.465 12.069 -1.728 1.00 91.69 333 TYR A N 1
ATOM 2644 C CA . TYR A 1 333 ? -21.598 11.070 -2.342 1.00 91.69 333 TYR A CA 1
ATOM 2645 C C . TYR A 1 333 ? -21.217 9.954 -1.361 1.00 91.69 333 TYR A C 1
ATOM 2647 O O . TYR A 1 333 ? -21.201 8.797 -1.766 1.00 91.69 333 TYR A O 1
ATOM 2655 N N . ALA A 1 334 ? -20.921 10.282 -0.101 1.00 89.69 334 ALA A N 1
ATOM 2656 C CA . ALA A 1 334 ? -20.568 9.306 0.926 1.00 89.69 334 ALA A CA 1
ATOM 2657 C C . ALA A 1 334 ? -21.725 8.339 1.233 1.00 89.69 334 ALA A C 1
ATOM 2659 O O . ALA A 1 334 ? -21.473 7.146 1.388 1.00 89.69 334 ALA A O 1
ATOM 2660 N N . ASP A 1 335 ? -22.970 8.826 1.233 1.00 91.06 335 ASP A N 1
ATOM 2661 C CA . ASP A 1 335 ? -24.160 7.999 1.475 1.00 91.06 335 ASP A CA 1
ATOM 2662 C C . ASP A 1 335 ? -24.373 6.944 0.378 1.00 91.06 335 ASP A C 1
ATOM 2664 O O . ASP A 1 335 ? -24.686 5.787 0.659 1.00 91.06 335 ASP A O 1
ATOM 2668 N N . ASN A 1 336 ? -24.223 7.334 -0.895 1.00 93.50 336 ASN A N 1
ATOM 2669 C CA . ASN A 1 336 ? -24.372 6.417 -2.027 1.00 93.50 336 ASN A CA 1
ATOM 2670 C C . ASN A 1 336 ? -23.517 6.845 -3.243 1.00 93.50 336 ASN A C 1
ATOM 2672 O O . ASN A 1 336 ? -23.997 7.555 -4.141 1.00 93.50 336 ASN A O 1
ATOM 2676 N N . PRO A 1 337 ? -22.261 6.359 -3.330 1.00 92.50 337 PRO A N 1
ATOM 2677 C CA . PRO A 1 337 ? -21.349 6.683 -4.428 1.00 92.50 337 PRO A CA 1
ATOM 2678 C C . PRO A 1 337 ? -21.860 6.232 -5.802 1.00 92.50 337 PRO A C 1
ATOM 2680 O O . PRO A 1 337 ? -21.658 6.927 -6.800 1.00 92.50 337 PRO A O 1
ATOM 2683 N N . LEU A 1 338 ? -22.535 5.076 -5.858 1.00 92.25 338 LEU A N 1
ATOM 2684 C CA . LEU A 1 338 ? -23.029 4.482 -7.102 1.00 92.25 338 LEU A CA 1
ATOM 2685 C C . LEU A 1 338 ? -24.185 5.292 -7.684 1.00 92.25 338 LEU A C 1
ATOM 2687 O O . LEU A 1 338 ? -24.178 5.577 -8.878 1.00 92.25 338 LEU A O 1
ATOM 2691 N N . ALA A 1 339 ? -25.143 5.716 -6.857 1.00 92.62 339 ALA A N 1
ATOM 2692 C CA . ALA A 1 339 ? -26.238 6.578 -7.298 1.00 92.62 339 ALA A CA 1
ATOM 2693 C C . ALA A 1 339 ? -25.725 7.936 -7.788 1.00 92.62 339 ALA A C 1
ATOM 2695 O O . ALA A 1 339 ? -26.210 8.467 -8.790 1.00 92.62 339 ALA A O 1
ATOM 2696 N N . TYR A 1 340 ? -24.715 8.487 -7.108 1.00 92.62 340 TYR A N 1
ATOM 2697 C CA . TYR A 1 340 ? -24.088 9.737 -7.521 1.00 92.62 340 TYR A CA 1
ATOM 2698 C C . TYR A 1 340 ? -23.399 9.597 -8.889 1.00 92.62 340 TYR A C 1
ATOM 2700 O O . TYR A 1 340 ? -23.613 10.432 -9.770 1.00 92.62 340 TYR A O 1
ATOM 2708 N N . ALA A 1 341 ? -22.634 8.522 -9.107 1.00 92.19 341 ALA A N 1
ATOM 2709 C CA . ALA A 1 341 ? -22.005 8.231 -10.396 1.00 92.19 341 ALA A CA 1
ATOM 2710 C C . ALA A 1 341 ? -23.040 7.954 -11.503 1.00 92.19 341 ALA A C 1
ATOM 2712 O O . ALA A 1 341 ? -22.961 8.548 -12.579 1.00 92.19 341 ALA A O 1
ATOM 2713 N N . ALA A 1 342 ? -24.069 7.152 -11.215 1.00 92.69 342 ALA A N 1
ATOM 2714 C CA . ALA A 1 342 ? -25.173 6.859 -12.128 1.00 92.69 342 ALA A CA 1
ATOM 2715 C C . ALA A 1 342 ? -25.881 8.141 -12.594 1.00 92.69 342 ALA A C 1
ATOM 2717 O O . ALA A 1 342 ? -26.096 8.339 -13.794 1.00 92.69 342 ALA A O 1
ATOM 2718 N N . GLN A 1 343 ? -26.148 9.068 -11.666 1.00 92.75 343 GLN A N 1
ATOM 2719 C CA . GLN A 1 343 ? -26.731 10.367 -11.992 1.00 92.75 343 GLN A CA 1
ATOM 2720 C C . GLN A 1 343 ? -25.832 11.176 -12.939 1.00 92.75 343 GLN A C 1
ATOM 2722 O O . GLN A 1 343 ? -26.338 11.820 -13.859 1.00 92.75 343 GLN A O 1
ATOM 2727 N N . LYS A 1 344 ? -24.505 11.133 -12.757 1.00 90.88 344 LYS A N 1
ATOM 2728 C CA . LYS A 1 344 ? -23.541 11.792 -13.659 1.00 90.88 344 LYS A CA 1
ATOM 2729 C C . LYS A 1 344 ? -23.448 11.108 -15.025 1.00 90.88 344 LYS A C 1
ATOM 2731 O O . LYS A 1 344 ? -23.229 11.792 -16.020 1.00 90.88 344 LYS A O 1
ATOM 2736 N N . CYS A 1 345 ? -23.694 9.801 -15.094 1.00 88.88 345 CYS A N 1
ATOM 2737 C CA . CYS A 1 345 ? -23.877 9.057 -16.343 1.00 88.88 345 CYS A CA 1
ATOM 2738 C C . CYS A 1 345 ? -25.265 9.252 -16.979 1.00 88.88 345 CYS A C 1
ATOM 2740 O O . CYS A 1 345 ? -25.461 8.861 -18.130 1.00 88.88 345 CYS A O 1
ATOM 2742 N N . PHE A 1 346 ? -26.201 9.916 -16.291 1.00 90.75 346 PHE A N 1
ATOM 2743 C CA . PHE A 1 346 ? -27.597 10.099 -16.704 1.00 90.75 346 PHE A CA 1
ATOM 2744 C C . PHE A 1 346 ? -28.352 8.779 -16.892 1.00 90.75 346 PHE A C 1
ATOM 2746 O O . PHE A 1 346 ? -29.174 8.640 -17.796 1.00 90.75 346 PHE A O 1
ATOM 2753 N N . VAL A 1 347 ? -28.067 7.813 -16.026 1.00 92.44 347 VAL A N 1
ATOM 2754 C CA . VAL A 1 347 ? -28.781 6.539 -15.940 1.00 92.44 347 VAL A CA 1
ATOM 2755 C C . VAL A 1 347 ? -29.305 6.347 -14.518 1.00 92.44 347 VAL A C 1
ATOM 2757 O O . VAL A 1 347 ? -28.825 6.975 -13.574 1.00 92.44 347 VAL A O 1
ATOM 2760 N N . SER A 1 348 ? -30.309 5.488 -14.349 1.00 93.88 348 SER A N 1
ATOM 2761 C CA . SER A 1 348 ? -30.739 5.073 -13.008 1.00 93.88 348 SER A CA 1
ATOM 2762 C C . SER A 1 348 ? -29.639 4.269 -12.304 1.00 93.88 348 SER A C 1
ATOM 2764 O O . SER A 1 348 ? -28.834 3.612 -12.969 1.00 93.88 348 SER A O 1
ATOM 2766 N N . GLU A 1 349 ? -29.650 4.262 -10.970 1.00 93.00 349 GLU A N 1
ATOM 2767 C CA . GLU A 1 349 ? -28.729 3.453 -10.160 1.00 93.00 349 GLU A CA 1
ATOM 2768 C C . GLU A 1 349 ? -28.774 1.964 -10.544 1.00 93.00 349 GLU A C 1
ATOM 2770 O O . GLU A 1 349 ? -27.733 1.321 -10.665 1.00 93.00 349 GLU A O 1
ATOM 2775 N N . GLU A 1 350 ? -29.968 1.425 -10.800 1.00 92.69 350 GLU A N 1
ATOM 2776 C CA . GLU A 1 350 ? -30.154 0.022 -11.179 1.00 92.69 350 GLU A CA 1
ATOM 2777 C C . GLU A 1 350 ? -29.477 -0.318 -12.512 1.00 92.69 350 GLU A C 1
ATOM 2779 O O . GLU A 1 350 ? -28.773 -1.323 -12.611 1.00 92.69 350 GLU A O 1
ATOM 2784 N N . VAL A 1 351 ? -29.646 0.538 -13.525 1.00 90.94 351 VAL A N 1
ATOM 2785 C CA . VAL A 1 351 ? -29.004 0.375 -14.841 1.00 90.94 351 VAL A CA 1
ATOM 2786 C C . VAL A 1 351 ? -27.487 0.490 -14.723 1.00 90.94 351 VAL A C 1
ATOM 2788 O O . VAL A 1 351 ? -26.775 -0.324 -15.301 1.00 90.94 351 VAL A O 1
ATOM 2791 N N . TYR A 1 352 ? -26.983 1.448 -13.940 1.00 93.38 352 TYR A N 1
ATOM 2792 C CA . TYR A 1 352 ? -25.545 1.617 -13.728 1.00 93.38 352 TYR A CA 1
ATOM 2793 C C . TYR A 1 352 ? -24.919 0.412 -13.019 1.00 93.38 352 TYR A C 1
ATOM 2795 O O . TYR A 1 352 ? -23.868 -0.053 -13.441 1.00 93.38 352 TYR A O 1
ATOM 2803 N N . ARG A 1 353 ? -25.584 -0.143 -11.996 1.00 92.62 353 ARG A N 1
ATOM 2804 C CA . ARG A 1 353 ? -25.127 -1.355 -11.297 1.00 92.62 353 ARG A CA 1
ATOM 2805 C C . ARG A 1 353 ? -25.070 -2.558 -12.242 1.00 92.62 353 ARG A C 1
ATOM 2807 O O . ARG A 1 353 ? -24.039 -3.209 -12.333 1.00 92.62 353 ARG A O 1
ATOM 2814 N N . ARG A 1 354 ? -26.141 -2.798 -13.007 1.00 90.19 354 ARG A N 1
ATOM 2815 C CA . ARG A 1 354 ? -26.181 -3.889 -14.001 1.00 90.19 354 ARG A CA 1
ATOM 2816 C C . ARG A 1 354 ? -25.139 -3.707 -15.106 1.00 90.19 354 ARG A C 1
ATOM 2818 O O . ARG A 1 354 ? -24.602 -4.689 -15.611 1.00 90.19 354 ARG A O 1
ATOM 2825 N N . TRP A 1 355 ? -24.875 -2.462 -15.497 1.00 93.38 355 TRP A N 1
ATOM 2826 C CA . TRP A 1 355 ? -23.821 -2.144 -16.449 1.00 93.38 355 TRP A CA 1
ATOM 2827 C C . TRP A 1 355 ? -22.429 -2.394 -15.865 1.00 93.38 355 TRP A C 1
ATOM 2829 O O . TRP A 1 355 ? -21.607 -2.957 -16.573 1.00 93.38 355 TRP A O 1
ATOM 2839 N N . LEU A 1 356 ? -22.166 -2.026 -14.605 1.00 91.62 356 LEU A N 1
ATOM 2840 C CA . LEU A 1 356 ? -20.889 -2.299 -13.936 1.00 91.62 356 LEU A CA 1
ATOM 2841 C C . LEU A 1 356 ? -20.588 -3.801 -13.904 1.00 91.62 356 LEU A C 1
ATOM 2843 O O . LEU A 1 356 ? -19.499 -4.199 -14.306 1.00 91.62 356 LEU A O 1
ATOM 2847 N N . ASP A 1 357 ? -21.577 -4.625 -13.546 1.00 89.94 357 ASP A N 1
ATOM 2848 C CA . ASP A 1 357 ? -21.433 -6.087 -13.557 1.00 89.94 357 ASP A CA 1
ATOM 2849 C C . ASP A 1 357 ? -21.038 -6.599 -14.957 1.00 89.94 357 ASP A C 1
ATOM 2851 O O . ASP A 1 357 ? -20.115 -7.398 -15.110 1.00 89.94 357 ASP A O 1
ATOM 2855 N N . HIS A 1 358 ? -21.699 -6.092 -16.004 1.00 89.25 358 HIS A N 1
ATOM 2856 C CA . HIS A 1 358 ? -21.368 -6.418 -17.395 1.00 89.25 358 HIS A CA 1
ATOM 2857 C C . HIS A 1 358 ? -20.009 -5.847 -17.843 1.00 89.25 358 HIS A C 1
ATOM 2859 O O . HIS A 1 358 ? -19.315 -6.457 -18.651 1.00 89.25 358 HIS A O 1
ATOM 2865 N N . TYR A 1 359 ? -19.630 -4.665 -17.363 1.00 89.62 359 TYR A N 1
ATOM 2866 C CA . TYR A 1 359 ? -18.376 -3.995 -17.693 1.00 89.62 359 TYR A CA 1
ATOM 2867 C C . TYR A 1 359 ? -17.173 -4.711 -17.069 1.00 89.62 359 TYR A C 1
ATOM 2869 O O . TYR A 1 359 ? -16.104 -4.723 -17.683 1.00 89.62 359 TYR A O 1
ATOM 2877 N N . ASP A 1 360 ? -17.329 -5.329 -15.901 1.00 88.94 360 ASP A N 1
ATOM 2878 C CA . ASP A 1 360 ? -16.262 -6.076 -15.234 1.00 88.94 360 ASP A CA 1
ATOM 2879 C C . ASP A 1 360 ? -16.120 -7.512 -15.773 1.00 88.94 360 ASP A C 1
ATOM 2881 O O . ASP A 1 360 ? -14.994 -7.959 -16.009 1.00 88.94 360 ASP A O 1
ATOM 2885 N N . ASP A 1 361 ? -17.228 -8.217 -16.043 1.00 89.44 361 ASP A N 1
ATOM 2886 C CA . ASP A 1 361 ? -17.219 -9.574 -16.620 1.00 89.44 361 ASP A CA 1
ATOM 2887 C C . ASP A 1 361 ? -18.387 -9.780 -17.612 1.00 89.44 361 ASP A C 1
ATOM 2889 O O . ASP A 1 361 ? -19.473 -10.238 -17.237 1.00 89.44 361 ASP A O 1
ATOM 2893 N N . PRO A 1 362 ? -18.207 -9.454 -18.908 1.00 89.12 362 PRO A N 1
ATOM 2894 C CA . PRO A 1 362 ? -19.290 -9.491 -19.886 1.00 89.12 362 PRO A CA 1
ATOM 2895 C C . PRO A 1 362 ? -19.623 -10.932 -20.297 1.00 89.12 362 PRO A C 1
ATOM 2897 O O . PRO A 1 362 ? -19.094 -11.477 -21.272 1.00 89.12 362 PRO A O 1
ATOM 2900 N N . ARG A 1 363 ? -20.552 -11.556 -19.569 1.00 90.31 363 ARG A N 1
ATOM 2901 C CA . ARG A 1 363 ? -21.040 -12.91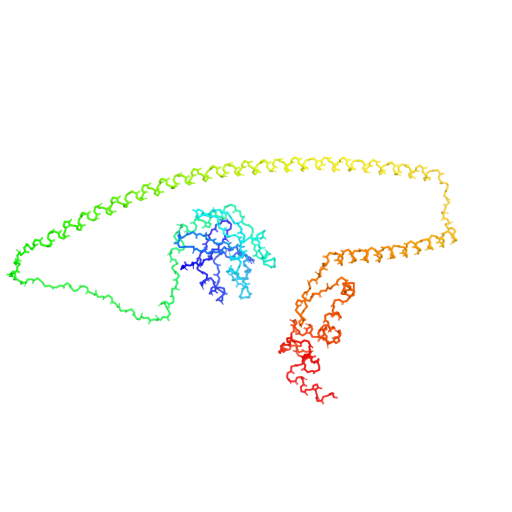5 -19.841 1.00 90.31 363 ARG A CA 1
ATOM 2902 C C . ARG A 1 363 ? -22.535 -12.964 -20.098 1.00 90.31 363 ARG A C 1
ATOM 2904 O O . ARG A 1 363 ? -23.318 -12.171 -19.586 1.00 90.31 363 ARG A O 1
ATOM 2911 N N . CYS A 1 364 ? -22.936 -13.953 -20.889 1.00 88.94 364 CYS A N 1
ATOM 2912 C CA . CYS A 1 364 ? -24.335 -14.251 -21.135 1.00 88.94 364 CYS A CA 1
ATOM 2913 C C . CYS A 1 364 ? -24.998 -14.819 -19.888 1.00 88.94 364 CYS A C 1
ATOM 2915 O O . CYS A 1 364 ? -24.585 -15.869 -19.407 1.00 88.94 364 CYS A O 1
ATOM 2917 N N . GLN A 1 365 ? -26.101 -14.214 -19.453 1.00 86.12 365 GLN A N 1
ATOM 2918 C CA . GLN A 1 365 ? -26.832 -14.679 -18.270 1.00 86.12 365 GLN A CA 1
ATOM 2919 C C . GLN A 1 365 ? -27.388 -16.108 -18.387 1.00 86.12 365 GLN A C 1
ATOM 2921 O O . GLN A 1 365 ? -27.629 -16.751 -17.372 1.00 86.12 365 GLN A O 1
ATOM 2926 N N . GLN A 1 366 ? -27.578 -16.627 -19.606 1.00 86.38 366 GLN A N 1
ATOM 2927 C CA . GLN A 1 366 ? -28.193 -17.941 -19.819 1.00 86.38 366 GLN A CA 1
ATOM 2928 C C . GLN A 1 366 ? -27.191 -19.067 -20.107 1.00 86.38 366 GLN A C 1
ATOM 2930 O O . GLN A 1 366 ? -27.370 -20.180 -19.623 1.00 86.38 366 GLN A O 1
ATOM 2935 N N . CYS A 1 367 ? -26.138 -18.812 -20.892 1.00 89.44 367 CYS A N 1
ATOM 2936 C CA . CYS A 1 367 ? -25.134 -19.835 -21.232 1.00 89.44 367 CYS A CA 1
ATOM 2937 C C . CYS A 1 367 ? -23.712 -19.515 -20.779 1.00 89.44 367 CYS A C 1
ATOM 2939 O O . CYS A 1 367 ? -22.796 -20.272 -21.093 1.00 89.44 367 CYS A O 1
ATOM 2941 N N . ASN A 1 368 ? -23.514 -18.394 -20.085 1.00 88.12 368 ASN A N 1
ATOM 2942 C CA . ASN A 1 368 ? -22.223 -17.938 -19.578 1.00 88.12 368 ASN A CA 1
ATOM 2943 C C . ASN A 1 368 ? -21.131 -17.723 -20.648 1.00 88.12 368 ASN A C 1
ATOM 2945 O O . ASN A 1 368 ? -19.948 -17.606 -20.327 1.00 88.12 368 ASN A O 1
ATOM 2949 N N . ALA A 1 369 ? -21.518 -17.672 -21.928 1.00 87.50 369 ALA A N 1
ATOM 2950 C CA . ALA A 1 369 ? -20.620 -17.353 -23.032 1.00 87.50 369 ALA A CA 1
ATOM 2951 C C . ALA A 1 369 ? -20.192 -15.881 -22.975 1.00 87.50 369 ALA A C 1
ATOM 2953 O O . ALA A 1 369 ? -20.986 -15.026 -22.586 1.00 87.50 369 ALA A O 1
ATOM 2954 N N . GLU A 1 370 ? -18.967 -15.587 -23.402 1.00 88.00 370 GLU A N 1
ATOM 2955 C CA . GLU A 1 370 ? -18.435 -14.221 -23.449 1.00 88.00 370 GLU A CA 1
ATOM 2956 C C . GLU A 1 370 ? -19.210 -13.357 -24.460 1.00 88.00 370 GLU A C 1
ATOM 2958 O O . GLU A 1 370 ? -19.526 -13.790 -25.574 1.00 88.00 370 GLU A O 1
ATOM 2963 N N . ILE A 1 371 ? -19.542 -12.132 -24.052 1.00 89.94 371 ILE A N 1
ATOM 2964 C CA . ILE A 1 371 ? -20.291 -11.136 -24.831 1.00 89.94 371 ILE A CA 1
ATOM 2965 C C . ILE A 1 371 ? -19.390 -9.908 -25.047 1.00 89.94 371 ILE A C 1
ATOM 2967 O O . ILE A 1 371 ? -18.519 -9.639 -24.223 1.00 89.94 371 ILE A O 1
ATOM 2971 N N . PRO A 1 372 ? -19.547 -9.147 -26.149 1.00 86.88 372 PRO A N 1
ATOM 2972 C CA . PRO A 1 372 ? -18.893 -7.849 -26.280 1.00 86.88 372 PRO A CA 1
ATOM 2973 C C . PRO A 1 372 ? -19.219 -6.927 -25.101 1.00 86.88 372 PRO A C 1
ATOM 2975 O O . PRO A 1 372 ? -20.386 -6.696 -24.790 1.00 86.88 372 PRO A O 1
ATOM 2978 N N . ARG A 1 373 ? -18.165 -6.378 -24.494 1.00 89.31 373 ARG A N 1
ATOM 2979 C CA . ARG A 1 373 ? -18.244 -5.374 -23.435 1.00 89.31 373 ARG A CA 1
ATOM 2980 C C . ARG A 1 373 ? -18.797 -4.055 -23.967 1.00 89.31 373 ARG A C 1
ATOM 2982 O O . ARG A 1 373 ? -18.409 -3.610 -25.047 1.00 89.31 373 ARG A O 1
ATOM 2989 N N . ILE A 1 374 ? -19.635 -3.401 -23.171 1.00 89.50 374 ILE A N 1
ATOM 2990 C CA . ILE A 1 374 ? -20.129 -2.049 -23.447 1.00 89.50 374 ILE A CA 1
ATOM 2991 C C . ILE A 1 374 ? -19.381 -1.035 -22.596 1.00 89.50 374 ILE A C 1
ATOM 2993 O O . ILE A 1 374 ? -19.447 -1.075 -21.371 1.00 89.50 374 ILE A O 1
ATOM 2997 N N . GLU A 1 375 ? -18.700 -0.104 -23.259 1.00 85.31 375 GLU A N 1
ATOM 2998 C CA . GLU A 1 375 ? -17.820 0.877 -22.614 1.00 85.31 375 GLU A CA 1
ATOM 2999 C C . GLU A 1 375 ? -18.582 2.010 -21.907 1.00 85.31 375 GLU A C 1
ATOM 3001 O O . GLU A 1 375 ? -18.054 2.607 -20.972 1.00 85.31 375 GLU A O 1
ATOM 3006 N N . HIS A 1 376 ? -19.821 2.309 -22.321 1.00 87.06 376 HIS A N 1
ATOM 3007 C CA . HIS A 1 376 ? -20.597 3.425 -21.774 1.00 87.06 376 HIS A CA 1
ATOM 3008 C C . HIS A 1 376 ? -21.935 2.971 -21.168 1.00 87.06 376 HIS A C 1
ATOM 3010 O O . HIS A 1 376 ? -22.748 2.371 -21.873 1.00 87.06 376 HIS A O 1
ATOM 3016 N N . PRO A 1 377 ? -22.250 3.356 -19.915 1.00 89.44 377 PRO A N 1
ATOM 3017 C CA . PRO A 1 377 ? -23.487 2.939 -19.248 1.00 89.44 377 PRO A CA 1
ATOM 3018 C C . PRO A 1 377 ? -24.768 3.408 -19.946 1.00 89.44 377 PRO A C 1
ATOM 3020 O O . PRO A 1 377 ? -25.809 2.780 -19.804 1.00 89.44 377 PRO A O 1
ATOM 3023 N N . ARG A 1 378 ? -24.714 4.495 -20.724 1.00 88.25 378 ARG A N 1
ATOM 3024 C CA . ARG A 1 378 ? -25.864 4.989 -21.504 1.00 88.25 378 ARG A CA 1
ATOM 3025 C C . ARG A 1 378 ? -26.250 4.087 -22.673 1.00 88.25 378 ARG A C 1
ATOM 3027 O O . ARG A 1 378 ? -27.385 4.138 -23.127 1.00 88.25 378 ARG A O 1
ATOM 3034 N N . GLU A 1 379 ? -25.299 3.319 -23.186 1.00 85.88 379 GLU A N 1
ATOM 3035 C CA . GLU A 1 379 ? -25.495 2.410 -24.320 1.00 85.88 379 GLU A CA 1
ATOM 3036 C C . GLU A 1 379 ? -25.873 1.001 -23.841 1.00 85.88 379 GLU A C 1
ATOM 3038 O O . GLU A 1 379 ? -26.163 0.107 -24.639 1.00 85.88 379 GLU A O 1
ATOM 3043 N N . PHE A 1 380 ? -25.873 0.797 -22.522 1.00 89.00 380 PHE A N 1
ATOM 3044 C CA . PHE A 1 380 ? -26.199 -0.468 -21.905 1.00 89.00 380 PHE A CA 1
ATOM 3045 C C . PHE A 1 380 ? -27.708 -0.639 -21.751 1.00 89.00 380 PHE A C 1
ATOM 3047 O O . PHE A 1 380 ? -28.345 -0.065 -20.872 1.00 89.00 380 PHE A O 1
ATOM 3054 N N . ASP A 1 381 ? -28.258 -1.495 -22.600 1.00 85.31 381 ASP A N 1
ATOM 3055 C CA . ASP A 1 381 ? -29.580 -2.078 -22.455 1.00 85.31 381 ASP A CA 1
ATOM 3056 C C . ASP A 1 381 ? -29.457 -3.512 -21.923 1.00 85.31 381 ASP A C 1
ATOM 3058 O O . ASP A 1 381 ? -28.842 -4.377 -22.553 1.00 85.31 381 ASP A O 1
ATOM 3062 N N . HIS A 1 382 ? -30.039 -3.765 -20.754 1.00 83.25 382 HIS A N 1
ATOM 3063 C CA . HIS A 1 382 ? -29.991 -5.072 -20.111 1.00 83.25 382 HIS A CA 1
ATOM 3064 C C . HIS A 1 382 ? -30.606 -6.170 -20.986 1.00 83.25 382 HIS A C 1
ATOM 3066 O O . HIS A 1 382 ? -30.019 -7.241 -21.120 1.00 83.25 382 HIS A O 1
ATOM 3072 N N . ASP A 1 383 ? -31.728 -5.890 -21.648 1.00 82.50 383 ASP A N 1
ATOM 3073 C CA . ASP A 1 383 ? -32.494 -6.903 -22.381 1.00 82.50 383 ASP A CA 1
ATOM 3074 C C . ASP A 1 383 ? -31.793 -7.322 -23.681 1.00 82.50 383 ASP A C 1
ATOM 3076 O O . ASP A 1 383 ? -32.015 -8.407 -24.223 1.00 82.50 383 ASP A O 1
ATOM 3080 N N . LEU A 1 384 ? -30.894 -6.471 -24.180 1.00 81.69 384 LEU A N 1
ATOM 3081 C CA . LEU A 1 384 ? -30.152 -6.699 -25.416 1.00 81.69 384 LEU A CA 1
ATOM 3082 C C . LEU A 1 384 ? -28.714 -7.151 -25.175 1.00 81.69 384 LEU A C 1
ATOM 3084 O O . LEU A 1 384 ? -28.172 -7.912 -25.982 1.00 81.69 384 LEU A O 1
ATOM 3088 N N . ASN A 1 385 ? -28.095 -6.670 -24.100 1.00 84.38 385 ASN A N 1
ATOM 3089 C CA . ASN A 1 385 ? -26.651 -6.756 -23.906 1.00 84.38 385 ASN A CA 1
ATOM 3090 C C . ASN A 1 385 ? -26.254 -7.720 -22.780 1.00 84.38 385 ASN A C 1
ATOM 3092 O O . ASN A 1 385 ? -25.081 -8.067 -22.663 1.00 84.38 385 ASN A O 1
ATOM 3096 N N . ALA A 1 386 ? -27.222 -8.228 -22.008 1.00 83.69 386 ALA A N 1
ATOM 3097 C CA . ALA A 1 386 ? -27.002 -9.323 -21.063 1.00 83.69 386 ALA A CA 1
ATOM 3098 C C . ALA A 1 386 ? -26.973 -10.719 -21.725 1.00 83.69 386 ALA A C 1
ATOM 3100 O O . ALA A 1 386 ? -26.640 -11.719 -21.080 1.00 83.69 386 ALA A O 1
ATOM 3101 N N . TYR A 1 387 ? -27.315 -10.811 -23.016 1.00 86.31 387 TYR A N 1
ATOM 3102 C CA . TYR A 1 387 ? -27.468 -12.073 -23.740 1.00 86.31 387 TYR A CA 1
ATOM 3103 C C . TYR A 1 387 ? -26.589 -12.150 -24.991 1.00 86.31 387 TYR A C 1
ATOM 3105 O O . TYR A 1 387 ? -26.388 -11.173 -25.711 1.00 86.31 387 TYR A O 1
ATOM 3113 N N . CYS A 1 388 ? -26.069 -13.344 -25.288 1.00 85.75 388 CYS A N 1
ATOM 3114 C CA . CYS A 1 388 ? -25.328 -13.577 -26.525 1.00 85.75 388 CYS A CA 1
ATOM 3115 C C . CYS A 1 388 ? -26.278 -13.500 -27.731 1.00 85.75 388 CYS A C 1
ATOM 3117 O O . CYS A 1 388 ? -27.492 -13.596 -27.575 1.00 85.75 388 CYS A O 1
ATOM 3119 N N . LYS A 1 389 ? -25.751 -13.384 -28.958 1.00 85.50 389 LYS A N 1
ATOM 3120 C CA . LYS A 1 389 ? -26.575 -13.213 -30.177 1.00 85.50 389 LYS A CA 1
ATOM 3121 C C . LYS A 1 389 ? -27.716 -14.236 -30.308 1.00 85.50 389 LYS A C 1
ATOM 3123 O O . LYS A 1 389 ? -28.798 -13.866 -30.750 1.00 85.50 389 LYS A O 1
ATOM 3128 N N . LEU A 1 390 ? -27.480 -15.486 -29.900 1.00 84.62 390 LEU A N 1
ATOM 3129 C CA . LEU A 1 390 ? -28.479 -16.558 -29.916 1.00 84.62 390 LEU A CA 1
ATOM 3130 C C . LEU A 1 390 ? -29.580 -16.328 -28.865 1.00 84.62 390 LEU A C 1
ATOM 3132 O O . LEU A 1 390 ? -30.760 -16.308 -29.202 1.00 84.62 390 LEU A O 1
ATOM 3136 N N . HIS A 1 391 ? -29.203 -16.103 -27.601 1.00 84.44 391 HIS A N 1
ATOM 3137 C CA . HIS A 1 391 ? -30.167 -15.886 -26.516 1.00 84.44 391 HIS A CA 1
ATOM 3138 C C . HIS A 1 391 ? -30.883 -14.543 -26.623 1.00 84.44 391 HIS A C 1
ATOM 3140 O O . HIS A 1 391 ? -32.044 -14.461 -26.261 1.00 84.44 391 HIS A O 1
ATOM 3146 N N . ARG A 1 392 ? -30.255 -13.523 -27.210 1.00 85.06 392 ARG A N 1
ATOM 3147 C CA . ARG A 1 392 ? -30.900 -12.247 -27.525 1.00 85.06 392 ARG A CA 1
ATOM 3148 C C . ARG A 1 392 ? -32.066 -12.430 -28.498 1.00 85.06 392 ARG A C 1
ATOM 3150 O O . ARG A 1 392 ? -33.117 -11.836 -28.303 1.00 85.06 392 ARG A O 1
ATOM 3157 N N . GLN A 1 393 ? -31.904 -13.257 -29.534 1.00 82.19 393 GLN A N 1
ATOM 3158 C CA . GLN A 1 393 ? -32.986 -13.555 -30.482 1.00 82.19 393 GLN A CA 1
ATOM 3159 C C . GLN A 1 393 ? -34.131 -14.329 -29.820 1.00 82.19 393 GLN A C 1
ATOM 3161 O O . GLN A 1 393 ? -35.290 -14.060 -30.115 1.00 82.19 393 GLN A O 1
ATOM 3166 N N . LEU A 1 394 ? -33.813 -15.254 -28.911 1.00 80.00 394 LEU A N 1
ATOM 3167 C CA . LEU A 1 394 ? -34.811 -16.019 -28.158 1.00 80.00 394 LEU A CA 1
ATOM 3168 C C . LEU A 1 394 ? -35.544 -15.154 -27.126 1.00 80.00 394 LEU A C 1
ATOM 3170 O O . LEU A 1 394 ? -36.760 -15.254 -27.003 1.00 80.00 394 LEU A O 1
ATOM 3174 N N . HIS A 1 395 ? -34.821 -14.277 -26.432 1.00 76.56 395 HIS A N 1
ATOM 3175 C CA . HIS A 1 395 ? -35.378 -13.350 -25.452 1.00 76.56 395 HIS A CA 1
ATOM 3176 C C . HIS A 1 395 ? -36.321 -12.342 -26.123 1.00 76.56 395 HIS A C 1
ATOM 3178 O O . HIS A 1 395 ? -37.436 -12.146 -25.653 1.00 76.56 395 HIS A O 1
ATOM 3184 N N . LEU A 1 396 ? -35.930 -11.782 -27.276 1.00 75.38 396 LEU A N 1
ATOM 3185 C CA . LEU A 1 396 ? -36.781 -10.875 -28.061 1.00 75.38 396 LEU A CA 1
ATOM 3186 C C . LEU A 1 396 ? -37.978 -11.566 -28.726 1.00 75.38 396 LEU A C 1
ATOM 3188 O O . LEU A 1 396 ? -38.929 -10.892 -29.098 1.00 75.38 396 LEU A O 1
ATOM 3192 N N . ALA A 1 397 ? -37.924 -12.885 -28.922 1.00 72.12 397 ALA A N 1
ATOM 3193 C CA . ALA A 1 397 ? -39.039 -13.657 -29.467 1.00 72.12 397 ALA A CA 1
ATOM 3194 C C . ALA A 1 397 ? -40.030 -14.127 -28.385 1.00 72.12 397 ALA A C 1
ATOM 3196 O O . ALA A 1 397 ? -41.139 -14.538 -28.724 1.00 72.12 397 ALA A O 1
ATOM 3197 N N . GLY A 1 398 ? -39.621 -14.112 -27.110 1.00 60.44 398 GLY A N 1
ATOM 3198 C CA . GLY A 1 398 ? -40.428 -14.530 -25.958 1.00 60.44 398 GLY A CA 1
ATOM 3199 C C . GLY A 1 398 ? -40.878 -13.401 -25.022 1.00 60.44 398 GLY A C 1
ATOM 3200 O O . GLY A 1 398 ? -41.615 -13.692 -24.081 1.00 60.44 398 GLY A O 1
ATOM 3201 N N . SER A 1 399 ? -40.444 -12.160 -25.266 1.00 53.16 399 SER A N 1
ATOM 3202 C CA . SER A 1 399 ? -40.931 -10.934 -24.603 1.00 53.16 399 SER A CA 1
ATOM 3203 C C . SER A 1 399 ? -41.923 -10.227 -25.514 1.00 53.16 399 SER A C 1
ATOM 3205 O O . SER A 1 399 ? -42.921 -9.686 -24.991 1.00 53.16 399 SER A O 1
#